Protein AF-A0A916YDT0-F1 (afdb_monomer)

Organism: NCBI:txid1703341

Nearest PDB structures (foldseek):
  3pro-assembly1_C  TM=6.480E-01  e=3.009E-03  Lysobacter enzymogenes
  2pro-assembly4_C-3  TM=6.543E-01  e=9.247E-03  Lysobacter enzymogenes
  3pro-assembly2_D  TM=5.916E-01  e=1.104E-02  Lysobacter enzymogenes
  7a2d-assembly1_A  TM=3.000E-01  e=1.320E-01  Escherichia coli K-12

Solvent-accessible surface area (backbone atoms only — not comparable to full-atom values): 22216 Å² total; per-residue (Å²): 137,87,85,82,84,84,85,82,84,82,85,81,82,84,75,85,72,75,78,77,80,72,78,72,75,78,75,74,50,80,79,40,52,71,49,42,72,33,98,87,62,16,29,27,25,58,80,43,86,63,80,79,79,79,89,67,59,66,81,38,82,65,70,86,59,58,55,71,41,52,44,50,4,64,78,68,76,45,50,52,66,55,26,42,31,50,71,76,34,49,72,68,56,56,56,52,47,71,69,38,49,68,55,46,52,64,77,32,58,94,36,45,41,52,80,37,82,40,54,76,97,51,49,31,37,37,39,28,11,58,59,64,21,60,71,57,45,56,77,76,48,85,55,84,51,56,40,58,32,69,44,65,46,33,64,69,56,40,53,51,52,46,53,54,48,54,50,54,40,50,78,68,70,52,47,54,37,76,50,79,41,72,91,73,33,32,34,36,32,44,33,12,44,32,60,69,59,50,51,52,52,34,61,79,69,66,55,80,76,86,53,72,57,44,78,46,55,30,74,79,71,59,62,62,39,78,44,70,55,56,57,73,38,38,75,58,85,30,43,42,92,44,39,69,45,70,77,45,76,47,80,44,78,49,27,45,24,33,54,62,11,32,44,21,34,64,82,82,60,23,33,49,30,35,33,37,58,39,22,40,42,63,50,98,82,36,34,42,23,41,39,36,95,86,29,93,46,60,18,52,60,16,17,60,26,34,26,30,30,69,44,89,80,60,80,80,39,68,39,51,48,50,41,34,75,74,67,45,89,63,57,74,44,31,42,35,58,48,20,31,21,58,72,72,32,53,77,56,40,60,55,35,44,53,52,6,63,77,66,75,45,52,49,54,57,36,38,49,57,44,51,53,44,29,53,53,32,39,75,72,71,34,58,24,58,62,14,34,58,68,58,59,53,93,83,114

Foldseek 3Di:
DDDDDDDDDDDDDDDDDDPDPDPPDQPQPPAFPQWDADPVRAIWHAADDFDDDDLDQDDAPCVPPDDPLVVQCVVVVHDSVVSCCLVVNDPVQVVLCVQCVVVCCVPQVVWWADWDFDRPPGTAIETETQDPFVVSVVVRDPDPSYHTHHDAAHPVRLVVVCVVVVVVCVVVVWAWDWDDPSVLSAIEIETQAAPVVVVVVCVVVVPDPPHRYHYDYDDPADPQAPDPSCVSNAQAQAEDPTAHNDFAADKDKFAWIADNRFTATPVQRAGEYEYRRWHWYADPSRFIWIDGPPAPAIDGHNAIKMFGDDDDDDCPPPSNVSNCVRPNDGHYRYGYRIHHLAVQQQDRSVVLVVQCVVVVHDSSVSNCQLVVQLVVCVVVVQTHNRSNCVSPPPPD

Radius of gyration: 30.97 Å; Cα contacts (8 Å, |Δi|>4): 662; chains: 1; bounding box: 65×115×75 Å

pLDDT: mean 86.17, std 15.01, range [32.5, 98.19]

Structure (mmCIF, N/CA/C/O backbone):
data_AF-A0A916YDT0-F1
#
_entry.id   AF-A0A916YDT0-F1
#
loop_
_atom_site.group_PDB
_atom_site.id
_atom_site.type_symbol
_atom_site.label_atom_id
_atom_site.label_alt_id
_atom_site.label_comp_id
_atom_site.label_asym_id
_atom_site.label_entity_id
_atom_site.label_seq_id
_atom_site.pdbx_PDB_ins_code
_atom_site.Cartn_x
_atom_site.Cartn_y
_atom_site.Cartn_z
_atom_site.occupancy
_atom_site.B_iso_or_equiv
_atom_site.auth_seq_id
_atom_site.auth_comp_id
_atom_site.auth_asym_id
_atom_site.auth_atom_id
_atom_site.pdbx_PDB_model_num
ATOM 1 N N . MET A 1 1 ? 4.619 -89.208 14.227 1.00 39.56 1 MET A N 1
ATOM 2 C CA . MET A 1 1 ? 4.548 -88.520 15.533 1.00 39.56 1 MET A CA 1
ATOM 3 C C . MET A 1 1 ? 3.972 -87.133 15.304 1.00 39.56 1 MET A C 1
ATOM 5 O O . MET A 1 1 ? 4.601 -86.335 14.626 1.00 39.56 1 MET A O 1
ATOM 9 N N . ARG A 1 2 ? 2.728 -86.901 15.739 1.00 32.50 2 ARG A N 1
ATOM 10 C CA . ARG A 1 2 ? 2.014 -85.624 15.586 1.00 32.50 2 ARG A CA 1
ATOM 11 C C . ARG A 1 2 ? 2.287 -84.772 16.827 1.00 32.50 2 ARG A C 1
ATOM 13 O O . ARG A 1 2 ? 1.982 -85.218 17.927 1.00 32.50 2 ARG A O 1
ATOM 20 N N . PHE A 1 3 ? 2.880 -83.596 16.641 1.00 33.06 3 PHE A N 1
ATOM 21 C CA . PHE A 1 3 ? 3.105 -82.620 17.705 1.00 33.06 3 PHE A CA 1
ATOM 22 C C . PHE A 1 3 ? 1.843 -81.780 17.924 1.00 33.06 3 PHE A C 1
ATOM 24 O O . PHE A 1 3 ? 1.286 -81.220 16.982 1.00 33.06 3 PHE A O 1
ATOM 31 N N . VAL A 1 4 ? 1.400 -81.730 19.178 1.00 35.03 4 VAL A N 1
ATOM 32 C CA . VAL A 1 4 ? 0.309 -80.893 19.685 1.00 35.03 4 VAL A CA 1
ATOM 33 C C . VAL A 1 4 ? 0.902 -79.539 20.087 1.00 35.03 4 VAL A C 1
ATOM 35 O O . VAL A 1 4 ? 1.825 -79.498 20.897 1.00 35.03 4 VAL A O 1
ATOM 38 N N . MET A 1 5 ? 0.386 -78.443 19.521 1.00 34.03 5 MET A N 1
ATOM 39 C CA . MET A 1 5 ? 0.640 -77.080 20.005 1.00 34.03 5 MET A CA 1
ATOM 40 C C . MET A 1 5 ? -0.295 -76.766 21.177 1.00 34.03 5 MET A C 1
ATOM 42 O O . MET A 1 5 ? -1.506 -76.954 21.075 1.00 34.03 5 MET A O 1
ATOM 46 N N . ILE A 1 6 ? 0.272 -76.251 22.267 1.00 38.12 6 ILE A N 1
ATOM 47 C CA . ILE A 1 6 ? -0.457 -75.683 23.404 1.00 38.12 6 ILE A CA 1
ATOM 48 C C . ILE A 1 6 ? -0.627 -74.181 23.147 1.00 38.12 6 ILE A C 1
ATOM 50 O O . ILE A 1 6 ? 0.355 -73.467 22.958 1.00 38.12 6 ILE A O 1
ATOM 54 N N . ALA A 1 7 ? -1.877 -73.716 23.131 1.00 36.94 7 ALA A N 1
ATOM 55 C CA . ALA A 1 7 ? -2.239 -72.307 23.030 1.00 36.94 7 ALA A CA 1
ATOM 56 C C . ALA A 1 7 ? -2.154 -71.633 24.410 1.00 36.94 7 ALA A C 1
ATOM 58 O O . ALA A 1 7 ? -2.807 -72.066 25.359 1.00 36.94 7 ALA A O 1
ATOM 59 N N . GLY A 1 8 ? -1.349 -70.573 24.517 1.00 35.31 8 GLY A N 1
ATOM 60 C CA . GLY A 1 8 ? -1.289 -69.701 25.689 1.00 35.31 8 GLY A CA 1
ATOM 61 C C . GLY A 1 8 ? -2.365 -68.616 25.627 1.00 35.31 8 GLY A C 1
ATOM 62 O O . GLY A 1 8 ? -2.454 -67.879 24.648 1.00 35.31 8 GLY A O 1
ATOM 63 N N . ILE A 1 9 ? -3.177 -68.525 26.679 1.00 37.62 9 ILE A N 1
ATOM 64 C CA . ILE A 1 9 ? -4.189 -67.485 26.895 1.00 37.62 9 ILE A CA 1
ATOM 65 C C . ILE A 1 9 ? -3.492 -66.263 27.510 1.00 37.62 9 ILE A C 1
ATOM 67 O O . ILE A 1 9 ? -2.958 -66.353 28.614 1.00 37.62 9 ILE A O 1
ATOM 71 N N . ALA A 1 10 ? -3.505 -65.124 26.815 1.00 38.94 10 ALA A N 1
ATOM 72 C CA . ALA A 1 10 ? -3.089 -63.836 27.368 1.00 38.94 10 ALA A CA 1
ATOM 73 C C . ALA A 1 10 ? -4.321 -63.088 27.900 1.00 38.94 10 ALA A C 1
ATOM 75 O O . ALA A 1 10 ? -5.216 -62.727 27.137 1.00 38.94 10 ALA A O 1
ATOM 76 N N . ALA A 1 11 ? -4.371 -62.872 29.215 1.00 37.69 11 ALA A N 1
ATOM 77 C CA . ALA A 1 11 ? -5.384 -62.055 29.872 1.00 37.69 11 ALA A CA 1
ATOM 78 C C . ALA A 1 11 ? -5.060 -60.563 29.688 1.00 37.69 11 ALA A C 1
ATOM 80 O O . ALA A 1 11 ? -3.995 -60.096 30.091 1.00 37.69 11 ALA A O 1
ATOM 81 N N . SER A 1 12 ? -5.975 -59.811 29.076 1.00 40.41 12 SER A N 1
ATOM 82 C CA . SER A 1 12 ? -5.877 -58.357 28.926 1.00 40.41 12 SER A CA 1
ATOM 83 C C . SER A 1 12 ? -6.416 -57.672 30.182 1.00 40.41 12 SER A C 1
ATOM 85 O O . SER A 1 12 ? -7.598 -57.785 30.500 1.00 40.41 12 SER A O 1
ATOM 87 N N . VAL A 1 13 ? -5.552 -56.958 30.902 1.00 42.06 13 VAL A N 1
ATOM 88 C CA . VAL A 1 13 ? -5.943 -56.105 32.031 1.00 42.06 13 VAL A CA 1
ATOM 89 C C . VAL A 1 13 ? -6.473 -54.790 31.455 1.00 42.06 13 VAL A C 1
ATOM 91 O O . VAL A 1 13 ? -5.733 -54.058 30.801 1.00 42.06 13 VAL A O 1
ATOM 94 N N . ALA A 1 14 ? -7.760 -54.506 31.650 1.00 39.84 14 ALA A N 1
ATOM 95 C CA . ALA A 1 14 ? -8.369 -53.243 31.249 1.00 39.84 14 ALA A CA 1
ATOM 96 C C . ALA A 1 14 ? -7.893 -52.124 32.190 1.00 39.84 14 ALA A C 1
ATOM 98 O O . ALA A 1 14 ? -8.308 -52.053 33.345 1.00 39.84 14 ALA A O 1
ATOM 99 N N . ALA A 1 15 ? -7.000 -51.264 31.703 1.00 38.69 15 ALA A N 1
ATOM 100 C CA . ALA A 1 15 ? -6.643 -50.025 32.377 1.00 38.69 15 ALA A CA 1
ATOM 101 C C . ALA A 1 15 ? -7.721 -48.971 32.084 1.00 38.69 15 ALA A C 1
ATOM 103 O O . ALA A 1 15 ? -7.939 -48.607 30.927 1.00 38.69 15 ALA A O 1
ATOM 104 N N . CYS A 1 16 ? -8.399 -48.483 33.125 1.00 36.81 16 CYS A N 1
ATOM 105 C CA . CYS A 1 16 ? -9.257 -47.305 33.041 1.00 36.81 16 CYS A CA 1
ATOM 106 C C . CYS A 1 16 ? -8.394 -46.093 32.669 1.00 36.81 16 CYS A C 1
ATOM 108 O O . CYS A 1 16 ? -7.668 -45.563 33.509 1.00 36.81 16 CYS A O 1
ATOM 110 N N . ALA A 1 17 ? -8.455 -45.669 31.408 1.00 39.50 17 ALA A N 1
ATOM 111 C CA . ALA A 1 17 ? -7.916 -44.382 31.003 1.00 39.50 17 ALA A CA 1
ATOM 112 C C . ALA A 1 17 ? -8.778 -43.270 31.632 1.00 39.50 17 ALA A C 1
ATOM 114 O O . ALA A 1 17 ? -10.009 -43.366 31.574 1.00 39.50 17 ALA A O 1
ATOM 115 N N . PRO A 1 18 ? -8.181 -42.230 32.243 1.00 44.53 18 PRO A N 1
ATOM 116 C CA . PRO A 1 18 ? -8.940 -41.055 32.647 1.00 44.53 18 PRO A CA 1
ATOM 117 C C . PRO A 1 18 ? -9.600 -40.430 31.407 1.00 44.53 18 PRO A C 1
ATOM 119 O O . PRO A 1 18 ? -9.027 -40.502 30.313 1.00 44.53 18 PRO A O 1
ATOM 122 N N . PRO A 1 19 ? -10.802 -39.841 31.545 1.00 48.41 19 PRO A N 1
ATOM 123 C CA . PRO A 1 19 ? -11.433 -39.141 30.439 1.00 48.41 19 PRO A CA 1
ATOM 124 C C . PRO A 1 19 ? -10.476 -38.067 29.900 1.00 48.41 19 PRO A C 1
ATOM 126 O O . PRO A 1 19 ? -9.712 -37.483 30.679 1.00 48.41 19 PRO A O 1
ATOM 129 N N . PRO A 1 20 ? -10.476 -37.822 28.577 1.00 40.50 20 PRO A N 1
ATOM 130 C CA . PRO A 1 20 ? -9.673 -36.756 27.999 1.00 40.50 20 PRO A CA 1
ATOM 131 C C . PRO A 1 20 ? -10.006 -35.443 28.718 1.00 40.50 20 PRO A C 1
ATOM 133 O O . PRO A 1 20 ? -11.174 -35.243 29.069 1.00 40.50 20 PRO A O 1
ATOM 136 N N . PRO A 1 21 ? -9.016 -34.567 28.963 1.00 39.62 21 PRO A N 1
ATOM 137 C CA . PRO A 1 21 ? -9.289 -33.281 29.580 1.00 39.62 21 PRO A CA 1
ATOM 138 C C . PRO A 1 21 ? -10.377 -32.586 28.762 1.00 39.62 21 PRO A C 1
ATOM 140 O O . PRO A 1 21 ? -10.253 -32.450 27.540 1.00 39.62 21 PRO A O 1
ATOM 143 N N . GLU A 1 22 ? -11.462 -32.198 29.436 1.00 41.91 22 GLU A N 1
ATOM 144 C CA . GLU A 1 22 ? -12.423 -31.245 28.896 1.00 41.91 22 GLU A CA 1
ATOM 145 C C . GLU A 1 22 ? -11.623 -30.108 28.265 1.00 41.91 22 GLU A C 1
ATOM 147 O O . GLU A 1 22 ? -10.693 -29.584 28.885 1.00 41.91 22 GLU A O 1
ATOM 152 N N . LYS A 1 23 ? -11.950 -29.754 27.014 1.00 37.91 23 LYS A N 1
ATOM 153 C CA . LYS A 1 23 ? -11.493 -28.492 26.431 1.00 37.91 23 LYS A CA 1
ATOM 154 C C . LYS A 1 23 ? -11.765 -27.430 27.485 1.00 37.91 23 LYS A C 1
ATOM 156 O O . LYS A 1 23 ? -12.933 -27.173 27.776 1.00 37.91 23 LYS A O 1
ATOM 161 N N . ALA A 1 24 ? -10.702 -26.881 28.071 1.00 36.53 24 ALA A N 1
ATOM 162 C CA . ALA A 1 24 ? -10.812 -25.769 28.989 1.00 36.53 24 ALA A CA 1
ATOM 163 C C . ALA A 1 24 ? -11.743 -24.756 28.323 1.00 36.53 24 ALA A C 1
ATOM 165 O O . ALA A 1 24 ? -11.512 -24.374 27.172 1.00 36.53 24 ALA A O 1
ATOM 166 N N . ALA A 1 25 ? -12.840 -24.421 29.003 1.00 39.03 25 ALA A N 1
ATOM 167 C CA . ALA A 1 25 ? -13.687 -23.316 28.601 1.00 39.03 25 ALA A CA 1
ATOM 168 C C . ALA A 1 25 ? -12.750 -22.151 28.277 1.00 39.03 25 ALA A C 1
ATOM 170 O O . ALA A 1 25 ? -11.919 -21.814 29.121 1.00 39.03 25 ALA A O 1
ATOM 171 N N . ASN A 1 26 ? -12.815 -21.642 27.040 1.00 40.94 26 ASN A N 1
ATOM 172 C CA . ASN A 1 26 ? -11.992 -20.532 26.571 1.00 40.94 26 ASN A CA 1
ATOM 173 C C . ASN A 1 26 ? -11.971 -19.466 27.668 1.00 40.94 26 ASN A C 1
ATOM 175 O O . ASN A 1 26 ? -12.985 -18.804 27.896 1.00 40.94 26 ASN A O 1
ATOM 179 N N . ALA A 1 27 ? -10.851 -19.342 28.382 1.00 47.34 27 ALA A N 1
ATOM 180 C CA . ALA A 1 27 ? -10.659 -18.224 29.281 1.00 47.34 27 ALA A CA 1
ATOM 181 C C . ALA A 1 27 ? -10.749 -16.988 28.388 1.00 47.34 27 ALA A C 1
ATOM 183 O O . ALA A 1 27 ? -9.961 -16.857 27.450 1.00 47.34 27 ALA A O 1
ATOM 184 N N . ALA A 1 28 ? -11.777 -16.163 28.599 1.00 58.62 28 ALA A N 1
ATOM 185 C CA . ALA A 1 28 ? -11.961 -14.939 27.836 1.00 58.62 28 ALA A CA 1
ATOM 186 C C . ALA A 1 28 ? -10.641 -14.160 27.849 1.00 58.62 28 ALA A C 1
ATOM 188 O O . ALA A 1 28 ? -10.006 -14.057 28.905 1.00 58.62 28 ALA A O 1
ATOM 189 N N . ALA A 1 29 ? -10.205 -13.666 26.686 1.00 63.53 29 ALA A N 1
ATOM 190 C CA . ALA A 1 29 ? -8.991 -12.866 26.621 1.00 63.53 29 ALA A CA 1
ATOM 191 C C . ALA A 1 29 ? -9.066 -11.732 27.653 1.00 63.53 29 ALA A C 1
ATOM 193 O O . ALA A 1 29 ? -10.139 -11.140 27.817 1.00 63.53 29 ALA A O 1
ATOM 194 N N . PRO A 1 30 ? -7.949 -11.401 28.324 1.00 78.69 30 PRO A N 1
ATOM 195 C CA . PRO A 1 30 ? -7.901 -10.210 29.150 1.00 78.69 30 PRO A CA 1
ATOM 196 C C . PRO A 1 30 ? -8.353 -9.009 28.317 1.00 78.69 30 PRO A C 1
ATOM 198 O O . PRO A 1 30 ? -7.900 -8.836 27.180 1.00 78.69 30 PRO A O 1
ATOM 201 N N . LEU A 1 31 ? -9.259 -8.218 28.888 1.00 89.44 31 LEU A N 1
ATOM 202 C CA . LEU A 1 31 ? -9.806 -7.017 28.270 1.00 89.44 31 LEU A CA 1
ATOM 203 C C . LEU A 1 31 ? -8.651 -6.084 27.852 1.00 89.44 31 LEU A C 1
ATOM 205 O O . LEU A 1 31 ? -7.800 -5.795 28.699 1.00 89.44 31 LEU A O 1
ATOM 209 N N . PRO A 1 32 ? -8.587 -5.630 26.585 1.00 94.62 32 PRO A N 1
ATOM 210 C CA . PRO A 1 32 ? -7.556 -4.693 26.153 1.00 94.62 32 PRO A CA 1
ATOM 211 C C . PRO A 1 32 ? -7.574 -3.399 26.967 1.00 94.62 32 PRO A C 1
ATOM 213 O O . PRO A 1 32 ? -8.626 -2.956 27.439 1.00 94.62 32 PRO A O 1
ATOM 216 N N . THR A 1 33 ? -6.416 -2.757 27.089 1.00 96.12 33 THR A N 1
ATOM 217 C CA . THR A 1 33 ? -6.294 -1.450 27.739 1.00 96.12 33 THR A CA 1
ATOM 218 C C . THR A 1 33 ? -7.211 -0.438 27.044 1.00 96.12 33 THR A C 1
ATOM 220 O O . THR A 1 33 ? -7.238 -0.342 25.818 1.00 96.12 33 THR A O 1
ATOM 223 N N . GLY A 1 34 ? -8.004 0.297 27.830 1.00 94.38 34 GLY A N 1
ATOM 224 C CA . GLY A 1 34 ? -8.984 1.266 27.322 1.00 94.38 34 GLY A CA 1
ATOM 225 C C . GLY A 1 34 ? -10.306 0.661 26.829 1.00 94.38 34 GLY A C 1
ATOM 226 O O . GLY A 1 34 ? -11.219 1.414 26.489 1.00 94.38 34 GLY A O 1
ATOM 227 N N . ALA A 1 35 ? -10.451 -0.668 26.818 1.00 96.38 35 ALA A N 1
ATOM 228 C CA . ALA A 1 35 ? -11.709 -1.317 26.470 1.00 96.38 35 ALA A CA 1
ATOM 229 C C . ALA A 1 35 ? -12.658 -1.446 27.669 1.00 96.38 35 ALA A C 1
ATOM 231 O O . ALA A 1 35 ? -12.258 -1.540 28.828 1.00 96.38 35 ALA A O 1
ATOM 232 N N . THR A 1 36 ? -13.949 -1.497 27.361 1.00 95.88 36 THR A N 1
ATOM 233 C CA . THR A 1 36 ? -15.043 -1.809 28.289 1.00 95.88 36 THR A CA 1
ATOM 234 C C . THR A 1 36 ? -15.922 -2.896 27.684 1.00 95.88 36 THR A C 1
ATOM 236 O O . THR A 1 36 ? -15.958 -3.039 26.464 1.00 95.88 36 THR A O 1
ATOM 239 N N . HIS A 1 37 ? -16.638 -3.664 28.504 1.00 91.44 37 HIS A N 1
ATOM 240 C CA . HIS A 1 37 ? -17.661 -4.576 27.991 1.00 91.44 37 HIS A CA 1
ATOM 241 C C . HIS A 1 37 ? -18.970 -3.824 27.738 1.00 91.44 37 HIS A C 1
ATOM 243 O O . HIS A 1 37 ? -19.504 -3.165 28.631 1.00 91.44 37 HIS A O 1
ATOM 249 N N . GLY A 1 38 ? -19.501 -3.966 26.528 1.00 80.44 38 GLY A N 1
ATOM 250 C CA . GLY A 1 38 ? -20.884 -3.650 26.205 1.00 80.44 38 GLY A CA 1
ATOM 251 C C . GLY A 1 38 ? -21.848 -4.661 26.831 1.00 80.44 38 GLY A C 1
ATOM 252 O O . GLY A 1 38 ? -21.448 -5.713 27.336 1.00 80.44 38 GLY A O 1
ATOM 253 N N . GLN A 1 39 ? -23.145 -4.355 26.768 1.00 78.12 39 GLN A N 1
ATOM 254 C CA . GLN A 1 39 ? -24.200 -5.194 27.362 1.00 78.12 39 GLN A CA 1
ATOM 255 C C . GLN A 1 39 ? -24.244 -6.612 26.771 1.00 78.12 39 GLN A C 1
ATOM 257 O O . GLN A 1 39 ? -24.587 -7.563 27.468 1.00 78.12 39 GLN A O 1
ATOM 262 N N . ASP A 1 40 ? -23.816 -6.753 25.518 1.00 84.81 40 ASP A N 1
ATOM 263 C CA . ASP A 1 40 ? -23.803 -8.018 24.782 1.00 84.81 40 ASP A CA 1
ATOM 264 C C . ASP A 1 40 ? -22.471 -8.783 24.929 1.00 84.81 40 ASP A C 1
ATOM 266 O O . ASP A 1 40 ? -22.224 -9.749 24.210 1.00 84.81 40 ASP A O 1
ATOM 270 N N . GLY A 1 41 ? -21.580 -8.339 25.824 1.00 88.81 41 GLY A N 1
ATOM 271 C CA . GLY A 1 41 ? -20.290 -8.978 26.115 1.00 88.81 41 GLY A CA 1
ATOM 272 C C . GLY A 1 41 ? -19.130 -8.574 25.198 1.00 88.81 41 GLY A C 1
ATOM 273 O O . GLY A 1 41 ? -17.975 -8.788 25.566 1.00 88.81 41 GLY A O 1
ATOM 274 N N . PHE A 1 42 ? -19.405 -7.934 24.059 1.00 95.75 42 PHE A N 1
ATOM 275 C CA . PHE A 1 42 ? -18.385 -7.395 23.149 1.00 95.75 42 PHE A CA 1
ATOM 276 C C . PHE A 1 42 ? -17.713 -6.134 23.693 1.00 95.75 42 PHE A C 1
ATOM 278 O O . PHE A 1 42 ? -18.249 -5.462 24.571 1.00 95.75 42 PHE A O 1
ATOM 285 N N . TRP A 1 43 ? -16.545 -5.788 23.162 1.00 96.62 43 TRP A N 1
ATOM 286 C CA . TRP A 1 43 ? -15.782 -4.636 23.624 1.00 96.62 43 TRP A CA 1
ATOM 287 C C . TRP A 1 43 ? -16.252 -3.318 23.007 1.00 96.62 43 TRP A C 1
ATOM 289 O O . TRP A 1 43 ? -16.696 -3.264 21.859 1.00 96.62 43 TRP A O 1
ATOM 299 N N . SER A 1 44 ? -16.075 -2.244 23.770 1.00 97.38 44 SER A N 1
ATOM 300 C CA . SER A 1 44 ? -16.200 -0.857 23.336 1.00 97.38 44 SER A CA 1
ATOM 301 C C . SER A 1 44 ? -14.935 -0.090 23.723 1.00 97.38 44 SER A C 1
ATOM 303 O O . SER A 1 44 ? -14.520 -0.134 24.882 1.00 97.38 44 SER A O 1
ATOM 305 N N . ILE A 1 45 ? -14.332 0.598 22.754 1.00 97.75 45 ILE A N 1
ATOM 306 C CA . ILE A 1 45 ? -13.134 1.435 22.877 1.00 97.75 45 ILE A CA 1
ATOM 307 C C . ILE A 1 45 ? -13.458 2.781 22.228 1.00 97.75 45 ILE A C 1
ATOM 309 O O . ILE A 1 45 ? -13.772 2.836 21.038 1.00 97.75 45 ILE A O 1
ATOM 313 N N . GLY A 1 46 ? -13.414 3.843 23.031 1.00 96.69 46 GLY A N 1
ATOM 314 C CA . GLY A 1 46 ? -13.571 5.223 22.579 1.00 96.69 46 GLY A CA 1
ATOM 315 C C . GLY A 1 46 ? -12.217 5.835 22.251 1.00 96.69 46 GLY A C 1
ATOM 316 O O . GLY A 1 46 ? -11.548 5.390 21.329 1.00 96.69 46 GLY A O 1
ATOM 317 N N . ASP A 1 47 ? -11.820 6.839 23.027 1.00 96.38 47 ASP A N 1
ATOM 318 C CA . ASP A 1 47 ? -10.523 7.497 22.884 1.00 96.38 47 ASP A CA 1
ATOM 319 C C . ASP A 1 47 ? -9.448 6.788 23.709 1.00 96.38 47 ASP A C 1
ATOM 321 O O . ASP A 1 47 ? -9.665 6.475 24.883 1.00 96.38 47 ASP A O 1
ATOM 325 N N . VAL A 1 48 ? -8.277 6.578 23.108 1.00 96.31 48 VAL A N 1
ATOM 326 C CA . VAL A 1 48 ? -7.082 6.082 23.804 1.00 96.31 48 VAL A CA 1
ATOM 327 C C . VAL A 1 48 ? -5.885 6.998 23.541 1.00 96.31 48 VAL A C 1
ATOM 329 O O . VAL A 1 48 ? -5.864 7.717 22.538 1.00 96.31 48 VAL A O 1
ATOM 332 N N . PRO A 1 49 ? -4.864 6.994 24.417 1.00 93.50 49 PRO A N 1
ATOM 333 C CA . PRO A 1 49 ? -3.633 7.725 24.158 1.00 93.50 49 PRO A CA 1
ATOM 334 C C . PRO A 1 49 ? -2.940 7.218 22.889 1.00 93.50 49 PRO A C 1
ATOM 336 O O . PRO A 1 49 ? -2.745 6.011 22.713 1.00 93.50 49 PRO A O 1
ATOM 339 N N . ALA A 1 50 ? -2.515 8.152 22.038 1.00 91.44 50 ALA A N 1
ATOM 340 C CA . ALA A 1 50 ? -1.706 7.830 20.869 1.00 91.44 50 ALA A CA 1
ATOM 341 C C . ALA A 1 50 ? -0.381 7.163 21.268 1.00 91.44 50 ALA A C 1
ATOM 343 O O . ALA A 1 50 ? 0.140 7.418 22.362 1.00 91.44 50 ALA A O 1
ATOM 344 N N . ILE A 1 51 ? 0.167 6.342 20.368 1.00 92.12 51 ILE A N 1
ATOM 345 C CA . ILE A 1 51 ? 1.446 5.639 20.569 1.00 92.12 51 ILE A CA 1
ATOM 346 C C . ILE A 1 51 ? 2.536 6.627 20.990 1.00 92.12 51 ILE A C 1
ATOM 348 O O . ILE A 1 51 ? 2.610 7.733 20.456 1.00 92.12 51 ILE A O 1
ATOM 352 N N . ALA A 1 52 ? 3.366 6.257 21.966 1.00 91.19 52 ALA A N 1
ATOM 353 C CA . ALA A 1 52 ? 4.399 7.134 22.508 1.00 91.19 52 ALA A CA 1
ATOM 354 C C . ALA A 1 52 ? 5.353 7.678 21.427 1.00 91.19 52 ALA A C 1
ATOM 356 O O . ALA A 1 52 ? 5.612 7.045 20.403 1.00 91.19 52 ALA A O 1
ATOM 357 N N . TRP A 1 53 ? 5.892 8.872 21.675 1.00 90.81 53 TRP A N 1
ATOM 358 C CA . TRP A 1 53 ? 6.925 9.462 20.826 1.00 90.81 53 TRP A CA 1
ATOM 359 C C . TRP A 1 53 ? 8.194 8.600 20.849 1.00 90.81 53 TRP A C 1
ATOM 361 O O . TRP A 1 53 ? 8.617 8.206 21.937 1.00 90.81 53 TRP A O 1
ATOM 371 N N . PRO A 1 54 ? 8.850 8.353 19.701 1.00 91.62 54 PRO A N 1
ATOM 372 C CA . PRO A 1 54 ? 10.147 7.694 19.709 1.00 91.62 54 PRO A CA 1
ATOM 373 C C . PRO A 1 54 ? 11.174 8.559 20.444 1.00 91.62 54 PRO A C 1
ATOM 375 O O . PRO A 1 54 ? 11.401 9.715 20.085 1.00 91.62 54 PRO A O 1
ATOM 378 N N . GLU A 1 55 ? 11.806 7.995 21.469 1.00 91.75 55 GLU A N 1
ATOM 379 C CA . GLU A 1 55 ? 12.833 8.696 22.252 1.00 91.75 55 GLU A CA 1
ATOM 380 C C . GLU A 1 55 ? 14.158 8.808 21.490 1.00 91.75 55 GLU A C 1
ATOM 382 O O . GLU A 1 55 ? 14.923 9.753 21.668 1.00 91.75 55 GLU A O 1
ATOM 387 N N . VAL A 1 56 ? 14.432 7.844 20.612 1.00 93.06 56 VAL A N 1
ATOM 388 C CA . VAL A 1 56 ? 15.678 7.772 19.850 1.00 93.06 56 VAL A CA 1
ATOM 389 C C . VAL A 1 56 ? 15.451 8.331 18.455 1.00 93.06 56 VAL A C 1
ATOM 391 O O . VAL A 1 56 ? 14.547 7.887 17.744 1.00 93.06 56 VAL A O 1
ATOM 394 N N . VAL A 1 57 ? 16.311 9.267 18.041 1.00 92.38 57 VAL A N 1
ATOM 395 C CA . VAL A 1 57 ? 16.297 9.779 16.669 1.00 92.38 57 VAL A CA 1
ATOM 396 C C . VAL A 1 57 ? 16.455 8.620 15.673 1.00 92.38 57 VAL A C 1
ATOM 398 O O . VAL A 1 57 ? 17.419 7.852 15.777 1.00 92.38 57 VAL A O 1
ATOM 401 N N . PRO A 1 58 ? 15.563 8.480 14.676 1.00 91.06 58 PRO A N 1
ATOM 402 C CA . PRO A 1 58 ? 15.697 7.430 13.677 1.00 91.06 58 PRO A CA 1
ATOM 403 C C . PRO A 1 58 ? 17.051 7.488 12.960 1.00 91.06 58 PRO A C 1
ATOM 405 O O . PRO A 1 58 ? 17.614 8.566 12.723 1.00 91.06 58 PRO A O 1
ATOM 408 N N . ALA A 1 59 ? 17.581 6.324 12.583 1.00 90.44 59 ALA A N 1
ATOM 409 C CA . ALA A 1 59 ? 18.767 6.264 11.738 1.00 90.44 59 ALA A CA 1
ATOM 410 C C . ALA A 1 59 ? 18.482 6.990 10.419 1.00 90.44 59 ALA A C 1
ATOM 412 O O . ALA A 1 59 ? 17.446 6.773 9.792 1.00 90.44 59 ALA A O 1
ATOM 413 N N . ASP A 1 60 ? 19.397 7.864 10.010 1.00 89.19 60 ASP A N 1
ATOM 414 C CA . ASP A 1 60 ? 19.322 8.485 8.697 1.00 89.19 60 ASP A CA 1
ATOM 415 C C . ASP A 1 60 ? 20.082 7.614 7.700 1.00 89.19 60 ASP A C 1
ATOM 417 O O . ASP A 1 60 ? 21.316 7.582 7.747 1.00 89.19 60 ASP A O 1
ATOM 421 N N . PRO A 1 61 ? 19.372 6.898 6.807 1.00 83.62 61 PRO A N 1
ATOM 422 C CA . PRO A 1 61 ? 20.019 6.029 5.849 1.00 83.62 61 PRO A CA 1
ATOM 423 C C . PRO A 1 61 ? 20.821 6.822 4.825 1.00 83.62 61 PRO A C 1
ATOM 425 O O . PRO A 1 61 ? 21.565 6.174 4.107 1.00 83.62 61 PRO A O 1
ATOM 428 N N . SER A 1 62 ? 20.664 8.153 4.735 1.00 80.00 62 SER A N 1
ATOM 429 C CA . SER A 1 62 ? 21.416 9.031 3.834 1.00 80.00 62 SER A CA 1
ATOM 430 C C . SER A 1 62 ? 22.799 9.417 4.360 1.00 80.00 62 SER A C 1
ATOM 432 O O . SER A 1 62 ? 23.682 9.735 3.563 1.00 80.00 62 SER A O 1
ATOM 434 N N . ILE A 1 63 ? 23.043 9.320 5.674 1.00 77.00 63 ILE A N 1
ATOM 435 C CA . ILE A 1 63 ? 24.363 9.613 6.245 1.00 77.00 63 ILE A CA 1
ATOM 436 C C . ILE A 1 63 ? 25.363 8.574 5.751 1.00 77.00 63 ILE A C 1
ATOM 438 O O . ILE A 1 63 ? 25.215 7.375 5.984 1.00 77.00 63 ILE A O 1
ATOM 442 N N . GLY A 1 64 ? 26.405 9.048 5.069 1.00 70.06 64 GLY A N 1
ATOM 443 C CA . GLY A 1 64 ? 27.410 8.178 4.467 1.00 70.06 64 GLY A CA 1
ATOM 444 C C . GLY A 1 64 ? 26.926 7.437 3.217 1.00 70.06 64 GLY A C 1
ATOM 445 O O . GLY A 1 64 ? 27.665 6.585 2.722 1.00 70.06 64 GLY A O 1
ATOM 446 N N . GLN A 1 65 ? 25.736 7.752 2.677 1.00 69.31 65 GLN A N 1
ATOM 447 C CA . GLN A 1 65 ? 25.395 7.358 1.307 1.00 69.31 65 GLN A CA 1
ATOM 448 C C . GLN A 1 65 ? 26.260 8.174 0.364 1.00 69.31 65 GLN A C 1
ATOM 450 O O . GLN A 1 65 ? 26.015 9.344 0.078 1.00 69.31 65 GLN A O 1
ATOM 455 N N . GLU A 1 66 ? 27.309 7.523 -0.098 1.00 75.19 66 GLU A N 1
ATOM 456 C CA . GLU A 1 66 ? 28.056 7.943 -1.262 1.00 75.19 66 GLU A CA 1
ATOM 457 C C . GLU A 1 66 ? 27.130 7.885 -2.491 1.00 75.19 66 GLU A C 1
ATOM 459 O O . GLU A 1 66 ? 26.326 6.957 -2.631 1.00 75.19 66 GLU A O 1
ATOM 464 N N . ASP A 1 67 ? 27.220 8.886 -3.373 1.00 83.25 67 ASP A N 1
ATOM 465 C CA . ASP A 1 67 ? 26.503 8.878 -4.650 1.00 83.25 67 ASP A CA 1
ATOM 466 C C . ASP A 1 67 ? 26.767 7.552 -5.382 1.00 83.25 67 ASP A C 1
ATOM 468 O O . ASP A 1 67 ? 27.883 7.033 -5.358 1.00 83.25 67 ASP A O 1
ATOM 472 N N . MET A 1 68 ? 25.744 6.983 -6.028 1.00 82.69 68 MET A N 1
ATOM 473 C CA . MET A 1 68 ? 25.836 5.646 -6.631 1.00 82.69 68 MET A CA 1
ATOM 474 C C . MET A 1 68 ? 27.045 5.507 -7.569 1.00 82.69 68 MET A C 1
ATOM 476 O O . MET A 1 68 ? 27.679 4.450 -7.588 1.00 82.69 68 MET A O 1
ATOM 480 N N . PHE A 1 69 ? 27.383 6.558 -8.327 1.00 85.00 69 PHE A N 1
ATOM 481 C CA . PHE A 1 69 ? 28.527 6.539 -9.235 1.00 85.00 69 PHE A CA 1
ATOM 482 C C . PHE A 1 69 ? 29.852 6.603 -8.479 1.00 85.00 69 PHE A C 1
ATOM 484 O O . PHE A 1 69 ? 30.781 5.904 -8.870 1.00 85.00 69 PHE A O 1
ATOM 491 N N . ASP A 1 70 ? 29.939 7.379 -7.397 1.00 85.81 70 ASP A N 1
ATOM 492 C CA . ASP A 1 70 ? 31.141 7.447 -6.555 1.00 85.81 70 ASP A CA 1
ATOM 493 C C . ASP A 1 70 ? 31.363 6.125 -5.811 1.00 85.81 70 ASP A C 1
ATOM 495 O O . ASP A 1 70 ? 32.467 5.579 -5.830 1.00 85.81 70 ASP A O 1
ATOM 499 N N . LYS A 1 71 ? 30.290 5.530 -5.277 1.00 83.75 71 LYS A N 1
ATOM 500 C CA . LYS A 1 71 ? 30.328 4.219 -4.623 1.00 83.75 71 LYS A CA 1
ATOM 501 C C . LYS A 1 71 ? 30.821 3.145 -5.576 1.00 83.75 71 LYS A C 1
ATOM 503 O O . LYS A 1 71 ? 31.766 2.422 -5.263 1.00 83.75 71 LYS A O 1
ATOM 508 N N . TYR A 1 72 ? 30.211 3.071 -6.757 1.00 84.19 72 TYR A N 1
ATOM 509 C CA . TYR A 1 72 ? 30.616 2.128 -7.789 1.00 84.19 72 TYR A CA 1
ATOM 510 C C . TYR A 1 72 ? 32.054 2.389 -8.259 1.00 84.19 72 TYR A C 1
ATOM 512 O O . TYR A 1 72 ? 32.813 1.440 -8.457 1.00 84.19 72 TYR A O 1
ATOM 520 N N . ALA A 1 73 ? 32.453 3.658 -8.399 1.00 88.75 73 ALA A N 1
ATOM 521 C CA . ALA A 1 73 ? 33.810 4.041 -8.770 1.00 88.75 73 ALA A CA 1
ATOM 522 C C . ALA A 1 73 ? 34.835 3.539 -7.747 1.00 88.75 73 ALA A C 1
ATOM 524 O O . ALA A 1 73 ? 35.778 2.839 -8.110 1.00 88.75 73 ALA A O 1
ATOM 525 N N . ARG A 1 74 ? 34.614 3.813 -6.460 1.00 90.50 74 ARG A N 1
ATOM 526 C CA . ARG A 1 74 ? 35.484 3.376 -5.365 1.00 90.50 74 ARG A CA 1
ATOM 527 C C . ARG A 1 74 ? 35.558 1.853 -5.253 1.00 90.50 74 ARG A C 1
ATOM 529 O O . ARG A 1 74 ? 36.654 1.313 -5.136 1.00 90.50 74 ARG A O 1
ATOM 536 N N . GLU A 1 75 ? 34.420 1.159 -5.297 1.00 88.00 75 GLU A N 1
ATOM 537 C CA . GLU A 1 75 ? 34.351 -0.307 -5.161 1.00 88.00 75 GLU A CA 1
ATOM 538 C C . GLU A 1 75 ? 35.038 -1.051 -6.315 1.00 88.00 75 GLU A C 1
ATOM 540 O O . GLU A 1 75 ? 35.541 -2.154 -6.113 1.00 88.00 75 GLU A O 1
ATOM 545 N N . ASN A 1 76 ? 35.114 -0.434 -7.499 1.00 85.75 76 ASN A N 1
ATOM 546 C CA . ASN A 1 76 ? 35.707 -1.032 -8.698 1.00 85.75 76 ASN A CA 1
ATOM 547 C C . ASN A 1 76 ? 37.046 -0.391 -9.114 1.00 85.75 76 ASN A C 1
ATOM 549 O O . ASN A 1 76 ? 37.584 -0.735 -10.166 1.00 85.75 76 ASN A O 1
ATOM 553 N N . GLY A 1 77 ? 37.592 0.538 -8.320 1.00 91.00 77 GLY A N 1
ATOM 554 C CA . GLY A 1 77 ? 38.848 1.233 -8.631 1.00 91.00 77 GLY A CA 1
ATOM 555 C C . GLY A 1 77 ? 38.796 2.084 -9.908 1.00 91.00 77 GLY A C 1
ATOM 556 O O . GLY A 1 77 ? 39.785 2.165 -10.635 1.00 91.00 77 GLY A O 1
ATOM 557 N N . LEU A 1 78 ? 37.642 2.684 -10.204 1.00 89.19 78 LEU A N 1
ATOM 558 C CA . LEU A 1 78 ? 37.377 3.504 -11.388 1.00 89.19 78 LEU A CA 1
ATOM 559 C C . LEU A 1 78 ? 37.330 4.998 -11.040 1.00 89.19 78 LEU A C 1
ATOM 561 O O . LEU A 1 78 ? 37.170 5.386 -9.885 1.00 89.19 78 LEU A O 1
ATOM 565 N N . THR A 1 79 ? 37.404 5.860 -12.053 1.00 91.00 79 THR A N 1
ATOM 566 C CA . THR A 1 79 ? 36.982 7.263 -11.926 1.00 91.00 79 THR A CA 1
ATOM 567 C C . THR A 1 79 ? 35.455 7.371 -11.949 1.00 91.00 79 THR A C 1
ATOM 569 O O . THR A 1 79 ? 34.771 6.495 -12.483 1.00 91.00 79 THR A O 1
ATOM 572 N N . ARG A 1 80 ? 34.897 8.482 -11.443 1.00 87.50 80 ARG A N 1
ATOM 573 C CA . ARG A 1 80 ? 33.451 8.762 -11.539 1.00 87.50 80 ARG A CA 1
ATOM 574 C C . ARG A 1 80 ? 32.948 8.682 -12.984 1.00 87.50 80 ARG A C 1
ATOM 576 O O . ARG A 1 80 ? 31.916 8.079 -13.245 1.00 87.50 80 ARG A O 1
ATOM 583 N N . GLU A 1 81 ? 33.701 9.227 -13.938 1.00 84.81 81 GLU A N 1
ATOM 584 C CA . GLU A 1 81 ? 33.361 9.161 -15.365 1.00 84.81 81 GLU A CA 1
ATOM 585 C C . GLU A 1 81 ? 33.356 7.716 -15.896 1.00 84.81 81 GLU A C 1
ATOM 587 O O . GLU A 1 81 ? 32.449 7.316 -16.625 1.00 84.81 81 GLU A O 1
ATOM 592 N N . GLN A 1 82 ? 34.335 6.897 -15.502 1.00 84.88 82 GLN A N 1
ATOM 593 C CA . GLN A 1 82 ? 34.369 5.477 -15.853 1.00 84.88 82 GLN A CA 1
ATOM 594 C C . GLN A 1 82 ? 33.194 4.710 -15.233 1.00 84.88 82 GLN A C 1
ATOM 596 O O . GLN A 1 82 ? 32.583 3.894 -15.922 1.00 84.88 82 GLN A O 1
ATOM 601 N N . ALA A 1 83 ? 32.831 5.000 -13.982 1.00 86.25 83 ALA A N 1
ATOM 602 C CA . ALA A 1 83 ? 31.649 4.440 -13.331 1.00 86.25 83 ALA A CA 1
ATOM 603 C C . ALA A 1 83 ? 30.354 4.849 -14.047 1.00 86.25 83 ALA A C 1
ATOM 605 O O . ALA A 1 83 ? 29.519 3.998 -14.342 1.00 86.25 83 ALA A O 1
ATOM 606 N N . MET A 1 84 ? 30.213 6.124 -14.419 1.00 84.75 84 MET A N 1
ATOM 607 C CA . MET A 1 84 ? 29.084 6.603 -15.221 1.00 84.75 84 MET A CA 1
ATOM 608 C C . MET A 1 84 ? 28.995 5.867 -16.560 1.00 84.75 84 MET A C 1
ATOM 610 O O . MET A 1 84 ? 27.923 5.384 -16.916 1.00 84.75 84 MET A O 1
ATOM 614 N N . ASN A 1 85 ? 30.112 5.708 -17.272 1.00 82.56 85 ASN A N 1
ATOM 615 C CA . ASN A 1 85 ? 30.156 4.964 -18.532 1.00 82.56 85 ASN A CA 1
ATOM 616 C C . ASN A 1 85 ? 29.838 3.467 -18.348 1.00 82.56 85 ASN A C 1
ATOM 618 O O . ASN A 1 85 ? 29.249 2.855 -19.237 1.00 82.56 85 ASN A O 1
ATOM 622 N N . GLN A 1 86 ? 30.189 2.870 -17.206 1.00 81.06 86 GLN A N 1
ATOM 623 C CA . GLN A 1 86 ? 29.836 1.484 -16.874 1.00 81.06 86 GLN A CA 1
ATOM 624 C C . GLN A 1 86 ? 28.396 1.307 -16.371 1.00 81.06 86 GLN A C 1
ATOM 626 O O . GLN A 1 86 ? 27.876 0.200 -16.436 1.00 81.06 86 GLN A O 1
ATOM 631 N N . ILE A 1 87 ? 27.731 2.357 -15.890 1.00 82.75 87 ILE A N 1
ATOM 632 C CA . ILE A 1 87 ? 26.340 2.279 -15.416 1.00 82.75 87 ILE A CA 1
ATOM 633 C C . ILE A 1 87 ? 25.354 2.678 -16.523 1.00 82.75 87 ILE A C 1
ATOM 635 O O . ILE A 1 87 ? 24.327 2.021 -16.716 1.00 82.75 87 ILE A O 1
ATOM 639 N N . ASN A 1 88 ? 25.666 3.736 -17.271 1.00 84.25 88 ASN A N 1
ATOM 640 C CA . ASN A 1 88 ? 24.783 4.320 -18.285 1.00 84.25 88 ASN A CA 1
ATOM 641 C C . ASN A 1 88 ? 25.171 3.941 -19.719 1.00 84.25 88 ASN A C 1
ATOM 643 O O . ASN A 1 88 ? 24.329 3.987 -20.613 1.00 84.25 88 ASN A O 1
ATOM 647 N N . GLY A 1 89 ? 26.412 3.503 -19.929 1.00 84.94 89 GLY A N 1
ATOM 648 C CA . GLY A 1 89 ? 26.981 3.244 -21.246 1.00 84.94 89 GLY A CA 1
ATOM 649 C C . GLY A 1 89 ? 27.865 4.397 -21.728 1.00 84.94 89 GLY A C 1
ATOM 650 O O . GLY A 1 89 ? 27.744 5.523 -21.250 1.00 84.94 89 GLY A O 1
ATOM 651 N N . PRO A 1 90 ? 28.784 4.135 -22.672 1.00 87.38 90 PRO A N 1
ATOM 652 C CA . PRO A 1 90 ? 29.634 5.175 -23.242 1.00 87.38 90 PRO A CA 1
ATOM 653 C C . PRO A 1 90 ? 28.829 6.110 -24.157 1.00 87.38 90 PRO A C 1
ATOM 655 O O . PRO A 1 90 ? 27.870 5.671 -24.791 1.00 87.38 90 PRO A O 1
ATOM 658 N N . ALA A 1 91 ? 29.274 7.360 -24.334 1.00 86.75 91 ALA A N 1
ATOM 659 C CA . ALA A 1 91 ? 28.620 8.354 -25.205 1.00 86.75 91 ALA A CA 1
ATOM 660 C C . ALA A 1 91 ? 28.255 7.809 -26.603 1.00 86.75 91 ALA A C 1
ATOM 662 O O . ALA A 1 91 ? 27.129 7.987 -27.070 1.00 86.75 91 ALA A O 1
ATOM 663 N N . ARG A 1 92 ? 29.155 7.025 -27.217 1.00 90.19 92 ARG A N 1
ATOM 664 C CA . ARG A 1 92 ? 28.923 6.380 -28.524 1.00 90.19 92 ARG A CA 1
ATOM 665 C C . ARG A 1 92 ? 27.676 5.484 -28.564 1.00 90.19 92 ARG A C 1
ATOM 667 O O . ARG A 1 92 ? 27.030 5.387 -29.602 1.00 90.19 92 ARG A O 1
ATOM 674 N N . LEU A 1 93 ? 27.319 4.827 -27.454 1.00 92.06 93 LEU A N 1
ATOM 675 C CA . LEU A 1 93 ? 26.107 4.006 -27.361 1.00 92.06 93 LEU A CA 1
ATOM 676 C C . LEU A 1 93 ? 24.867 4.875 -27.575 1.00 92.06 93 LEU A C 1
ATOM 678 O O . LEU A 1 93 ? 23.992 4.523 -28.363 1.00 92.06 93 LEU A O 1
ATOM 682 N N . HIS A 1 94 ? 24.820 6.025 -26.902 1.00 90.31 94 HIS A N 1
ATOM 683 C CA . HIS A 1 94 ? 23.710 6.969 -26.986 1.00 90.31 94 HIS A CA 1
ATOM 684 C C . HIS A 1 94 ? 23.616 7.616 -28.372 1.00 90.31 94 HIS A C 1
ATOM 686 O O . HIS A 1 94 ? 22.524 7.685 -28.931 1.00 90.31 94 HIS A O 1
ATOM 692 N N . GLU A 1 95 ? 24.747 8.008 -28.961 1.00 94.06 95 GLU A N 1
ATOM 693 C CA . GLU A 1 95 ? 24.800 8.584 -30.311 1.00 94.06 95 GLU A CA 1
ATOM 694 C C . GLU A 1 95 ? 24.270 7.614 -31.376 1.00 94.06 95 GLU A C 1
ATOM 696 O O . GLU A 1 95 ? 23.431 7.974 -32.205 1.00 94.06 95 GLU A O 1
ATOM 701 N N . ILE A 1 96 ? 24.723 6.353 -31.351 1.00 94.56 96 ILE A N 1
ATOM 702 C CA . ILE A 1 96 ? 24.251 5.341 -32.303 1.00 94.56 96 ILE A CA 1
ATOM 703 C C . ILE A 1 96 ? 22.768 5.054 -32.074 1.00 94.56 96 ILE A C 1
ATOM 705 O O . ILE A 1 96 ? 22.024 4.963 -33.049 1.00 94.56 96 ILE A O 1
ATOM 709 N N . MET A 1 97 ? 22.335 4.954 -30.814 1.00 94.75 97 MET A N 1
ATOM 710 C CA . MET A 1 97 ? 20.939 4.707 -30.460 1.00 94.75 97 MET A CA 1
ATOM 711 C C . MET A 1 97 ? 20.017 5.798 -31.016 1.00 94.75 97 MET A C 1
ATOM 713 O O . MET A 1 97 ? 19.051 5.475 -31.702 1.00 94.75 97 MET A O 1
ATOM 717 N N . GLN A 1 98 ? 20.350 7.075 -30.803 1.00 93.62 98 GLN A N 1
ATOM 718 C CA . GLN A 1 98 ? 19.596 8.211 -31.349 1.00 93.62 98 GLN A CA 1
ATOM 719 C C . GLN A 1 98 ? 19.532 8.185 -32.881 1.00 93.62 98 GLN A C 1
ATOM 721 O O . GLN A 1 98 ? 18.512 8.532 -33.467 1.00 93.62 98 GLN A O 1
ATOM 726 N N . ARG A 1 99 ? 20.609 7.749 -33.542 1.00 94.94 99 ARG A N 1
ATOM 727 C CA . ARG A 1 99 ? 20.680 7.696 -35.005 1.00 94.94 99 ARG A CA 1
ATOM 728 C C . ARG A 1 99 ? 19.842 6.573 -35.617 1.00 94.94 99 ARG A C 1
ATOM 730 O O . ARG A 1 99 ? 19.325 6.746 -36.720 1.00 94.94 99 ARG A O 1
ATOM 737 N N . ILE A 1 100 ? 19.783 5.400 -34.980 1.00 96.50 100 ILE A N 1
ATOM 738 C CA . ILE A 1 100 ? 19.159 4.210 -35.587 1.00 96.50 100 ILE A CA 1
ATOM 739 C C . ILE A 1 100 ? 17.731 3.941 -35.105 1.00 96.50 100 ILE A C 1
ATOM 741 O O . ILE A 1 100 ? 17.000 3.268 -35.825 1.00 96.50 100 ILE A O 1
ATOM 745 N N . SER A 1 101 ? 17.323 4.442 -33.934 1.00 93.69 101 SER A N 1
ATOM 746 C CA . SER A 1 101 ? 16.071 4.054 -33.265 1.00 93.69 101 SER A CA 1
ATOM 747 C C . SER A 1 101 ? 14.829 4.232 -34.142 1.00 93.69 101 SER A C 1
ATOM 749 O O . SER A 1 101 ? 14.148 3.253 -34.442 1.00 93.69 101 SER A O 1
ATOM 751 N N . GLU A 1 102 ? 14.576 5.452 -34.617 1.00 93.75 102 GLU A N 1
ATOM 752 C CA . GLU A 1 102 ? 13.409 5.775 -35.448 1.00 93.75 102 GLU A CA 1
ATOM 753 C C . GLU A 1 102 ? 13.431 5.018 -36.779 1.00 93.75 102 GLU A C 1
ATOM 755 O O . GLU A 1 102 ? 12.397 4.586 -37.291 1.00 93.75 102 GLU A O 1
ATOM 760 N N . LYS A 1 103 ? 14.627 4.838 -37.352 1.00 95.62 103 LYS A N 1
ATOM 761 C CA . LYS A 1 103 ? 14.794 4.165 -38.640 1.00 95.62 103 LYS A CA 1
ATOM 762 C C . LYS A 1 103 ? 14.474 2.677 -38.526 1.00 95.62 103 LYS A C 1
ATOM 764 O O . LYS A 1 103 ? 13.703 2.175 -39.337 1.00 95.62 103 LYS A O 1
ATOM 769 N N . VAL A 1 104 ? 15.016 2.005 -37.508 1.00 95.44 104 VAL A N 1
ATOM 770 C CA . VAL A 1 104 ? 14.735 0.593 -37.215 1.00 95.44 104 VAL A CA 1
ATOM 771 C C . VAL A 1 104 ? 13.249 0.402 -36.912 1.00 95.44 104 VAL A C 1
ATOM 773 O O . VAL A 1 104 ? 12.625 -0.475 -37.499 1.00 95.44 104 VAL A O 1
ATOM 776 N N . GLN A 1 105 ? 12.662 1.251 -36.060 1.00 91.75 105 GLN A N 1
ATOM 777 C CA . GLN A 1 105 ? 11.236 1.178 -35.716 1.00 91.75 105 GLN A CA 1
ATOM 778 C C . GLN A 1 105 ? 10.329 1.295 -36.945 1.00 91.75 105 GLN A C 1
ATOM 780 O O . GLN A 1 105 ? 9.355 0.558 -37.066 1.00 91.75 105 GLN A O 1
ATOM 785 N N . ARG A 1 106 ? 10.650 2.206 -37.868 1.00 93.75 106 ARG A N 1
ATOM 786 C CA . ARG A 1 106 ? 9.844 2.445 -39.068 1.00 93.75 106 ARG A CA 1
ATOM 787 C C . ARG A 1 106 ? 10.042 1.379 -40.144 1.00 93.75 106 ARG A C 1
ATOM 789 O O . ARG A 1 106 ? 9.065 0.897 -40.705 1.00 93.75 106 ARG A O 1
ATOM 796 N N . GLU A 1 107 ? 11.287 1.056 -40.484 1.00 96.75 107 GLU A N 1
ATOM 797 C CA . GLU A 1 107 ? 11.601 0.164 -41.612 1.00 96.75 107 GLU A CA 1
ATOM 798 C C . GLU A 1 107 ? 11.383 -1.311 -41.274 1.00 96.75 107 GLU A C 1
ATOM 800 O O . GLU A 1 107 ? 11.019 -2.093 -42.148 1.00 96.75 107 GLU A O 1
ATOM 805 N N . GLU A 1 108 ? 11.555 -1.684 -40.008 1.00 94.75 108 GLU A N 1
ATOM 806 C CA . GLU A 1 108 ? 11.387 -3.053 -39.534 1.00 94.75 108 GLU A CA 1
ATOM 807 C C . GLU A 1 108 ? 10.113 -3.187 -38.685 1.00 94.75 108 GLU A C 1
ATOM 809 O O . GLU A 1 108 ? 10.050 -4.063 -37.841 1.00 94.75 108 GLU A O 1
ATOM 814 N N . ALA A 1 109 ? 9.069 -2.371 -38.883 1.00 88.50 109 ALA A N 1
ATOM 815 C CA . ALA A 1 109 ? 7.873 -2.341 -38.019 1.00 88.50 109 ALA A CA 1
ATOM 816 C C . ALA A 1 109 ? 7.204 -3.717 -37.772 1.00 88.50 109 ALA A C 1
ATOM 818 O O . ALA A 1 109 ? 6.653 -3.963 -36.704 1.00 88.50 109 ALA A O 1
ATOM 819 N N . GLY A 1 110 ? 7.276 -4.643 -38.738 1.00 87.94 110 GLY A N 1
ATOM 820 C CA . GLY A 1 110 ? 6.756 -6.013 -38.600 1.00 87.94 110 GLY A CA 1
ATOM 821 C C . GLY A 1 110 ? 7.741 -7.038 -38.018 1.00 87.94 110 GLY A C 1
ATOM 822 O O . GLY A 1 110 ? 7.383 -8.207 -37.857 1.00 87.94 110 GLY A O 1
ATOM 823 N N . ASN A 1 111 ? 8.985 -6.638 -37.752 1.00 91.50 111 ASN A N 1
ATOM 824 C CA . ASN A 1 111 ? 10.067 -7.503 -37.279 1.00 91.50 111 ASN A CA 1
ATOM 825 C C . ASN A 1 111 ? 10.762 -6.967 -36.016 1.00 91.50 111 ASN A C 1
ATOM 827 O O . ASN A 1 111 ? 11.221 -7.753 -35.202 1.00 91.50 111 ASN A O 1
ATOM 831 N N . PHE A 1 112 ? 10.843 -5.657 -35.824 1.00 91.38 112 PHE A N 1
ATOM 832 C CA . PHE A 1 112 ? 11.418 -5.011 -34.656 1.00 91.38 112 PHE A CA 1
ATOM 833 C C . PHE A 1 112 ? 10.529 -5.208 -33.426 1.00 91.38 112 PHE A C 1
ATOM 835 O O . PHE A 1 112 ? 9.302 -5.134 -33.501 1.00 91.38 112 PHE A O 1
ATOM 842 N N . VAL A 1 113 ? 11.167 -5.450 -32.283 1.00 88.50 113 VAL A N 1
ATOM 843 C CA . VAL A 1 113 ? 10.490 -5.661 -31.002 1.00 88.50 113 VAL A CA 1
ATOM 844 C C . VAL A 1 113 ? 10.775 -4.509 -30.045 1.00 88.50 113 VAL A C 1
ATOM 846 O O . VAL A 1 113 ? 9.829 -3.895 -29.556 1.00 88.50 113 VAL A O 1
ATOM 849 N N . GLN A 1 114 ? 12.053 -4.227 -29.759 1.00 88.19 114 GLN A N 1
ATOM 850 C CA . GLN A 1 114 ? 12.478 -3.196 -28.799 1.00 88.19 114 GLN A CA 1
ATOM 851 C C . GLN A 1 114 ? 14.006 -3.025 -28.736 1.00 88.19 114 GLN A C 1
ATOM 853 O O . GLN A 1 114 ? 14.774 -3.847 -29.246 1.00 88.19 114 GLN A O 1
ATOM 858 N N . PHE A 1 115 ? 14.428 -2.000 -27.993 1.00 90.31 115 PHE A N 1
ATOM 859 C CA . PHE A 1 115 ? 15.795 -1.793 -27.520 1.00 90.31 115 PHE A CA 1
ATOM 860 C C . PHE A 1 115 ? 15.865 -2.036 -26.005 1.00 90.31 115 PHE A C 1
ATOM 862 O O . PHE A 1 115 ? 15.061 -1.482 -25.264 1.00 90.31 115 PHE A O 1
ATOM 869 N N . VAL A 1 116 ? 16.828 -2.831 -25.535 1.00 88.75 116 VAL A N 1
ATOM 870 C CA . VAL A 1 116 ? 17.024 -3.133 -24.107 1.00 88.75 116 VAL A CA 1
ATOM 871 C C . VAL A 1 116 ? 18.455 -2.825 -23.693 1.00 88.75 116 VAL A C 1
ATOM 873 O O . VAL A 1 116 ? 19.396 -3.473 -24.149 1.00 88.75 116 VAL A O 1
ATOM 876 N N . MET A 1 117 ? 18.633 -1.898 -22.753 1.00 88.81 117 MET A N 1
ATOM 877 C CA . MET A 1 117 ? 19.940 -1.679 -22.139 1.00 88.81 117 MET A CA 1
ATOM 878 C C . MET A 1 117 ? 20.239 -2.789 -21.126 1.00 88.81 117 MET A C 1
ATOM 880 O O . MET A 1 117 ? 19.544 -2.937 -20.118 1.00 88.81 117 MET A O 1
ATOM 884 N N . VAL A 1 118 ? 21.302 -3.551 -21.373 1.00 88.00 118 VAL A N 1
ATOM 885 C CA . VAL A 1 118 ? 21.804 -4.577 -20.454 1.00 88.00 118 VAL A CA 1
ATOM 886 C C . VAL A 1 118 ? 23.129 -4.113 -19.878 1.00 88.00 118 VAL A C 1
ATOM 888 O O . VAL A 1 118 ? 23.993 -3.688 -20.633 1.00 88.00 118 VAL A O 1
ATOM 891 N N . ARG A 1 119 ? 23.277 -4.186 -18.551 1.00 83.38 119 ARG A N 1
ATOM 892 C CA . ARG A 1 119 ? 24.427 -3.633 -17.812 1.00 83.38 119 ARG A CA 1
ATOM 893 C C . ARG A 1 119 ? 25.460 -4.677 -17.361 1.00 83.38 119 ARG A C 1
ATOM 895 O O . ARG A 1 119 ? 26.585 -4.308 -17.067 1.00 83.38 119 ARG A O 1
ATOM 902 N N . ASP A 1 120 ? 25.108 -5.963 -17.367 1.00 76.38 120 ASP A N 1
ATOM 903 C CA . ASP A 1 120 ? 25.947 -7.076 -16.886 1.00 76.38 120 ASP A CA 1
ATOM 904 C C . ASP A 1 120 ? 26.283 -8.046 -18.047 1.00 76.38 120 ASP A C 1
ATOM 906 O O . ASP A 1 120 ? 25.377 -8.380 -18.833 1.00 76.38 120 ASP A O 1
ATOM 910 N N . PRO A 1 121 ? 27.553 -8.461 -18.266 1.00 74.94 121 PRO A N 1
ATOM 911 C CA . PRO A 1 121 ? 28.791 -8.050 -17.572 1.00 74.94 121 PRO A CA 1
ATOM 912 C C . PRO A 1 121 ? 29.364 -6.707 -18.043 1.00 74.94 121 PRO A C 1
ATOM 914 O O . PRO A 1 121 ? 30.396 -6.257 -17.558 1.00 74.94 121 PRO A O 1
ATOM 917 N N . SER A 1 122 ? 28.735 -6.075 -19.031 1.00 81.25 122 SER A N 1
ATOM 918 C CA . SER A 1 122 ? 29.064 -4.724 -19.490 1.00 81.25 122 SER A CA 1
ATOM 919 C C . SER A 1 122 ? 27.859 -4.089 -20.177 1.00 81.25 122 SER A C 1
ATOM 921 O O . SER A 1 122 ? 26.984 -4.805 -20.688 1.00 81.25 122 SER A O 1
ATOM 923 N N . VAL A 1 123 ? 27.827 -2.749 -20.201 1.00 89.12 123 VAL A N 1
ATOM 924 C CA . VAL A 1 123 ? 26.740 -1.993 -20.832 1.00 89.12 123 VAL A CA 1
ATOM 925 C C . VAL A 1 123 ? 26.727 -2.202 -22.333 1.00 89.12 123 VAL A C 1
ATOM 927 O O . VAL A 1 123 ? 27.691 -1.901 -23.036 1.00 89.12 123 VAL A O 1
ATOM 930 N N . ARG A 1 124 ? 25.586 -2.667 -22.823 1.00 91.88 124 ARG A N 1
ATOM 931 C CA . ARG A 1 124 ? 25.286 -2.854 -24.237 1.00 91.88 124 ARG A CA 1
ATOM 932 C C . ARG A 1 124 ? 23.802 -2.636 -24.487 1.00 91.88 124 ARG A C 1
ATOM 934 O O . ARG A 1 124 ? 22.985 -2.698 -23.567 1.00 91.88 124 ARG A O 1
ATOM 941 N N . MET A 1 125 ? 23.462 -2.427 -25.745 1.00 93.50 125 MET A N 1
ATOM 942 C CA . MET A 1 125 ? 22.095 -2.390 -26.225 1.00 93.50 125 MET A CA 1
ATOM 943 C C . MET A 1 125 ? 21.758 -3.720 -26.893 1.00 93.50 125 MET A C 1
ATOM 945 O O . MET A 1 125 ? 22.329 -4.074 -27.920 1.00 93.50 125 MET A O 1
ATOM 949 N N . GLU A 1 126 ? 20.826 -4.471 -26.324 1.00 92.75 126 GLU A N 1
ATOM 950 C CA . GLU A 1 126 ? 20.233 -5.618 -26.999 1.00 92.75 126 GLU A CA 1
ATOM 951 C C . GLU A 1 126 ? 19.089 -5.131 -27.892 1.00 92.75 126 GLU A C 1
ATOM 953 O O . GLU A 1 126 ? 18.150 -4.491 -27.417 1.00 92.75 126 GLU A O 1
ATOM 958 N N . VAL A 1 127 ? 19.179 -5.407 -29.192 1.00 93.38 127 VAL A N 1
ATOM 959 C CA . VAL A 1 127 ? 18.161 -5.024 -30.178 1.00 93.38 127 VAL A CA 1
ATOM 960 C C . VAL A 1 127 ? 17.390 -6.268 -30.573 1.00 93.38 127 VAL A C 1
ATOM 962 O O . VAL A 1 127 ? 17.949 -7.185 -31.178 1.00 93.38 127 VAL A O 1
ATOM 965 N N . TRP A 1 128 ? 16.119 -6.306 -30.194 1.00 91.12 128 TRP A N 1
ATOM 966 C CA . TRP A 1 128 ? 15.278 -7.481 -30.358 1.00 91.12 128 TRP A CA 1
ATOM 967 C C . TRP A 1 128 ? 14.489 -7.413 -31.663 1.00 91.12 128 TRP A C 1
ATOM 969 O O . TRP A 1 128 ? 13.846 -6.402 -31.962 1.00 91.12 128 TRP A O 1
ATOM 979 N N . PHE A 1 129 ? 14.518 -8.515 -32.405 1.00 91.94 129 PHE A N 1
ATOM 980 C CA . PHE A 1 129 ? 13.738 -8.741 -33.616 1.00 91.94 129 PHE A CA 1
ATOM 981 C C . PHE A 1 129 ? 12.996 -10.078 -33.518 1.00 91.94 129 PHE A C 1
ATOM 983 O O . PHE A 1 129 ? 13.445 -10.990 -32.830 1.00 91.94 129 PHE A O 1
ATOM 990 N N . LYS A 1 130 ? 11.885 -10.239 -34.235 1.00 88.44 130 LYS A N 1
ATOM 991 C CA . LYS A 1 130 ? 11.137 -11.503 -34.280 1.00 88.44 130 LYS A CA 1
ATOM 992 C C . LYS A 1 130 ? 11.912 -12.600 -35.012 1.00 88.44 130 LYS A C 1
ATOM 994 O O . LYS A 1 130 ? 11.751 -13.770 -34.687 1.00 88.44 130 LYS A O 1
ATOM 999 N N . ARG A 1 131 ? 12.708 -12.219 -36.015 1.00 92.00 131 ARG A N 1
ATOM 1000 C CA . ARG A 1 131 ? 13.467 -13.111 -36.904 1.00 92.00 131 ARG A CA 1
ATOM 1001 C C . ARG A 1 131 ? 14.662 -12.399 -37.528 1.00 92.00 131 ARG A C 1
ATOM 1003 O O . ARG A 1 131 ? 14.656 -11.174 -37.681 1.00 92.00 131 ARG A O 1
ATOM 1010 N N . ASP A 1 132 ? 15.654 -13.185 -37.934 1.00 95.56 132 ASP A N 1
ATOM 1011 C CA . ASP A 1 132 ? 16.846 -12.757 -38.668 1.00 95.56 132 ASP A CA 1
ATOM 1012 C C . ASP A 1 132 ? 17.570 -11.585 -37.984 1.00 95.56 132 ASP A C 1
ATOM 1014 O O . ASP A 1 132 ? 18.036 -10.641 -38.634 1.00 95.56 132 ASP A O 1
ATOM 1018 N N . ALA A 1 133 ? 17.645 -11.623 -36.649 1.00 95.31 133 ALA A N 1
ATOM 1019 C CA . ALA A 1 133 ? 18.041 -10.474 -35.834 1.00 95.31 133 ALA A CA 1
ATOM 1020 C C . ALA A 1 133 ? 19.427 -9.925 -36.208 1.00 95.31 133 ALA A C 1
ATOM 1022 O O . ALA A 1 133 ? 19.609 -8.717 -36.365 1.00 95.31 133 ALA A O 1
ATOM 1023 N N . ALA A 1 134 ? 20.408 -10.812 -36.400 1.00 97.00 134 ALA A N 1
ATOM 1024 C CA . ALA A 1 134 ? 21.774 -10.419 -36.735 1.00 97.00 134 ALA A CA 1
ATOM 1025 C C . ALA A 1 134 ? 21.879 -9.779 -38.127 1.00 97.00 134 ALA A C 1
ATOM 1027 O O . ALA A 1 134 ? 22.508 -8.731 -38.279 1.00 97.00 134 ALA A O 1
ATOM 1028 N N . ALA A 1 135 ? 21.231 -10.378 -39.130 1.00 97.31 135 ALA A N 1
ATOM 1029 C CA . ALA A 1 135 ? 21.220 -9.852 -40.492 1.00 97.31 135 ALA A CA 1
ATOM 1030 C C . ALA A 1 135 ? 20.488 -8.505 -40.569 1.00 97.31 135 ALA A C 1
ATOM 1032 O O . ALA A 1 135 ? 20.916 -7.600 -41.284 1.00 97.31 135 ALA A O 1
ATOM 1033 N N . THR A 1 136 ? 19.411 -8.359 -39.798 1.00 97.31 136 THR A N 1
ATOM 1034 C CA . THR A 1 136 ? 18.616 -7.133 -39.740 1.00 97.31 136 THR A CA 1
ATOM 1035 C C . THR A 1 136 ? 19.391 -6.000 -39.079 1.00 97.31 136 THR A C 1
ATOM 1037 O O . THR A 1 136 ? 19.545 -4.935 -39.676 1.00 97.31 136 THR A O 1
ATOM 1040 N N . LEU A 1 137 ? 19.963 -6.235 -37.894 1.00 97.69 137 LEU A N 1
ATOM 1041 C CA . LEU A 1 137 ? 20.730 -5.218 -37.174 1.00 97.69 137 LEU A CA 1
ATOM 1042 C C . LEU A 1 137 ? 21.942 -4.722 -37.975 1.00 97.69 137 LEU A C 1
ATOM 1044 O O . LEU A 1 137 ? 22.225 -3.522 -37.981 1.00 97.69 137 LEU A O 1
ATOM 1048 N N . ALA A 1 138 ? 22.605 -5.620 -38.713 1.00 97.25 138 ALA A N 1
ATOM 1049 C CA . ALA A 1 138 ? 23.773 -5.300 -39.534 1.00 97.25 138 ALA A CA 1
ATOM 1050 C C . ALA A 1 138 ? 23.504 -4.254 -40.636 1.00 97.25 138 ALA A C 1
ATOM 1052 O O . ALA A 1 138 ? 24.454 -3.627 -41.115 1.00 97.25 138 ALA A O 1
ATOM 1053 N N . LYS A 1 139 ? 22.235 -4.028 -41.024 1.00 97.38 139 LYS A N 1
ATOM 1054 C CA . LYS A 1 139 ? 21.829 -2.950 -41.948 1.00 97.38 139 LYS A CA 1
ATOM 1055 C C . LYS A 1 139 ? 21.972 -1.553 -41.325 1.00 97.38 139 LYS A C 1
ATOM 1057 O O . LYS A 1 139 ? 22.121 -0.572 -42.051 1.00 97.38 139 LYS A O 1
ATOM 1062 N N . TYR A 1 140 ? 21.909 -1.461 -39.996 1.00 97.25 140 TYR A N 1
ATOM 1063 C CA . TYR A 1 140 ? 21.833 -0.203 -39.246 1.00 97.25 140 TYR A CA 1
ATOM 1064 C C . TYR A 1 140 ? 23.116 0.112 -38.481 1.00 97.25 140 TYR A C 1
ATOM 1066 O O . TYR A 1 140 ? 23.512 1.274 -38.381 1.00 97.25 140 TYR A O 1
ATOM 1074 N N . THR A 1 141 ? 23.775 -0.909 -37.935 1.00 96.56 141 THR A N 1
ATOM 1075 C CA . THR A 1 141 ? 25.032 -0.755 -37.204 1.00 96.56 141 THR A CA 1
ATOM 1076 C C . THR A 1 141 ? 25.832 -2.056 -37.204 1.00 96.56 141 THR A C 1
ATOM 1078 O O . THR A 1 141 ? 25.275 -3.148 -37.263 1.00 96.56 141 THR A O 1
ATOM 1081 N N . LYS A 1 142 ? 27.158 -1.932 -37.130 1.00 95.00 142 LYS A N 1
ATOM 1082 C CA . LYS A 1 142 ? 28.092 -3.043 -36.876 1.00 95.00 142 LYS A CA 1
ATOM 1083 C C . LYS A 1 142 ? 28.818 -2.873 -35.538 1.00 95.00 142 LYS A C 1
ATOM 1085 O O . LYS A 1 142 ? 29.775 -3.592 -35.268 1.00 95.00 142 LYS A O 1
ATOM 1090 N N . ASP A 1 143 ? 28.414 -1.878 -34.747 1.00 95.62 143 ASP A N 1
ATOM 1091 C CA . ASP A 1 143 ? 29.054 -1.580 -33.471 1.00 95.62 143 ASP A CA 1
ATOM 1092 C C . ASP A 1 143 ? 28.785 -2.720 -32.474 1.00 95.62 143 ASP A C 1
ATOM 1094 O O . ASP A 1 143 ? 27.624 -3.091 -32.285 1.00 95.62 143 ASP A O 1
ATOM 1098 N N . PRO A 1 144 ? 29.825 -3.274 -31.825 1.00 93.75 144 PRO A N 1
ATOM 1099 C CA . PRO A 1 144 ? 29.683 -4.411 -30.917 1.00 93.75 144 PRO A CA 1
ATOM 1100 C C . PRO A 1 144 ? 28.867 -4.100 -29.654 1.00 93.75 144 PRO A C 1
ATOM 1102 O O . PRO A 1 144 ? 28.461 -5.027 -28.957 1.00 93.75 144 PRO A O 1
ATOM 1105 N N . LEU A 1 145 ? 28.600 -2.825 -29.347 1.00 94.00 145 LEU A N 1
ATOM 1106 C CA . LEU A 1 145 ? 27.677 -2.446 -28.277 1.00 94.00 145 LEU A CA 1
ATOM 1107 C C . LEU A 1 145 ? 26.218 -2.763 -28.606 1.00 94.00 145 LEU A C 1
ATOM 1109 O O . LEU A 1 145 ? 25.393 -2.730 -27.700 1.00 94.00 145 LEU A O 1
ATOM 1113 N N . PHE A 1 146 ? 25.887 -3.048 -29.865 1.00 96.44 146 PHE A N 1
ATOM 1114 C CA . PHE A 1 146 ? 24.542 -3.406 -30.291 1.00 96.44 146 PHE A CA 1
ATOM 1115 C C . PHE A 1 146 ? 24.500 -4.899 -30.598 1.00 96.44 146 PHE A C 1
ATOM 1117 O O . PHE A 1 146 ? 25.050 -5.367 -31.593 1.00 96.44 146 PHE A O 1
ATOM 1124 N N . VAL A 1 147 ? 23.848 -5.657 -29.720 1.00 95.31 147 VAL A N 1
ATOM 1125 C CA . VAL A 1 147 ? 23.771 -7.115 -29.806 1.00 95.31 147 VAL A CA 1
ATOM 1126 C C . VAL A 1 147 ? 22.395 -7.515 -30.331 1.00 95.31 147 VAL A C 1
ATOM 1128 O O . VAL A 1 147 ? 21.388 -7.157 -29.717 1.00 95.31 147 VAL A O 1
ATOM 1131 N N . PRO A 1 148 ? 22.315 -8.264 -31.441 1.00 95.19 148 PRO A N 1
ATOM 1132 C CA . PRO A 1 148 ? 21.039 -8.728 -31.954 1.00 95.19 148 PRO A CA 1
ATOM 1133 C C . PRO A 1 148 ? 20.467 -9.818 -31.042 1.00 95.19 148 PRO A C 1
ATOM 1135 O O . PRO A 1 148 ? 21.178 -10.731 -30.614 1.00 95.19 148 PRO A O 1
ATOM 1138 N N . ARG A 1 149 ? 19.167 -9.741 -30.776 1.00 92.88 149 ARG A N 1
ATOM 1139 C CA . ARG A 1 149 ? 18.391 -10.777 -30.091 1.00 92.88 149 ARG A CA 1
ATOM 1140 C C . ARG A 1 149 ? 17.193 -11.164 -30.934 1.00 92.88 149 ARG A C 1
ATOM 1142 O O . ARG A 1 149 ? 16.603 -10.317 -31.598 1.00 92.88 149 ARG A O 1
ATOM 1149 N N . GLU A 1 150 ? 16.857 -12.445 -30.900 1.00 90.12 150 GLU A N 1
ATOM 1150 C CA . GLU A 1 150 ? 15.725 -12.992 -31.634 1.00 90.12 150 GLU A CA 1
ATOM 1151 C C . GLU A 1 150 ? 14.648 -13.486 -30.665 1.00 90.12 150 GLU A C 1
ATOM 1153 O O . GLU A 1 150 ? 14.964 -14.129 -29.662 1.00 90.12 150 GLU A O 1
ATOM 1158 N N . GLY A 1 151 ? 13.388 -13.174 -30.966 1.00 84.62 151 GLY A N 1
ATOM 1159 C CA . GLY A 1 151 ? 12.215 -13.567 -30.190 1.00 84.62 151 GLY A CA 1
ATOM 1160 C C . GLY A 1 151 ? 11.522 -12.396 -29.489 1.00 84.62 151 GLY A C 1
ATOM 1161 O O . GLY A 1 151 ? 11.720 -11.230 -29.829 1.00 84.62 151 GLY A O 1
ATOM 1162 N N . GLY A 1 152 ? 10.694 -12.727 -28.496 1.00 79.62 152 GLY A N 1
ATOM 1163 C CA . GLY A 1 152 ? 9.856 -11.766 -27.777 1.00 79.62 152 GLY A CA 1
ATOM 1164 C C . GLY A 1 152 ? 8.595 -11.358 -28.546 1.00 79.62 152 GLY A C 1
ATOM 1165 O O . GLY A 1 152 ? 8.414 -11.676 -29.720 1.00 79.62 152 GLY A O 1
ATOM 1166 N N . LEU A 1 153 ? 7.701 -10.659 -27.851 1.00 79.25 153 LEU A N 1
ATOM 1167 C CA . LEU A 1 153 ? 6.471 -10.113 -28.421 1.00 79.25 153 LEU A CA 1
ATOM 1168 C C . LEU A 1 153 ? 6.690 -8.668 -28.853 1.00 79.25 153 LEU A C 1
ATOM 1170 O O . LEU A 1 153 ? 7.180 -7.875 -28.051 1.00 79.25 153 LEU A O 1
ATOM 1174 N N . SER A 1 154 ? 6.258 -8.302 -30.059 1.00 77.69 154 SER A N 1
ATOM 1175 C CA . SER A 1 154 ? 6.107 -6.895 -30.465 1.00 77.69 154 SER A CA 1
ATOM 1176 C C . SER A 1 154 ? 5.133 -6.144 -29.554 1.00 77.69 154 SER A C 1
ATOM 1178 O O . SER A 1 154 ? 4.333 -6.756 -28.847 1.00 77.69 154 SER A O 1
ATOM 1180 N N . GLN A 1 155 ? 5.179 -4.810 -29.585 1.00 78.38 155 GLN A N 1
ATOM 1181 C CA . GLN A 1 155 ? 4.259 -3.974 -28.808 1.00 78.38 155 GLN A CA 1
ATOM 1182 C C . GLN A 1 155 ? 2.789 -4.323 -29.086 1.00 78.38 155 GLN A C 1
ATOM 1184 O O . GLN A 1 155 ? 2.049 -4.589 -28.149 1.00 78.38 155 GLN A O 1
ATOM 1189 N N . GLU A 1 156 ? 2.402 -4.453 -30.357 1.00 81.44 156 GLU A N 1
ATOM 1190 C CA . GLU A 1 156 ? 1.032 -4.811 -30.752 1.00 81.44 156 GLU A CA 1
ATOM 1191 C C . GLU A 1 156 ? 0.591 -6.182 -30.202 1.00 81.44 156 GLU A C 1
ATOM 1193 O O . GLU A 1 156 ? -0.533 -6.345 -29.724 1.00 81.44 156 GLU A O 1
ATOM 1198 N N . GLU A 1 157 ? 1.480 -7.181 -30.220 1.00 84.69 157 GLU A N 1
ATOM 1199 C CA . GLU A 1 157 ? 1.191 -8.500 -29.643 1.00 84.69 157 GLU A CA 1
ATOM 1200 C C . GLU A 1 157 ? 1.020 -8.425 -28.124 1.00 84.69 157 GLU A C 1
ATOM 1202 O O . GLU A 1 157 ? 0.102 -9.048 -27.585 1.00 84.69 157 GLU A O 1
ATOM 1207 N N . ARG A 1 158 ? 1.864 -7.647 -27.432 1.00 84.38 158 ARG A N 1
ATOM 1208 C CA . ARG A 1 158 ? 1.733 -7.427 -25.986 1.00 84.38 158 ARG A CA 1
ATOM 1209 C C . ARG A 1 158 ? 0.415 -6.742 -25.656 1.00 84.38 158 ARG A C 1
ATOM 1211 O O . ARG A 1 158 ? -0.298 -7.240 -24.793 1.00 84.38 158 ARG A O 1
ATOM 1218 N N . ASP A 1 159 ? 0.053 -5.687 -26.378 1.00 86.12 159 ASP A N 1
ATOM 1219 C CA . ASP A 1 159 ? -1.183 -4.933 -26.152 1.00 86.12 159 ASP A CA 1
ATOM 1220 C C . ASP A 1 159 ? -2.422 -5.812 -26.370 1.00 86.12 159 ASP A C 1
ATOM 1222 O O . ASP A 1 159 ? -3.382 -5.765 -25.592 1.00 86.12 159 ASP A O 1
ATOM 1226 N N . ARG A 1 160 ? -2.390 -6.684 -27.387 1.00 88.94 160 ARG A N 1
ATOM 1227 C CA . ARG A 1 160 ? -3.461 -7.655 -27.643 1.00 88.94 160 ARG A CA 1
ATOM 1228 C C . ARG A 1 160 ? -3.594 -8.667 -26.507 1.00 88.94 160 ARG A C 1
ATOM 1230 O O . ARG A 1 160 ? -4.705 -8.900 -26.032 1.00 88.94 160 ARG A O 1
ATOM 1237 N N . ILE A 1 161 ? -2.482 -9.258 -26.069 1.00 89.44 161 ILE A N 1
ATOM 1238 C CA . ILE A 1 161 ? -2.467 -10.238 -24.974 1.00 89.44 161 ILE A CA 1
ATOM 1239 C C . ILE A 1 161 ? -2.907 -9.582 -23.667 1.00 89.44 161 ILE A C 1
ATOM 1241 O O . ILE A 1 161 ? -3.740 -10.137 -22.951 1.00 89.44 161 ILE A O 1
ATOM 1245 N N . GLN A 1 162 ? -2.408 -8.381 -23.383 1.00 90.12 162 GLN A N 1
ATOM 1246 C CA . GLN A 1 162 ? -2.788 -7.605 -22.212 1.00 90.12 162 GLN A CA 1
ATOM 1247 C C . GLN A 1 162 ? -4.288 -7.307 -22.216 1.00 90.12 162 GLN A C 1
ATOM 1249 O O . GLN A 1 162 ? -4.960 -7.566 -21.223 1.00 90.12 162 GLN A O 1
ATOM 1254 N N . SER A 1 163 ? -4.842 -6.851 -23.341 1.00 92.19 163 SER A N 1
ATOM 1255 C CA . SER A 1 163 ? -6.275 -6.562 -23.476 1.00 92.19 163 SER A CA 1
ATOM 1256 C C . SER A 1 163 ? -7.145 -7.808 -23.290 1.00 92.19 163 SER A C 1
ATOM 1258 O O . SER A 1 163 ? -8.169 -7.765 -22.605 1.00 92.19 163 SER A O 1
ATOM 1260 N N . GLU A 1 164 ? -6.736 -8.939 -23.871 1.00 92.88 164 GLU A N 1
ATOM 1261 C CA . GLU A 1 164 ? -7.442 -10.213 -23.730 1.00 92.88 164 GLU A CA 1
ATOM 1262 C C . GLU A 1 164 ? -7.484 -10.680 -22.271 1.00 92.88 164 GLU A C 1
ATOM 1264 O O . GLU A 1 164 ? -8.549 -11.057 -21.770 1.00 92.88 164 GLU A O 1
ATOM 1269 N N . TRP A 1 165 ? -6.346 -10.630 -21.579 1.00 92.88 165 TRP A N 1
ATOM 1270 C CA . TRP A 1 165 ? -6.252 -11.047 -20.185 1.00 92.88 165 TRP A CA 1
ATOM 1271 C C . TRP A 1 165 ? -6.906 -10.060 -19.221 1.00 92.88 165 TRP A C 1
ATOM 1273 O O . TRP A 1 165 ? -7.619 -10.511 -18.330 1.00 92.88 165 TRP A O 1
ATOM 1283 N N . ASN A 1 166 ? -6.788 -8.748 -19.445 1.00 92.88 166 ASN A N 1
ATOM 1284 C CA . ASN A 1 166 ? -7.526 -7.733 -18.686 1.00 92.88 166 ASN A CA 1
ATOM 1285 C C . ASN A 1 166 ? -9.028 -8.040 -18.691 1.00 92.88 166 ASN A C 1
ATOM 1287 O O . ASN A 1 166 ? -9.663 -8.080 -17.638 1.00 92.88 166 ASN A O 1
ATOM 1291 N N . ARG A 1 167 ? -9.592 -8.330 -19.871 1.00 94.56 167 ARG A N 1
ATOM 1292 C CA . ARG A 1 167 ? -11.006 -8.693 -19.992 1.00 94.56 167 ARG A CA 1
ATOM 1293 C C . ARG A 1 167 ? -11.326 -9.993 -19.255 1.00 94.56 167 ARG A C 1
ATOM 1295 O O . ARG A 1 167 ? -12.277 -10.024 -18.491 1.00 94.56 167 ARG A O 1
ATOM 1302 N N . ARG A 1 168 ? -10.531 -11.055 -19.436 1.00 94.88 168 ARG A N 1
ATOM 1303 C CA . ARG A 1 168 ? -10.749 -12.348 -18.750 1.00 94.88 168 ARG A CA 1
ATOM 1304 C C . ARG A 1 168 ? -10.756 -12.217 -17.229 1.00 94.88 168 ARG A C 1
ATOM 1306 O O . ARG A 1 168 ? -11.633 -12.779 -16.577 1.00 94.88 168 ARG A O 1
ATOM 1313 N N . LEU A 1 169 ? -9.773 -11.509 -16.680 1.00 93.75 169 LEU A N 1
ATOM 1314 C CA . LEU A 1 169 ? -9.627 -11.314 -15.241 1.00 93.75 169 LEU A CA 1
ATOM 1315 C C . LEU A 1 169 ? -10.762 -10.439 -14.692 1.00 93.75 169 LEU A C 1
ATOM 1317 O O . LEU A 1 169 ? -11.337 -10.773 -13.658 1.00 93.75 169 LEU A O 1
ATOM 1321 N N . SER A 1 170 ? -11.149 -9.388 -15.423 1.00 92.06 170 SER A N 1
ATOM 1322 C CA . SER A 1 170 ? -12.283 -8.528 -15.067 1.00 92.06 170 SER A CA 1
ATOM 1323 C C . SER A 1 170 ? -13.626 -9.268 -15.129 1.00 92.06 170 SER A C 1
ATOM 1325 O O . SER A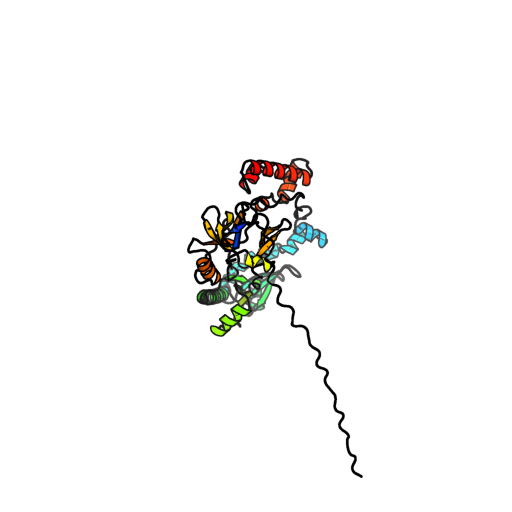 1 170 ? -14.392 -9.203 -14.171 1.00 92.06 170 SER A O 1
ATOM 1327 N N . ASP A 1 171 ? -13.879 -10.060 -16.179 1.00 94.00 171 ASP A N 1
ATOM 1328 C CA . ASP A 1 171 ? -15.077 -10.908 -16.323 1.00 94.00 171 ASP A CA 1
ATOM 1329 C C . ASP A 1 171 ? -15.170 -11.967 -15.202 1.00 94.00 171 ASP A C 1
ATOM 1331 O O . ASP A 1 171 ? -16.257 -12.439 -14.859 1.00 94.00 171 ASP A O 1
ATOM 1335 N N . ALA A 1 172 ? -14.027 -12.364 -14.634 1.00 92.38 172 ALA A N 1
ATOM 1336 C CA . ALA A 1 172 ? -13.945 -13.257 -13.481 1.00 92.38 172 ALA A CA 1
ATOM 1337 C C . ALA A 1 172 ? -14.048 -12.531 -12.126 1.00 92.38 172 ALA A C 1
ATOM 1339 O O . ALA A 1 172 ? -14.030 -13.197 -11.094 1.00 92.38 172 ALA A O 1
ATOM 1340 N N . GLY A 1 173 ? -14.168 -11.199 -12.119 1.00 89.44 173 GLY A N 1
ATOM 1341 C CA . GLY A 1 173 ? -14.273 -10.389 -10.906 1.00 89.44 173 GLY A CA 1
ATOM 1342 C C . GLY A 1 173 ? -12.979 -10.308 -10.096 1.00 89.44 173 GLY A C 1
ATOM 1343 O O . GLY A 1 173 ? -13.037 -10.087 -8.892 1.00 89.44 173 GLY A O 1
ATOM 1344 N N . LEU A 1 174 ? -11.818 -10.522 -10.720 1.00 90.50 174 LEU A N 1
ATOM 1345 C CA . LEU A 1 174 ? -10.532 -10.490 -10.028 1.00 90.50 174 LEU A CA 1
ATOM 1346 C C . LEU A 1 174 ? -9.991 -9.062 -9.903 1.00 90.50 174 LEU A C 1
ATOM 1348 O O . LEU A 1 174 ? -10.101 -8.260 -10.828 1.00 90.50 174 LEU A O 1
ATOM 1352 N N . SER A 1 175 ? -9.345 -8.778 -8.771 1.00 88.38 175 SER A N 1
ATOM 1353 C CA . SER A 1 175 ? -8.475 -7.610 -8.588 1.00 88.38 175 SER A CA 1
ATOM 1354 C C . SER A 1 175 ? -7.122 -7.880 -9.250 1.00 88.38 175 SER A C 1
ATOM 1356 O O . SER A 1 175 ? -6.511 -8.921 -8.994 1.00 88.38 175 SER A O 1
ATOM 1358 N N . PHE A 1 176 ? -6.653 -6.976 -10.111 1.00 89.88 176 PHE A N 1
ATOM 1359 C CA . PHE A 1 176 ? -5.357 -7.110 -10.776 1.00 89.88 176 PHE A CA 1
ATOM 1360 C C . PHE A 1 176 ? -4.787 -5.764 -11.224 1.00 89.88 176 PHE A C 1
ATOM 1362 O O . PHE A 1 176 ? -5.517 -4.795 -11.434 1.00 89.88 176 PHE A O 1
ATOM 1369 N N . SER A 1 177 ? -3.475 -5.735 -11.435 1.00 87.38 177 SER A N 1
ATOM 1370 C CA . SER A 1 177 ? -2.788 -4.731 -12.246 1.00 87.38 177 SER A CA 1
ATOM 1371 C C . SER A 1 177 ? -2.035 -5.430 -13.381 1.00 87.38 177 SER A C 1
ATOM 1373 O O . SER A 1 177 ? -1.789 -6.637 -13.332 1.00 87.38 177 SER A O 1
ATOM 1375 N N . SER A 1 178 ? -1.716 -4.698 -14.449 1.00 85.75 178 SER A N 1
ATOM 1376 C CA . SER A 1 178 ? -0.948 -5.241 -15.571 1.00 85.75 178 SER A CA 1
ATOM 1377 C C . SER A 1 178 ? 0.079 -4.239 -16.071 1.00 85.75 178 SER A C 1
ATOM 1379 O O . SER A 1 178 ? -0.181 -3.036 -16.116 1.00 85.75 178 SER A O 1
ATOM 1381 N N . TYR A 1 179 ? 1.248 -4.738 -16.457 1.00 77.25 179 TYR A N 1
ATOM 1382 C CA . TYR A 1 179 ? 2.304 -3.945 -17.078 1.00 77.25 179 TYR A CA 1
ATOM 1383 C C . TYR A 1 179 ? 3.122 -4.804 -18.042 1.00 77.25 179 TYR A C 1
ATOM 1385 O O . TYR A 1 179 ? 3.348 -6.000 -17.835 1.00 77.25 179 TYR A O 1
ATOM 1393 N N . GLY A 1 180 ? 3.552 -4.185 -19.140 1.00 67.56 180 GLY A N 1
ATOM 1394 C CA . GLY A 1 180 ? 4.441 -4.821 -20.102 1.00 67.56 180 GLY A CA 1
ATOM 1395 C C . GLY A 1 180 ? 5.866 -4.858 -19.563 1.00 67.56 180 GLY A C 1
ATOM 1396 O O . GLY A 1 180 ? 6.430 -3.818 -19.232 1.00 67.56 180 GLY A O 1
ATOM 1397 N N . MET A 1 181 ? 6.470 -6.045 -19.512 1.00 65.38 181 MET A N 1
ATOM 1398 C CA . MET A 1 181 ? 7.895 -6.184 -19.222 1.00 65.38 181 MET A CA 1
ATOM 1399 C C . MET A 1 181 ? 8.639 -6.265 -20.544 1.00 65.38 181 MET A C 1
ATOM 1401 O O . MET A 1 181 ? 8.836 -7.354 -21.084 1.00 65.38 181 MET A O 1
ATOM 1405 N N . GLU A 1 182 ? 9.035 -5.096 -21.056 1.00 59.97 182 GLU A N 1
ATOM 1406 C CA . GLU A 1 182 ? 9.771 -4.939 -22.313 1.00 59.97 182 GLU A CA 1
ATOM 1407 C C . GLU A 1 182 ? 10.866 -6.005 -22.425 1.00 59.97 182 GLU A C 1
ATOM 1409 O O . GLU A 1 182 ? 10.756 -6.934 -23.224 1.00 59.97 182 GLU A O 1
ATOM 1414 N N . ARG A 1 183 ? 11.839 -5.994 -21.511 1.00 61.25 183 ARG A N 1
ATOM 1415 C CA . ARG A 1 183 ? 13.018 -6.877 -21.521 1.00 61.25 183 ARG A CA 1
ATOM 1416 C C . ARG A 1 183 ? 12.742 -8.383 -21.624 1.00 61.25 183 ARG A C 1
ATOM 1418 O O . ARG A 1 183 ? 13.597 -9.103 -22.130 1.00 61.25 183 ARG A O 1
ATOM 1425 N N . GLU A 1 184 ? 11.600 -8.857 -21.146 1.00 64.12 184 GLU A N 1
ATOM 1426 C CA . GLU A 1 184 ? 11.269 -10.287 -21.099 1.00 64.12 184 GLU A CA 1
ATOM 1427 C C . GLU A 1 184 ? 10.324 -10.710 -22.231 1.00 64.12 184 GLU A C 1
ATOM 1429 O O . GLU A 1 184 ? 10.131 -11.902 -22.455 1.00 64.12 184 GLU A O 1
ATOM 1434 N N . GLY A 1 185 ? 9.741 -9.752 -22.962 1.00 69.69 185 GLY A N 1
ATOM 1435 C CA . GLY A 1 185 ? 8.775 -10.046 -24.017 1.00 69.69 185 GLY A CA 1
ATOM 1436 C C . GLY A 1 185 ? 7.517 -10.743 -23.493 1.00 69.69 185 GLY A C 1
ATOM 1437 O O . GLY A 1 185 ? 6.883 -11.472 -24.248 1.00 69.69 185 GLY A O 1
ATOM 1438 N N . VAL A 1 186 ? 7.166 -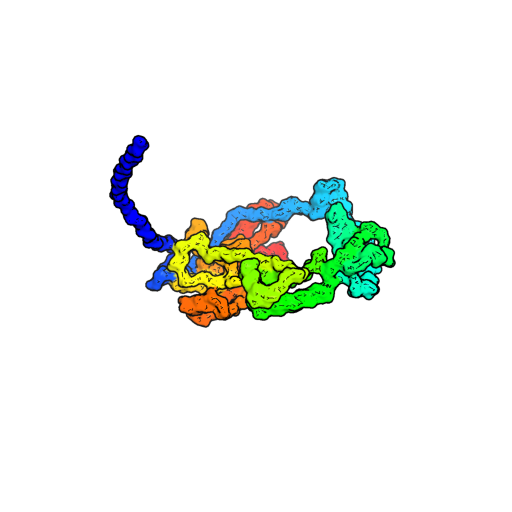10.531 -22.221 1.00 76.50 186 VAL A N 1
ATOM 1439 C CA . VAL A 1 186 ? 5.972 -11.085 -21.567 1.00 76.50 186 VAL A CA 1
ATOM 1440 C C . VAL A 1 186 ? 5.080 -9.965 -21.045 1.00 76.50 186 VAL A C 1
ATOM 1442 O O . VAL A 1 186 ? 5.546 -8.863 -20.735 1.00 76.50 186 VAL A O 1
ATOM 1445 N N . VAL A 1 187 ? 3.787 -10.255 -20.918 1.00 85.50 187 VAL A N 1
ATOM 1446 C CA . VAL A 1 187 ? 2.858 -9.383 -20.188 1.00 85.50 187 VAL A CA 1
ATOM 1447 C C . VAL A 1 187 ? 2.765 -9.883 -18.755 1.00 85.50 187 VAL A C 1
ATOM 1449 O O . VAL A 1 187 ? 2.459 -11.056 -18.528 1.00 85.50 187 VAL A O 1
ATOM 1452 N N . LYS A 1 188 ? 3.043 -9.008 -17.788 1.00 88.25 188 LYS A N 1
ATOM 1453 C CA . LYS A 1 188 ? 2.979 -9.354 -16.374 1.00 88.25 188 LYS A CA 1
ATOM 1454 C C . LYS A 1 188 ? 1.682 -8.845 -15.751 1.00 88.25 188 LYS A C 1
ATOM 1456 O O . LYS A 1 188 ? 1.226 -7.743 -16.056 1.00 88.25 188 LYS A O 1
ATOM 1461 N N . PHE A 1 189 ? 1.115 -9.669 -14.884 1.00 91.00 189 PHE A N 1
ATOM 1462 C CA . PHE A 1 189 ? -0.081 -9.391 -14.109 1.00 91.00 189 PHE A CA 1
ATOM 1463 C C . PHE A 1 189 ? 0.201 -9.637 -12.634 1.00 91.00 189 PHE A C 1
ATOM 1465 O O . PHE A 1 189 ? 0.590 -10.747 -12.271 1.00 91.00 189 PHE A O 1
ATOM 1472 N N . ASP A 1 190 ? -0.054 -8.636 -11.799 1.00 91.25 190 ASP A N 1
ATOM 1473 C CA . ASP A 1 190 ? -0.066 -8.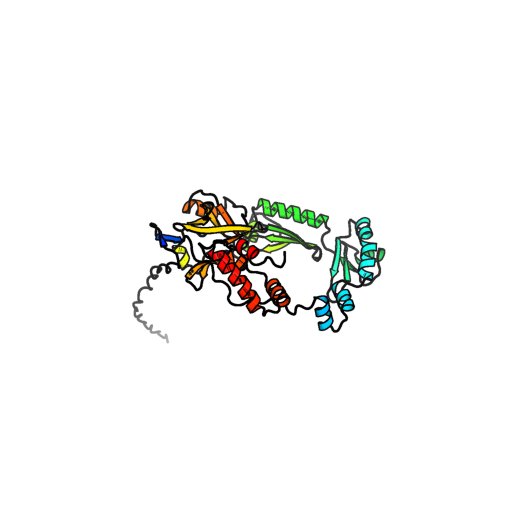815 -10.350 1.00 91.25 190 ASP A CA 1
ATOM 1474 C C . ASP A 1 190 ? -1.524 -9.034 -9.936 1.00 91.25 190 ASP A C 1
ATOM 1476 O O . ASP A 1 190 ? -2.389 -8.188 -10.180 1.00 91.25 190 ASP A O 1
ATOM 1480 N N . LEU A 1 191 ? -1.819 -10.209 -9.384 1.00 92.88 191 LEU A N 1
ATOM 1481 C CA . LEU A 1 191 ? -3.170 -10.639 -9.051 1.00 92.88 191 LEU A CA 1
ATOM 1482 C C . LEU A 1 191 ? -3.428 -10.532 -7.553 1.00 92.88 191 LEU A C 1
ATOM 1484 O O . LEU A 1 191 ? -2.665 -11.043 -6.739 1.00 92.88 191 LEU A O 1
ATOM 1488 N N . GLY A 1 192 ? -4.596 -9.996 -7.209 1.00 92.12 192 GLY A N 1
ATOM 1489 C CA . GLY A 1 192 ? -5.097 -9.882 -5.842 1.00 92.12 192 GLY A CA 1
ATOM 1490 C C . GLY A 1 192 ? -5.506 -11.194 -5.175 1.00 92.12 192 GLY A C 1
ATOM 1491 O O . GLY A 1 192 ? -6.058 -11.197 -4.079 1.00 92.12 192 GLY A O 1
ATOM 1492 N N . VAL A 1 193 ? -5.292 -12.322 -5.847 1.00 93.62 193 VAL A N 1
ATOM 1493 C CA . VAL A 1 193 ? -5.664 -13.654 -5.376 1.00 93.62 193 VAL A CA 1
ATOM 1494 C C . VAL A 1 193 ? -4.448 -14.557 -5.311 1.00 93.62 193 VAL A C 1
ATOM 1496 O O . VAL A 1 193 ? -3.478 -14.385 -6.047 1.00 93.62 193 VAL A O 1
ATOM 1499 N N . THR A 1 194 ? -4.534 -15.570 -4.454 1.00 94.94 194 THR A N 1
ATOM 1500 C CA . THR A 1 194 ? -3.510 -16.609 -4.375 1.00 94.94 194 THR A CA 1
ATOM 1501 C C . THR A 1 194 ? -3.466 -17.441 -5.655 1.00 94.94 194 THR A C 1
ATOM 1503 O O . THR A 1 194 ? -4.467 -17.605 -6.363 1.00 94.94 194 THR A O 1
ATOM 1506 N N . GLU A 1 195 ? -2.314 -18.055 -5.918 1.00 94.69 195 GLU A N 1
ATOM 1507 C CA . GLU A 1 195 ? -2.144 -18.947 -7.065 1.00 94.69 195 GLU A CA 1
ATOM 1508 C C . GLU A 1 195 ? -3.150 -20.110 -7.054 1.00 94.69 195 GLU A C 1
ATOM 1510 O O . GLU A 1 195 ? -3.690 -20.481 -8.096 1.00 94.69 195 GLU A O 1
ATOM 1515 N N . ALA A 1 196 ? -3.439 -20.676 -5.879 1.00 94.06 196 ALA A N 1
ATOM 1516 C CA . ALA A 1 196 ? -4.399 -21.768 -5.737 1.00 94.06 196 ALA A CA 1
ATOM 1517 C C . ALA A 1 196 ? -5.816 -21.345 -6.156 1.00 94.06 196 ALA A C 1
ATOM 1519 O O . ALA A 1 196 ? -6.493 -22.080 -6.880 1.00 94.06 196 ALA A O 1
ATOM 1520 N N . HIS A 1 197 ? -6.246 -20.143 -5.756 1.00 93.62 197 HIS A N 1
ATOM 1521 C CA . HIS A 1 197 ? -7.543 -19.599 -6.149 1.00 93.62 197 HIS A CA 1
ATOM 1522 C C . HIS A 1 197 ? -7.592 -19.332 -7.660 1.00 93.62 197 HIS A C 1
ATOM 1524 O O . HIS A 1 197 ? -8.519 -19.781 -8.336 1.00 93.62 197 HIS A O 1
ATOM 1530 N N . PHE A 1 198 ? -6.555 -18.702 -8.218 1.00 94.44 198 PHE A N 1
ATOM 1531 C CA . PHE A 1 198 ? -6.465 -18.477 -9.659 1.00 94.44 198 PHE A CA 1
ATOM 1532 C C . PHE A 1 198 ? -6.497 -19.786 -10.458 1.00 94.44 198 PHE A C 1
ATOM 1534 O O . PHE A 1 198 ? -7.206 -19.879 -11.456 1.00 94.44 198 PHE A O 1
ATOM 1541 N N . ARG A 1 199 ? -5.777 -20.826 -10.015 1.00 93.94 199 ARG A N 1
ATOM 1542 C CA . ARG A 1 199 ? -5.760 -22.142 -10.679 1.00 93.94 199 ARG A CA 1
ATOM 1543 C C . ARG A 1 199 ? -7.151 -22.765 -10.757 1.00 93.94 199 ARG A C 1
ATOM 1545 O O . ARG A 1 199 ? -7.491 -23.318 -11.801 1.00 93.94 199 ARG A O 1
ATOM 1552 N N . LYS A 1 200 ? -7.954 -22.640 -9.697 1.00 94.69 200 LYS A N 1
ATOM 1553 C CA . LYS A 1 200 ? -9.346 -23.106 -9.682 1.00 94.69 200 LYS A CA 1
ATOM 1554 C C . LYS A 1 200 ? -10.190 -22.370 -10.727 1.00 94.69 200 LYS A C 1
ATOM 1556 O O . LYS A 1 200 ? -10.824 -23.017 -11.555 1.00 94.69 200 LYS A O 1
ATOM 1561 N N . ILE A 1 201 ? -10.122 -21.038 -10.755 1.00 94.38 201 ILE A N 1
ATOM 1562 C CA . ILE A 1 201 ? -10.852 -20.219 -11.738 1.00 94.38 201 ILE A CA 1
ATOM 1563 C C . ILE A 1 201 ? -10.404 -20.550 -13.165 1.00 94.38 201 ILE A C 1
ATOM 1565 O O . ILE A 1 201 ? -11.234 -20.764 -14.044 1.00 94.38 201 ILE A O 1
ATOM 1569 N N . ALA A 1 202 ? -9.094 -20.637 -13.404 1.00 94.25 202 ALA A N 1
ATOM 1570 C CA . ALA A 1 202 ? -8.543 -20.953 -14.716 1.00 94.25 202 ALA A CA 1
ATOM 1571 C C . ALA A 1 202 ? -9.012 -22.329 -15.217 1.00 94.25 202 ALA A C 1
ATOM 1573 O O . ALA A 1 202 ? -9.328 -22.468 -16.398 1.00 94.25 202 ALA A O 1
ATOM 1574 N N . GLN A 1 203 ? -9.106 -23.324 -14.327 1.00 94.19 203 GLN A N 1
ATOM 1575 C CA . GLN A 1 203 ? -9.648 -24.645 -14.646 1.00 94.19 203 GLN A CA 1
ATOM 1576 C C . GLN A 1 203 ? -11.146 -24.582 -14.975 1.00 94.19 203 GLN A C 1
ATOM 1578 O O . GLN A 1 203 ? -11.565 -25.122 -15.996 1.00 94.19 203 GLN A O 1
ATOM 1583 N N . GLU A 1 204 ? -11.943 -23.896 -14.154 1.00 95.00 204 GLU A N 1
ATOM 1584 C CA . GLU A 1 204 ? -13.391 -23.733 -14.361 1.00 95.00 204 GLU A CA 1
ATOM 1585 C C . GLU A 1 204 ? -13.718 -22.983 -15.661 1.00 95.00 204 GLU A C 1
ATOM 1587 O O . GLU A 1 204 ? -14.702 -23.289 -16.333 1.00 95.00 204 GLU A O 1
ATOM 1592 N N . LYS A 1 205 ? -12.886 -22.007 -16.035 1.00 94.62 205 LYS A N 1
ATOM 1593 C CA . LYS A 1 205 ? -13.053 -21.185 -17.241 1.00 94.62 205 LYS A CA 1
ATOM 1594 C C . LYS A 1 205 ? -12.337 -21.746 -18.476 1.00 94.62 205 LYS A C 1
ATOM 1596 O O . LYS A 1 205 ? -12.440 -21.146 -19.545 1.00 94.62 205 LYS A O 1
ATOM 1601 N N . GLY A 1 206 ? -11.605 -22.856 -18.347 1.00 93.81 206 GLY A N 1
ATOM 1602 C CA . GLY A 1 206 ? -10.847 -23.468 -19.442 1.00 93.81 206 GLY A CA 1
ATOM 1603 C C . GLY A 1 206 ? -9.761 -22.558 -20.030 1.00 93.81 206 GLY A C 1
ATOM 1604 O O . GLY A 1 206 ? -9.519 -22.584 -21.236 1.00 93.81 206 GLY A O 1
ATOM 1605 N N . TRP A 1 207 ? -9.137 -21.702 -19.216 1.00 92.94 207 TRP A N 1
ATOM 1606 C CA . TRP A 1 207 ? -8.122 -20.763 -19.693 1.00 92.94 207 TRP A CA 1
ATOM 1607 C C . TRP A 1 207 ? -6.812 -21.472 -20.046 1.00 92.94 207 TRP A C 1
ATOM 1609 O O . TRP A 1 207 ? -6.247 -22.202 -19.230 1.00 92.94 207 TRP A O 1
ATOM 1619 N N . ASN A 1 208 ? -6.294 -21.195 -21.247 1.00 82.50 208 ASN A N 1
ATOM 1620 C CA . ASN A 1 208 ? -4.958 -21.629 -21.642 1.00 82.50 208 ASN A CA 1
ATOM 1621 C C . ASN A 1 208 ? -3.897 -20.799 -20.902 1.00 82.50 208 ASN A C 1
ATOM 1623 O O . ASN A 1 208 ? -3.833 -19.579 -21.063 1.00 82.50 208 ASN A O 1
ATOM 1627 N N . ARG A 1 209 ? -3.069 -21.474 -20.102 1.00 73.12 209 ARG A N 1
ATOM 1628 C CA . ARG A 1 209 ? -2.012 -20.868 -19.281 1.00 73.12 209 ARG A CA 1
ATOM 1629 C C . ARG A 1 209 ? -0.643 -20.838 -19.961 1.00 73.12 209 ARG A C 1
ATOM 1631 O O . ARG A 1 209 ? 0.258 -20.220 -19.410 1.00 73.12 209 ARG A O 1
ATOM 1638 N N . ASP A 1 210 ? -0.514 -21.432 -21.146 1.00 75.69 210 ASP A N 1
ATOM 1639 C CA . ASP A 1 210 ? 0.721 -21.429 -21.944 1.00 75.69 210 ASP A CA 1
ATOM 1640 C C . ASP A 1 210 ? 0.884 -20.136 -22.767 1.00 75.69 210 ASP A C 1
ATOM 1642 O O . ASP A 1 210 ? 1.804 -20.004 -23.573 1.00 75.69 210 ASP A O 1
ATOM 1646 N N . ALA A 1 211 ? -0.021 -19.167 -22.590 1.00 74.38 211 ALA A N 1
ATOM 1647 C CA . ALA A 1 211 ? 0.152 -17.828 -23.133 1.00 74.38 211 ALA A CA 1
ATOM 1648 C C . ALA A 1 211 ? 1.420 -17.177 -22.540 1.00 74.38 211 ALA A C 1
ATOM 1650 O O . ALA A 1 211 ? 1.776 -17.478 -21.400 1.00 74.38 211 ALA A O 1
ATOM 1651 N N . PRO A 1 212 ? 2.090 -16.260 -23.263 1.00 81.50 212 PRO A N 1
ATOM 1652 C CA . PRO A 1 212 ? 3.287 -15.551 -22.794 1.00 81.50 212 PRO A CA 1
ATOM 1653 C C . PRO A 1 212 ? 2.924 -14.470 -21.757 1.00 81.50 212 PRO A C 1
ATOM 1655 O O . PRO A 1 212 ? 3.172 -13.274 -21.930 1.00 81.50 212 PRO A O 1
ATOM 1658 N N . VAL A 1 213 ? 2.283 -14.911 -20.679 1.00 87.38 213 VAL A N 1
ATOM 1659 C CA . VAL A 1 213 ? 1.872 -14.117 -19.532 1.00 87.38 213 VAL A CA 1
ATOM 1660 C C . VAL A 1 213 ? 2.546 -14.639 -18.283 1.00 87.38 213 VAL A C 1
ATOM 1662 O O . VAL A 1 213 ? 2.692 -15.845 -18.078 1.00 87.38 213 VAL A O 1
ATOM 1665 N N . ARG A 1 214 ? 2.937 -13.708 -17.424 1.00 88.94 214 ARG A N 1
ATOM 1666 C CA . ARG A 1 214 ? 3.465 -14.010 -16.103 1.00 88.94 214 ARG A CA 1
ATOM 1667 C C . ARG A 1 214 ? 2.500 -13.481 -15.060 1.00 88.94 214 ARG A C 1
ATOM 1669 O O . ARG A 1 214 ? 2.093 -12.327 -15.133 1.00 88.94 214 ARG A O 1
ATOM 1676 N N . PHE A 1 215 ? 2.166 -14.325 -14.096 1.00 90.69 215 PHE A N 1
ATOM 1677 C CA . PHE A 1 215 ? 1.330 -13.950 -12.967 1.00 90.69 215 PHE A CA 1
ATOM 1678 C C . PHE A 1 215 ? 2.179 -13.925 -11.704 1.00 90.69 215 PHE A C 1
ATOM 1680 O O . PHE A 1 215 ? 2.811 -14.931 -11.376 1.00 90.69 215 PHE A O 1
ATOM 1687 N N . ASP A 1 216 ? 2.148 -12.802 -11.003 1.00 91.50 216 ASP A N 1
ATOM 1688 C CA . ASP A 1 216 ? 2.540 -12.728 -9.605 1.00 91.50 216 ASP A CA 1
ATOM 1689 C C . ASP A 1 216 ? 1.256 -12.717 -8.770 1.00 91.50 216 ASP A C 1
ATOM 1691 O O . ASP A 1 216 ? 0.267 -12.075 -9.124 1.00 91.50 216 ASP A O 1
ATOM 1695 N N . PHE A 1 217 ? 1.243 -13.489 -7.690 1.00 92.75 217 PHE A N 1
ATOM 1696 C CA . PHE A 1 217 ? 0.034 -13.755 -6.917 1.00 92.75 217 PHE A CA 1
ATOM 1697 C C . PHE A 1 217 ? 0.128 -13.146 -5.526 1.00 92.75 217 PHE A C 1
ATOM 1699 O O . PHE A 1 217 ? 1.200 -13.147 -4.914 1.00 92.75 217 PHE A O 1
ATOM 1706 N N . ALA A 1 218 ? -1.023 -12.730 -5.002 1.00 92.25 218 ALA A N 1
ATOM 1707 C CA . ALA A 1 218 ? -1.166 -12.347 -3.611 1.00 92.25 218 ALA A CA 1
ATOM 1708 C C . ALA A 1 218 ? -0.693 -13.471 -2.686 1.00 92.25 218 ALA A C 1
ATOM 1710 O O . ALA A 1 218 ? -0.905 -14.671 -2.932 1.00 92.25 218 ALA A O 1
ATOM 1711 N N . ARG A 1 219 ? -0.077 -13.074 -1.573 1.00 91.12 219 ARG A N 1
ATOM 1712 C CA . ARG A 1 219 ? 0.272 -14.019 -0.511 1.00 91.12 219 ARG A CA 1
ATOM 1713 C C . ARG A 1 219 ? -1.006 -14.547 0.154 1.00 91.12 219 ARG A C 1
ATOM 1715 O O . ARG A 1 219 ? -2.033 -13.863 0.138 1.00 91.12 219 ARG A O 1
ATOM 1722 N N . PRO A 1 220 ? -0.983 -15.757 0.743 1.00 91.50 220 PRO A N 1
ATOM 1723 C CA . PRO A 1 220 ? -2.092 -16.220 1.567 1.00 91.50 220 PRO A CA 1
ATOM 1724 C C . PRO A 1 220 ? -2.444 -15.179 2.629 1.00 91.50 220 PRO A C 1
ATOM 1726 O O . PRO A 1 220 ? -1.548 -14.632 3.274 1.00 91.50 220 PRO A O 1
ATOM 1729 N N . GLN A 1 221 ? -3.738 -14.903 2.783 1.00 91.12 221 GLN A N 1
ATOM 1730 C CA . GLN A 1 221 ? -4.209 -13.941 3.769 1.00 91.12 221 GLN A CA 1
ATOM 1731 C C . GLN A 1 221 ? -3.774 -14.401 5.167 1.00 91.12 221 GLN A C 1
ATOM 1733 O O . GLN A 1 221 ? -4.003 -15.567 5.510 1.00 91.12 221 GLN A O 1
ATOM 1738 N N . PRO A 1 222 ? -3.154 -13.533 5.984 1.00 92.44 222 PRO A N 1
ATOM 1739 C CA . PRO A 1 222 ? -2.816 -13.904 7.347 1.00 92.44 222 PRO A CA 1
ATOM 1740 C C . PRO A 1 222 ? -4.092 -14.086 8.194 1.00 92.44 222 PRO A C 1
ATOM 1742 O O . PRO A 1 222 ? -5.165 -13.584 7.819 1.00 92.44 222 PRO A O 1
ATOM 1745 N N . PRO A 1 223 ? -4.009 -14.774 9.349 1.00 94.62 223 PRO A N 1
ATOM 1746 C CA . PRO A 1 223 ? -5.116 -14.850 10.300 1.00 94.62 223 PRO A CA 1
ATOM 1747 C C . PRO A 1 223 ? -5.633 -13.456 10.665 1.00 94.62 223 PRO A C 1
ATOM 1749 O O . PRO A 1 223 ? -4.843 -12.530 10.828 1.00 94.62 223 PRO A O 1
ATOM 1752 N N . ALA A 1 224 ? -6.950 -13.300 10.804 1.00 95.19 224 ALA A N 1
ATOM 1753 C CA . ALA A 1 224 ? -7.566 -12.020 11.173 1.00 95.19 224 ALA A CA 1
ATOM 1754 C C . ALA A 1 224 ? -7.064 -11.491 12.525 1.00 95.19 224 ALA A C 1
ATOM 1756 O O . ALA A 1 224 ? -6.988 -10.281 12.725 1.00 95.19 224 ALA A O 1
ATOM 1757 N N . PHE A 1 225 ? -6.677 -12.396 13.422 1.00 96.00 225 PHE A N 1
ATOM 1758 C CA . PHE A 1 225 ? -6.188 -12.087 14.755 1.00 96.00 225 PHE A CA 1
ATOM 1759 C C . PHE A 1 225 ? -4.777 -12.653 14.915 1.00 96.00 225 PHE A C 1
ATOM 1761 O O . PHE A 1 225 ? -4.547 -13.832 14.651 1.00 96.00 225 PHE A O 1
ATOM 1768 N N . ALA A 1 226 ? -3.826 -11.823 15.342 1.00 93.12 226 ALA A N 1
ATOM 1769 C CA . ALA A 1 226 ? -2.495 -12.295 15.729 1.00 93.12 226 ALA A CA 1
ATOM 1770 C C . ALA A 1 226 ? -2.560 -13.175 16.995 1.00 93.12 226 ALA A C 1
ATOM 1772 O O . ALA A 1 226 ? -1.761 -14.094 17.160 1.00 93.12 226 ALA A O 1
ATOM 1773 N N . ASP A 1 227 ? -3.555 -12.914 17.848 1.00 91.62 227 ASP A N 1
ATOM 1774 C CA . ASP A 1 227 ? -3.958 -13.730 18.991 1.00 91.62 227 ASP A CA 1
ATOM 1775 C C . ASP A 1 227 ? -5.451 -14.069 18.853 1.00 91.62 227 ASP A C 1
ATOM 1777 O O . ASP A 1 227 ? -6.309 -13.193 18.974 1.00 91.62 227 ASP A O 1
ATOM 1781 N N . GLU A 1 228 ? -5.769 -15.342 18.606 1.00 92.62 228 GLU A N 1
ATOM 1782 C CA . GLU A 1 228 ? -7.145 -15.840 18.434 1.00 92.62 228 GLU A CA 1
ATOM 1783 C C . GLU A 1 228 ? -8.059 -15.521 19.630 1.00 92.62 228 GLU A C 1
ATOM 1785 O O . GLU A 1 228 ? -9.276 -15.425 19.472 1.00 92.62 228 GLU A O 1
ATOM 1790 N N . ALA A 1 229 ? -7.504 -15.292 20.826 1.00 91.62 229 ALA A N 1
ATOM 1791 C CA . ALA A 1 229 ? -8.293 -14.917 21.995 1.00 91.62 229 ALA A CA 1
ATOM 1792 C C . ALA A 1 229 ? -8.986 -13.545 21.816 1.00 91.62 229 ALA A C 1
ATOM 1794 O O . ALA A 1 229 ? -10.025 -13.288 22.427 1.00 91.62 229 ALA A O 1
ATOM 1795 N N . LEU A 1 230 ? -8.471 -12.676 20.937 1.00 94.19 230 LEU A N 1
ATOM 1796 C CA . LEU A 1 230 ? -9.081 -11.378 20.624 1.00 94.19 230 LEU A CA 1
ATOM 1797 C C . LEU A 1 230 ? -10.417 -11.505 19.883 1.00 94.19 230 LEU A C 1
ATOM 1799 O O . LEU A 1 230 ? -11.249 -10.599 19.965 1.00 94.19 230 LEU A O 1
ATOM 1803 N N . ALA A 1 231 ? -10.655 -12.630 19.202 1.00 94.44 231 ALA A N 1
ATOM 1804 C CA . ALA A 1 231 ? -11.851 -12.835 18.394 1.00 94.44 231 ALA A CA 1
ATOM 1805 C C . ALA A 1 231 ? -13.148 -12.737 19.212 1.00 94.44 231 ALA A C 1
ATOM 1807 O O . ALA A 1 231 ? -14.154 -12.254 18.702 1.00 94.44 231 ALA A O 1
ATOM 1808 N N . SER A 1 232 ? -13.138 -13.126 20.495 1.00 92.44 232 SER A N 1
ATOM 1809 C CA . SER A 1 232 ? -14.331 -13.036 21.354 1.00 92.44 232 SER A CA 1
ATOM 1810 C C . SER A 1 232 ? -14.735 -11.603 21.706 1.00 92.44 232 SER A C 1
ATOM 1812 O O . SER A 1 232 ? -15.850 -11.375 22.168 1.00 92.44 232 SER A O 1
ATOM 1814 N N . GLY A 1 233 ? -13.826 -10.643 21.531 1.00 94.25 233 GLY A N 1
ATOM 1815 C CA . GLY A 1 233 ? -14.042 -9.245 21.883 1.00 94.25 233 GLY A CA 1
ATOM 1816 C C . GLY A 1 233 ? -14.755 -8.419 20.816 1.00 94.25 233 GLY A C 1
ATOM 1817 O O . GLY A 1 233 ? -15.289 -7.351 21.116 1.00 94.25 233 GLY A O 1
ATOM 1818 N N . VAL A 1 234 ? -14.794 -8.905 19.575 1.00 96.44 234 VAL A N 1
ATOM 1819 C CA . VAL A 1 234 ? -15.362 -8.193 18.425 1.00 96.44 234 VAL A CA 1
ATOM 1820 C C . VAL A 1 234 ? -16.450 -9.030 17.766 1.00 96.44 234 VAL A C 1
ATOM 1822 O O . VAL A 1 234 ? -16.399 -10.255 17.773 1.00 96.44 234 VAL A O 1
ATOM 1825 N N . ARG A 1 235 ? -17.450 -8.379 17.169 1.00 96.56 235 ARG A N 1
ATOM 1826 C CA . ARG A 1 235 ? -18.477 -9.087 16.391 1.00 96.56 235 ARG A CA 1
ATOM 1827 C C . ARG A 1 235 ? -17.921 -9.567 15.064 1.00 96.56 235 ARG A C 1
ATOM 1829 O O . ARG A 1 235 ? -18.271 -10.647 14.598 1.00 96.56 235 ARG A O 1
ATOM 1836 N N . ILE A 1 236 ? -17.094 -8.729 14.447 1.00 96.50 236 ILE A N 1
ATOM 1837 C CA . ILE A 1 236 ? -16.471 -8.996 13.161 1.00 96.50 236 ILE A CA 1
ATOM 1838 C C . ILE A 1 236 ? -15.250 -8.097 12.966 1.00 96.50 236 ILE A C 1
ATOM 1840 O O . ILE A 1 236 ? -15.264 -6.917 13.313 1.00 96.50 236 ILE A O 1
ATOM 1844 N N . PHE A 1 237 ? -14.207 -8.664 12.369 1.00 97.00 237 PHE A N 1
ATOM 1845 C CA . PHE A 1 237 ? -13.064 -7.932 11.838 1.00 97.00 237 PHE A CA 1
ATOM 1846 C C . PHE A 1 237 ? -13.069 -8.103 10.317 1.00 97.00 237 PHE A C 1
ATOM 1848 O O . PHE A 1 237 ? -12.479 -9.040 9.787 1.00 97.00 237 PHE A O 1
ATOM 1855 N N . ALA A 1 238 ? -13.849 -7.259 9.636 1.00 96.75 238 ALA A N 1
ATOM 1856 C CA . ALA A 1 238 ? -14.102 -7.383 8.204 1.00 96.75 238 ALA A CA 1
ATOM 1857 C C . ALA A 1 238 ? -12.883 -6.933 7.397 1.00 96.75 238 ALA A C 1
ATOM 1859 O O . ALA A 1 238 ? -12.349 -5.847 7.643 1.00 96.75 238 ALA A O 1
ATOM 1860 N N . ARG A 1 239 ? -12.466 -7.741 6.419 1.00 94.75 239 ARG A N 1
ATOM 1861 C CA . ARG A 1 239 ? -11.301 -7.459 5.577 1.00 94.75 239 ARG A CA 1
ATOM 1862 C C . ARG A 1 239 ? -11.618 -7.568 4.094 1.00 94.75 239 ARG A C 1
ATOM 1864 O O . ARG A 1 239 ? -12.582 -8.206 3.665 1.00 94.75 239 ARG A O 1
ATOM 1871 N N . GLU A 1 240 ? -10.774 -6.950 3.277 1.00 92.50 240 GLU A N 1
ATOM 1872 C CA . GLU A 1 240 ? -10.746 -7.231 1.842 1.00 92.50 240 GLU A CA 1
ATOM 1873 C C . GLU A 1 240 ? -10.515 -8.733 1.617 1.00 92.50 240 GLU A C 1
ATOM 1875 O O . GLU A 1 240 ? -9.673 -9.356 2.262 1.00 92.50 240 GLU A O 1
ATOM 1880 N N . HIS A 1 241 ? -11.277 -9.329 0.699 1.00 89.50 241 HIS A N 1
ATOM 1881 C CA . HIS A 1 241 ? -11.146 -10.747 0.346 1.00 89.50 241 HIS A CA 1
ATOM 1882 C C . HIS A 1 241 ? -10.108 -10.989 -0.767 1.00 89.50 241 HIS A C 1
ATOM 1884 O O . HIS A 1 241 ? -9.769 -12.134 -1.066 1.00 89.50 241 HIS A O 1
ATOM 1890 N N . MET A 1 242 ? -9.610 -9.911 -1.381 1.00 89.44 242 MET A N 1
ATOM 1891 C CA . MET A 1 242 ? -8.541 -9.902 -2.377 1.00 89.44 242 MET A CA 1
ATOM 1892 C C . MET A 1 242 ? -7.564 -8.775 -2.061 1.00 89.44 242 MET A C 1
ATOM 1894 O O . MET A 1 242 ? -7.980 -7.695 -1.649 1.00 89.44 242 MET A O 1
ATOM 1898 N N . GLU A 1 243 ? -6.281 -9.005 -2.313 1.00 87.50 243 GLU A N 1
ATOM 1899 C CA . GLU A 1 243 ? -5.276 -7.952 -2.265 1.00 87.50 243 GLU A CA 1
ATOM 1900 C C . GLU A 1 243 ? -5.536 -6.947 -3.412 1.00 87.50 243 GLU A C 1
ATOM 1902 O O . GLU A 1 243 ? -5.744 -7.338 -4.568 1.00 87.50 243 GLU A O 1
ATOM 1907 N N . PRO A 1 244 ? -5.610 -5.638 -3.138 1.00 77.56 244 PRO A N 1
ATOM 1908 C CA . PRO A 1 244 ? -5.892 -4.662 -4.183 1.00 77.56 244 PRO A CA 1
ATOM 1909 C C . PRO A 1 244 ? -4.691 -4.525 -5.130 1.00 77.56 244 PRO A C 1
ATOM 1911 O O . PRO A 1 244 ? -3.579 -4.244 -4.687 1.00 77.56 244 PRO A O 1
ATOM 1914 N N . GLY A 1 245 ? -4.914 -4.669 -6.442 1.00 70.00 245 GLY A N 1
ATOM 1915 C CA . GLY A 1 245 ? -3.872 -4.450 -7.456 1.00 70.00 245 GLY A CA 1
ATOM 1916 C C . GLY A 1 245 ? -3.439 -2.981 -7.566 1.00 70.00 245 GLY A C 1
ATOM 1917 O O . GLY A 1 245 ? -2.313 -2.687 -7.958 1.00 70.00 245 GLY A O 1
ATOM 1918 N N . ALA A 1 246 ? -4.322 -2.056 -7.180 1.00 71.69 246 ALA A N 1
ATOM 1919 C CA . ALA A 1 246 ? -4.039 -0.639 -6.994 1.00 71.69 246 ALA A CA 1
ATOM 1920 C C . ALA A 1 246 ? -4.742 -0.150 -5.723 1.00 71.69 246 ALA A C 1
ATOM 1922 O O . ALA A 1 246 ? -5.901 -0.492 -5.489 1.00 71.69 246 ALA A O 1
ATOM 1923 N N . ARG A 1 247 ? -4.055 0.661 -4.912 1.00 75.62 247 ARG A N 1
ATOM 1924 C CA . ARG A 1 247 ? -4.632 1.309 -3.725 1.00 75.62 247 ARG A CA 1
ATOM 1925 C C . ARG A 1 247 ? -4.814 2.799 -3.982 1.00 75.62 247 ARG A C 1
ATOM 1927 O O . ARG A 1 247 ? -3.939 3.438 -4.569 1.00 75.62 247 ARG A O 1
ATOM 1934 N N . HIS A 1 248 ? -5.930 3.361 -3.526 1.00 78.56 248 HIS A N 1
ATOM 1935 C CA . HIS A 1 248 ? -6.090 4.810 -3.502 1.00 78.56 248 HIS A CA 1
ATOM 1936 C C . HIS A 1 248 ? -5.134 5.419 -2.469 1.00 78.56 248 HIS A C 1
ATOM 1938 O O . HIS A 1 248 ? -5.057 4.970 -1.329 1.00 78.56 248 HIS A O 1
ATOM 1944 N N . MET A 1 249 ? -4.395 6.445 -2.893 1.00 78.56 249 MET A N 1
ATOM 1945 C CA . MET A 1 249 ? -3.332 7.082 -2.102 1.00 78.56 249 MET A CA 1
ATOM 1946 C C . MET A 1 249 ? -3.774 8.394 -1.441 1.00 78.56 249 MET A C 1
ATOM 1948 O O . MET A 1 249 ? -2.942 9.099 -0.873 1.00 78.56 249 MET A O 1
ATOM 1952 N N . ALA A 1 250 ? -5.055 8.761 -1.544 1.00 85.06 250 ALA A N 1
ATOM 1953 C CA . ALA A 1 250 ? -5.567 9.932 -0.847 1.00 85.06 250 ALA A CA 1
ATOM 1954 C C . ALA A 1 250 ? -5.465 9.699 0.666 1.00 85.06 250 ALA A C 1
ATOM 1956 O O . ALA A 1 250 ? -5.832 8.631 1.156 1.00 85.06 250 ALA A O 1
ATOM 1957 N N . LEU A 1 251 ? -4.920 10.689 1.375 1.00 89.06 251 LEU A N 1
ATOM 1958 C CA . LEU A 1 251 ? -4.667 10.609 2.807 1.00 89.06 251 LEU A CA 1
ATOM 1959 C C . LEU A 1 251 ? -5.920 11.022 3.582 1.00 89.06 251 LEU A C 1
ATOM 1961 O O . LEU A 1 251 ? -6.358 12.170 3.500 1.00 89.06 251 LEU A O 1
ATOM 1965 N N . TYR A 1 252 ? -6.471 10.084 4.341 1.00 91.19 252 TYR A N 1
ATOM 1966 C CA . TYR A 1 252 ? -7.604 10.298 5.233 1.00 91.19 252 TYR A CA 1
ATOM 1967 C C . TYR A 1 252 ? -7.123 10.419 6.674 1.00 91.19 252 TYR A C 1
ATOM 1969 O O . TYR A 1 252 ? -6.156 9.762 7.057 1.00 91.19 252 TYR A O 1
ATOM 1977 N N . HIS A 1 253 ? -7.829 11.248 7.445 1.00 91.19 253 HIS A N 1
ATOM 1978 C CA . HIS A 1 253 ? -7.552 11.537 8.849 1.00 91.19 253 HIS A CA 1
ATOM 1979 C C . HIS A 1 253 ? -8.857 11.363 9.639 1.00 91.19 253 HIS A C 1
ATOM 1981 O O . HIS A 1 253 ? -9.816 12.094 9.391 1.00 91.19 253 HIS A O 1
ATOM 1987 N N . ASP A 1 254 ? -8.915 10.393 10.550 1.00 93.75 254 ASP A N 1
ATOM 1988 C CA . ASP A 1 254 ? -10.024 10.189 11.500 1.00 93.75 254 ASP A CA 1
ATOM 1989 C C . ASP A 1 254 ? -9.543 9.252 12.634 1.00 93.75 254 ASP A C 1
ATOM 1991 O O . ASP A 1 254 ? -8.394 8.810 12.665 1.00 93.75 254 ASP A O 1
ATOM 1995 N N . THR A 1 255 ? -10.413 8.925 13.579 1.00 96.56 255 THR A N 1
ATOM 1996 C CA . THR A 1 255 ? -10.199 7.917 14.621 1.00 96.56 255 THR A CA 1
ATOM 1997 C C . THR A 1 255 ? -11.092 6.717 14.334 1.00 96.56 255 THR A C 1
ATOM 1999 O O . THR A 1 255 ? -12.295 6.868 14.139 1.00 96.56 255 THR A O 1
ATOM 2002 N N . ILE A 1 256 ? -10.539 5.509 14.351 1.00 97.81 256 ILE A N 1
ATOM 2003 C CA . ILE A 1 256 ? -11.323 4.274 14.341 1.00 97.81 256 ILE A CA 1
ATOM 2004 C C . ILE A 1 256 ? -11.599 3.886 15.789 1.00 97.81 256 ILE A C 1
ATOM 2006 O O . ILE A 1 256 ? -10.676 3.638 16.558 1.00 97.81 256 ILE A O 1
ATOM 2010 N N . VAL A 1 257 ? -12.872 3.803 16.146 1.00 98.19 257 VAL A N 1
ATOM 2011 C CA . VAL A 1 257 ? -13.361 3.381 17.460 1.00 98.19 257 VAL A CA 1
ATOM 2012 C C . VAL A 1 257 ? -13.989 1.995 17.369 1.00 98.19 257 VAL A C 1
ATOM 2014 O O . VAL A 1 257 ? -14.413 1.552 16.299 1.00 98.19 257 VAL A O 1
ATOM 2017 N N . LEU A 1 258 ? -14.091 1.313 18.505 1.00 98.00 258 LEU A N 1
ATOM 2018 C CA . LEU A 1 258 ? -14.834 0.063 18.622 1.00 98.00 258 LEU A CA 1
ATOM 2019 C C . LEU A 1 258 ? -16.102 0.326 19.430 1.00 98.00 258 LEU A C 1
ATOM 2021 O O . LEU A 1 258 ? -16.031 0.800 20.559 1.00 98.00 258 LEU A O 1
ATOM 2025 N N . LYS A 1 259 ? -17.270 0.010 18.876 1.00 96.19 259 LYS A N 1
ATOM 2026 C CA . LYS A 1 259 ? -18.549 0.163 19.573 1.00 96.19 259 LYS A CA 1
ATOM 2027 C C . LYS A 1 259 ? -19.308 -1.152 19.565 1.00 96.19 259 LYS A C 1
ATOM 2029 O O . LYS A 1 259 ? -19.747 -1.598 18.509 1.00 96.19 259 LYS A O 1
ATOM 2034 N N . ASP A 1 260 ? -19.443 -1.757 20.739 1.00 95.50 260 ASP A N 1
ATOM 2035 C CA . ASP A 1 260 ? -20.147 -3.020 20.974 1.00 95.50 260 ASP A CA 1
ATOM 2036 C C . ASP A 1 260 ? -19.699 -4.129 20.004 1.00 95.50 260 ASP A C 1
ATOM 2038 O O . ASP A 1 260 ? -20.510 -4.875 19.450 1.00 95.50 260 ASP A O 1
ATOM 2042 N N . GLY A 1 261 ? -18.385 -4.205 19.773 1.00 96.50 261 GLY A N 1
ATOM 2043 C CA . GLY A 1 261 ? -17.737 -5.159 18.876 1.00 96.50 261 GLY A CA 1
ATOM 2044 C C . GLY A 1 261 ? -17.732 -4.782 17.391 1.00 96.50 261 GLY A C 1
ATOM 2045 O O . GLY A 1 261 ? -17.284 -5.595 16.585 1.00 96.50 261 GLY A O 1
ATOM 2046 N N . CYS A 1 262 ? -18.203 -3.589 17.017 1.00 97.81 262 CYS A N 1
ATOM 2047 C CA . CYS A 1 262 ? -18.206 -3.084 15.641 1.00 97.81 262 CYS A CA 1
ATOM 2048 C C . CYS A 1 262 ? -17.240 -1.909 15.467 1.00 97.81 262 CYS A C 1
ATOM 2050 O O . CYS A 1 262 ? -17.368 -0.895 16.156 1.00 97.81 262 CYS A O 1
ATOM 2052 N N . PHE A 1 263 ? -16.300 -2.022 14.527 1.00 98.19 263 PHE A N 1
ATOM 2053 C CA . PHE A 1 263 ? -15.370 -0.940 14.203 1.00 98.19 263 PHE A CA 1
ATOM 2054 C C . PHE A 1 263 ? -16.065 0.161 13.406 1.00 98.19 263 PHE A C 1
ATOM 2056 O O . PHE A 1 263 ? -16.778 -0.128 12.440 1.00 98.19 263 PHE A O 1
ATOM 2063 N N . LYS A 1 264 ? -15.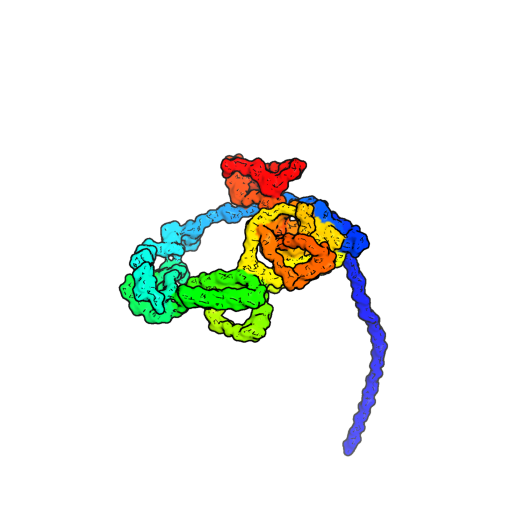856 1.415 13.815 1.00 97.94 264 LYS A N 1
ATOM 2064 C CA . LYS A 1 264 ? -16.442 2.594 13.173 1.00 97.94 264 LYS A CA 1
ATOM 2065 C C . LYS A 1 264 ? -15.461 3.749 13.099 1.00 97.94 264 LYS A C 1
ATOM 2067 O O . LYS A 1 264 ? -14.627 3.894 13.985 1.00 97.94 264 LYS A O 1
ATOM 2072 N N . THR A 1 265 ? -15.598 4.606 12.100 1.00 97.19 265 THR A N 1
ATOM 2073 C CA . THR A 1 265 ? -14.973 5.930 12.130 1.00 97.19 265 THR A CA 1
ATOM 2074 C C . THR A 1 265 ? -15.682 6.805 13.167 1.00 97.19 265 THR A C 1
ATOM 2076 O O . THR A 1 265 ? -16.906 6.751 13.317 1.00 97.19 265 THR A O 1
ATOM 2079 N N . LYS A 1 266 ? -14.931 7.600 13.927 1.00 96.62 266 LYS A N 1
ATOM 2080 C CA . LYS A 1 266 ? -15.481 8.474 14.968 1.00 96.62 266 LYS A CA 1
ATOM 2081 C C . LYS A 1 266 ? -16.184 9.680 14.352 1.00 96.62 266 LYS A C 1
ATOM 2083 O O . LYS A 1 266 ? -17.251 10.051 14.835 1.00 96.62 266 LYS A O 1
ATOM 2088 N N . GLY A 1 267 ? -15.602 10.272 13.307 1.00 93.50 267 GLY A N 1
ATOM 2089 C CA . GLY A 1 267 ? -16.134 11.456 12.639 1.00 93.50 267 GLY A CA 1
ATOM 2090 C C . GLY A 1 267 ? -17.429 11.186 11.874 1.00 93.50 267 GLY A C 1
ATOM 2091 O O . GLY A 1 267 ? -18.440 11.840 12.132 1.00 93.50 267 GLY A O 1
ATOM 2092 N N . SER A 1 268 ? -17.416 10.224 10.944 1.00 93.31 268 SER A N 1
ATOM 2093 C CA . SER A 1 268 ? -18.587 9.926 10.100 1.00 93.31 268 SER A CA 1
ATOM 2094 C C . SER A 1 268 ? -19.522 8.850 10.662 1.00 93.31 268 SER A C 1
ATOM 2096 O O . SER A 1 268 ? -20.692 8.803 10.284 1.00 93.31 268 SER A O 1
ATOM 2098 N N . GLY A 1 269 ? -19.053 7.998 11.580 1.00 95.94 269 GLY A N 1
ATOM 2099 C CA . GLY A 1 269 ? -19.835 6.871 12.099 1.00 95.94 269 GLY A CA 1
ATOM 2100 C C . GLY A 1 269 ? -19.957 5.693 11.125 1.00 95.94 269 GLY A C 1
ATOM 2101 O O . GLY A 1 269 ? -20.740 4.772 11.391 1.00 95.94 269 GLY A O 1
ATOM 2102 N N . ASP A 1 270 ? -19.200 5.716 10.026 1.00 97.00 270 ASP A N 1
ATOM 2103 C CA . ASP A 1 270 ? -19.154 4.653 9.026 1.00 97.00 270 ASP A CA 1
ATOM 2104 C C . ASP A 1 270 ? -18.549 3.385 9.623 1.00 97.00 270 ASP A C 1
ATOM 2106 O O . ASP A 1 270 ? -17.639 3.437 10.448 1.00 97.00 270 ASP A O 1
ATOM 2110 N N . LEU A 1 271 ? -19.045 2.230 9.193 1.00 98.06 271 LEU A N 1
ATOM 2111 C CA . LEU A 1 271 ? -18.456 0.934 9.501 1.00 98.06 271 LEU A CA 1
ATOM 2112 C C . LEU A 1 271 ? -17.076 0.824 8.857 1.00 98.06 271 LEU A C 1
ATOM 2114 O O . LEU A 1 271 ? -16.864 1.289 7.740 1.00 98.06 271 LEU A O 1
ATOM 2118 N N . VAL A 1 272 ? -16.143 0.175 9.541 1.00 97.00 272 VAL A N 1
ATOM 2119 C CA . VAL A 1 272 ? -14.779 0.015 9.034 1.00 97.00 272 VAL A CA 1
ATOM 2120 C C . VAL A 1 272 ? -14.572 -1.381 8.468 1.00 97.00 272 VAL A C 1
ATOM 2122 O O . VAL A 1 272 ? -14.906 -2.387 9.093 1.00 97.00 272 VAL A O 1
ATOM 2125 N N . MET A 1 273 ? -13.974 -1.417 7.283 1.00 96.06 273 MET A N 1
ATOM 2126 C CA . MET A 1 273 ? -13.422 -2.605 6.650 1.00 96.06 273 MET A CA 1
ATOM 2127 C C . MET A 1 273 ? -11.917 -2.396 6.483 1.00 96.06 273 MET A C 1
ATOM 2129 O O . MET A 1 273 ? -11.490 -1.320 6.073 1.00 96.06 273 MET A O 1
ATOM 2133 N N . PHE A 1 274 ? -11.115 -3.402 6.814 1.00 94.44 274 PHE A N 1
ATOM 2134 C CA . PHE A 1 274 ? -9.657 -3.303 6.794 1.00 94.44 274 PHE A CA 1
ATOM 2135 C C . PHE A 1 274 ? -9.048 -3.929 5.536 1.00 94.44 274 PHE A C 1
ATOM 2137 O O . PHE A 1 274 ? -9.669 -4.746 4.852 1.00 94.44 274 PHE A O 1
ATOM 2144 N N . ALA A 1 275 ? -7.794 -3.575 5.262 1.00 91.81 275 ALA A N 1
ATOM 2145 C CA . ALA A 1 275 ? -7.004 -4.160 4.186 1.00 91.81 275 ALA A CA 1
ATOM 2146 C C . ALA A 1 275 ? -6.924 -5.698 4.254 1.00 91.81 275 ALA A C 1
ATOM 2148 O O . ALA A 1 275 ? -6.983 -6.292 5.333 1.00 91.81 275 ALA A O 1
ATOM 2149 N N . TYR A 1 276 ? -6.711 -6.329 3.095 1.00 92.19 276 TYR A N 1
ATOM 2150 C CA . TYR A 1 276 ? -6.576 -7.787 2.946 1.00 92.19 276 TYR A CA 1
ATOM 2151 C C . TYR A 1 276 ? -5.653 -8.424 3.996 1.00 92.19 276 TYR A C 1
ATOM 2153 O O . TYR A 1 276 ? -5.988 -9.425 4.619 1.00 92.19 276 TYR A O 1
ATOM 2161 N N . ASP A 1 277 ? -4.497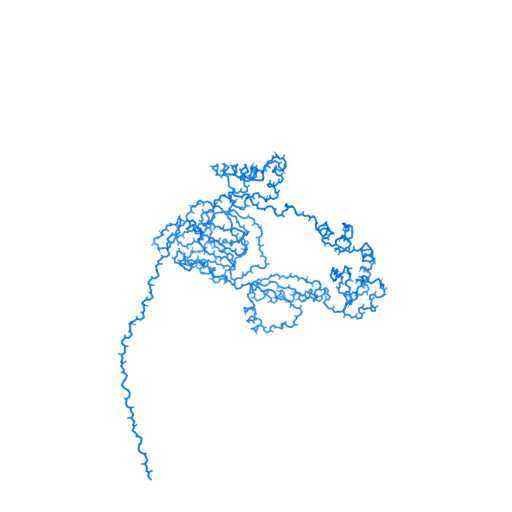 -7.829 4.232 1.00 92.06 277 ASP A N 1
ATOM 2162 C CA . ASP A 1 277 ? -3.436 -8.347 5.087 1.00 92.06 277 ASP A CA 1
ATOM 2163 C C . ASP A 1 277 ? -3.443 -7.774 6.512 1.00 92.06 277 ASP A C 1
ATOM 2165 O O . ASP A 1 277 ? -2.524 -8.047 7.285 1.00 92.06 277 ASP A O 1
ATOM 2169 N N . ALA A 1 278 ? -4.467 -6.997 6.871 1.00 94.19 278 ALA A N 1
ATOM 2170 C CA . ALA A 1 278 ? -4.605 -6.466 8.216 1.00 94.19 278 ALA A CA 1
ATOM 2171 C C . ALA A 1 278 ? -4.866 -7.588 9.230 1.00 94.19 278 ALA A C 1
ATOM 2173 O O . ALA A 1 278 ? -5.606 -8.546 8.963 1.00 94.19 278 ALA A O 1
ATOM 2174 N N . GLN A 1 279 ? -4.288 -7.434 10.415 1.00 96.06 279 GLN A N 1
ATOM 2175 C CA . GLN A 1 279 ? -4.520 -8.292 11.568 1.00 96.06 279 GLN A CA 1
ATOM 2176 C C . GLN A 1 279 ? -4.795 -7.437 12.801 1.00 96.06 279 GLN A C 1
ATOM 2178 O O . GLN A 1 279 ? -4.198 -6.374 12.977 1.00 96.06 279 GLN A O 1
ATOM 2183 N N . LEU A 1 280 ? -5.673 -7.928 13.667 1.00 96.56 280 LEU A N 1
ATOM 2184 C CA . LEU A 1 280 ? -5.896 -7.364 14.987 1.00 96.56 280 LEU A CA 1
ATOM 2185 C C . LEU A 1 280 ? -4.897 -7.975 15.979 1.00 96.56 280 LEU A C 1
ATOM 2187 O O . LEU A 1 280 ? -4.728 -9.195 16.032 1.00 96.56 280 LEU A O 1
ATOM 2191 N N . SER A 1 281 ? -4.240 -7.130 16.763 1.00 95.62 281 SER A N 1
ATOM 2192 C CA . SER A 1 281 ? -3.231 -7.504 17.753 1.00 95.62 281 SER A CA 1
ATOM 2193 C C . SER A 1 281 ? -3.398 -6.677 19.031 1.00 95.62 281 SER A C 1
ATOM 2195 O O . SER A 1 281 ? -4.316 -5.865 19.154 1.00 95.62 281 SER A O 1
ATOM 2197 N N . LYS A 1 282 ? -2.505 -6.894 19.995 1.00 95.38 282 LYS A N 1
ATOM 2198 C CA . LYS A 1 282 ? -2.234 -5.953 21.082 1.00 95.38 282 LYS A CA 1
ATOM 2199 C C . LYS A 1 282 ? -0.799 -5.459 20.977 1.00 95.38 282 LYS A C 1
ATOM 2201 O O . LYS A 1 282 ? 0.053 -6.181 20.459 1.00 95.38 282 LYS A O 1
ATOM 2206 N N . ASP A 1 283 ? -0.550 -4.248 21.450 1.00 93.88 283 ASP A N 1
ATOM 2207 C CA . ASP A 1 283 ? 0.813 -3.779 21.690 1.00 93.88 283 ASP A CA 1
ATOM 2208 C C . ASP A 1 283 ? 1.314 -4.143 23.095 1.00 93.88 283 ASP A C 1
ATOM 2210 O O . ASP A 1 283 ? 0.601 -4.762 23.893 1.00 93.88 283 ASP A O 1
ATOM 2214 N N . ASP A 1 284 ? 2.551 -3.745 23.392 1.00 92.75 284 ASP A N 1
ATOM 2215 C CA . ASP A 1 284 ? 3.229 -4.031 24.659 1.00 92.75 284 ASP A CA 1
ATOM 2216 C C . ASP A 1 284 ? 2.565 -3.348 25.872 1.00 92.75 284 ASP A C 1
ATOM 2218 O O . ASP A 1 284 ? 2.741 -3.787 27.008 1.00 92.75 284 ASP A O 1
ATOM 2222 N N . GLU A 1 285 ? 1.759 -2.306 25.645 1.00 94.81 285 GLU A N 1
ATOM 2223 C CA . GLU A 1 285 ? 0.964 -1.614 26.670 1.00 94.81 285 GLU A CA 1
ATOM 2224 C C . GLU A 1 285 ? -0.460 -2.203 26.806 1.00 94.81 285 GLU A C 1
ATOM 2226 O O . GLU A 1 285 ? -1.269 -1.755 27.626 1.00 94.81 285 GLU A O 1
ATOM 2231 N N . GLY A 1 286 ? -0.780 -3.233 26.018 1.00 95.44 286 GLY A N 1
ATOM 2232 C CA . GLY A 1 286 ? -2.052 -3.947 26.045 1.00 95.44 286 GLY A CA 1
ATOM 2233 C C . GLY A 1 286 ? -3.194 -3.264 25.290 1.00 95.44 286 GLY A C 1
ATOM 2234 O O . GLY A 1 286 ? -4.328 -3.742 25.381 1.00 95.44 286 GLY A O 1
ATOM 2235 N N . TYR A 1 287 ? -2.939 -2.184 24.546 1.00 97.25 287 TYR A N 1
ATOM 2236 C CA . TYR A 1 287 ? -3.951 -1.555 23.694 1.00 97.25 287 TYR A CA 1
ATOM 2237 C C . TYR A 1 287 ? -4.224 -2.409 22.460 1.00 97.25 287 TYR A C 1
ATOM 2239 O O . TYR A 1 287 ? -3.332 -3.068 21.928 1.00 97.25 287 TYR A O 1
ATOM 2247 N N . LEU A 1 288 ? -5.469 -2.379 21.983 1.00 97.44 288 LEU A N 1
ATOM 2248 C CA . LEU A 1 288 ? -5.866 -3.070 20.761 1.00 97.44 288 LEU A CA 1
ATOM 2249 C C . LEU A 1 288 ? -5.293 -2.341 19.539 1.00 97.44 288 LEU A C 1
ATOM 2251 O O . LEU A 1 288 ? -5.540 -1.147 19.365 1.00 97.44 288 LEU A O 1
ATOM 2255 N N . THR A 1 289 ? -4.568 -3.055 18.681 1.00 96.62 289 THR A N 1
ATOM 2256 C CA . THR A 1 289 ? -3.898 -2.484 17.507 1.00 96.62 289 THR A CA 1
ATOM 2257 C C . THR A 1 289 ? -4.249 -3.202 16.214 1.00 96.62 289 THR A C 1
ATOM 2259 O O . THR A 1 289 ? -4.573 -4.388 16.198 1.00 96.62 289 THR A O 1
ATOM 2262 N N . VAL A 1 290 ? -4.158 -2.474 15.105 1.00 96.12 290 VAL A N 1
ATOM 2263 C CA . VAL A 1 290 ? -4.167 -3.020 13.750 1.00 96.12 290 VAL A CA 1
ATOM 2264 C C . VAL A 1 290 ? -2.738 -3.015 13.228 1.00 96.12 290 VAL A C 1
ATOM 2266 O O . VAL A 1 290 ? -2.056 -1.991 13.278 1.00 96.12 290 VAL A O 1
ATOM 2269 N N . ILE A 1 291 ? -2.298 -4.166 12.726 1.00 93.50 291 ILE A N 1
ATOM 2270 C CA . ILE A 1 291 ? -0.980 -4.364 12.117 1.00 93.50 291 ILE A CA 1
ATOM 2271 C C . ILE A 1 291 ? -1.133 -4.911 10.696 1.00 93.50 291 ILE A C 1
ATOM 2273 O O . ILE A 1 291 ? -2.125 -5.564 10.373 1.00 93.50 291 ILE A O 1
ATOM 2277 N N . SER A 1 292 ? -0.147 -4.655 9.841 1.00 88.12 292 SER A N 1
ATOM 2278 C CA . SER A 1 292 ? -0.061 -5.221 8.491 1.00 88.12 292 SER A CA 1
ATOM 2279 C C . SER A 1 292 ? 1.412 -5.304 8.070 1.00 88.12 292 SER A C 1
ATOM 2281 O O . SER A 1 292 ? 2.177 -4.399 8.401 1.00 88.12 292 SER A O 1
ATOM 2283 N N . PRO A 1 293 ? 1.816 -6.327 7.293 1.00 80.06 293 PRO A N 1
ATOM 2284 C CA . PRO A 1 293 ? 3.138 -6.390 6.665 1.00 80.06 293 PRO A CA 1
ATOM 2285 C C . PRO A 1 293 ? 3.505 -5.179 5.792 1.00 80.06 293 PRO A C 1
ATOM 2287 O O . PRO A 1 293 ? 4.686 -4.938 5.553 1.00 80.06 293 PRO A O 1
ATOM 2290 N N . HIS A 1 294 ? 2.510 -4.453 5.274 1.00 74.44 294 HIS A N 1
ATOM 2291 C CA . HIS A 1 294 ? 2.693 -3.265 4.436 1.00 74.44 294 HIS A CA 1
ATOM 2292 C C . HIS A 1 294 ? 2.496 -1.951 5.210 1.00 74.44 294 HIS A C 1
ATOM 2294 O O . HIS A 1 294 ? 2.787 -0.877 4.675 1.00 74.44 294 HIS A O 1
ATOM 2300 N N . GLY A 1 295 ? 2.000 -2.015 6.448 1.00 69.94 295 GLY A N 1
ATOM 2301 C CA . GLY A 1 295 ? 1.963 -0.879 7.363 1.00 69.94 295 GLY A CA 1
ATOM 2302 C C . GLY A 1 295 ? 3.362 -0.587 7.900 1.00 69.94 295 GLY A C 1
ATOM 2303 O O . GLY A 1 295 ? 4.094 -1.506 8.258 1.00 69.94 295 GLY A O 1
ATOM 2304 N N . ARG A 1 296 ? 3.755 0.692 7.945 1.00 71.25 296 ARG A N 1
ATOM 2305 C CA . ARG A 1 296 ? 5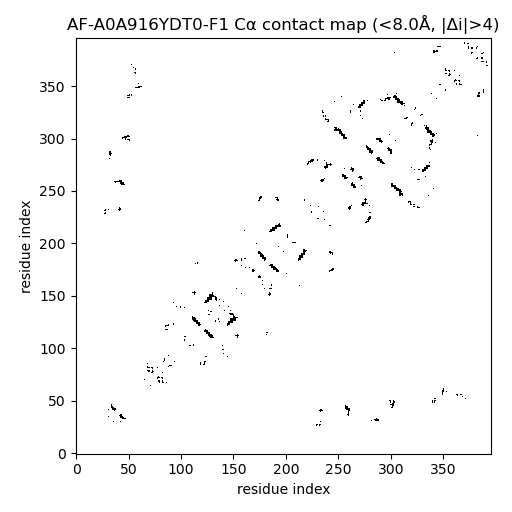.039 1.077 8.558 1.00 71.25 296 ARG A CA 1
ATOM 2306 C C . ARG A 1 296 ? 4.990 0.980 10.076 1.00 71.25 296 ARG A C 1
ATOM 2308 O O . ARG A 1 296 ? 5.964 0.560 10.678 1.00 71.25 296 ARG A O 1
ATOM 2315 N N . GLU A 1 297 ? 3.856 1.362 10.652 1.00 82.12 297 GLU A N 1
ATOM 2316 C CA . GLU A 1 297 ? 3.654 1.474 12.090 1.00 82.12 297 GLU A CA 1
ATOM 2317 C C . GLU A 1 297 ? 2.300 0.864 12.466 1.00 82.12 297 GLU A C 1
ATOM 2319 O O . GLU A 1 297 ? 1.364 0.935 11.658 1.00 82.12 297 GLU A O 1
ATOM 2324 N N . PRO A 1 298 ? 2.168 0.278 13.667 1.00 88.75 298 PRO A N 1
ATOM 2325 C CA . PRO A 1 298 ? 0.877 -0.145 14.184 1.00 88.75 298 PRO A CA 1
ATOM 2326 C C . PRO A 1 298 ? -0.056 1.057 14.389 1.00 88.75 298 PRO A C 1
ATOM 2328 O O . PRO A 1 298 ? 0.372 2.206 14.520 1.00 88.75 298 PRO A O 1
ATOM 2331 N N . TYR A 1 299 ? -1.352 0.773 14.450 1.00 94.81 299 TYR A N 1
ATOM 2332 C CA . TYR A 1 299 ? -2.383 1.757 14.769 1.00 94.81 299 TYR A CA 1
ATOM 2333 C C . TYR A 1 299 ? -3.238 1.273 15.939 1.00 94.81 299 TYR A C 1
ATOM 2335 O O . TYR A 1 299 ? -3.828 0.196 15.849 1.00 94.81 299 TYR A O 1
ATOM 2343 N N . ARG A 1 300 ? -3.329 2.047 17.024 1.00 97.06 300 ARG A N 1
ATOM 2344 C CA . ARG A 1 300 ? -4.222 1.779 18.158 1.00 97.06 300 ARG A CA 1
ATOM 2345 C C . ARG A 1 300 ? -5.654 2.157 17.818 1.00 97.06 300 ARG A C 1
ATOM 2347 O O . ARG A 1 300 ? -5.954 3.276 17.416 1.00 97.06 300 ARG A O 1
ATOM 2354 N N . ILE A 1 301 ? -6.575 1.241 18.076 1.00 98.00 301 ILE A N 1
ATOM 2355 C CA . ILE A 1 301 ? -8.001 1.552 18.028 1.00 98.00 301 ILE A CA 1
ATOM 2356 C C . ILE A 1 301 ? -8.299 2.614 19.090 1.00 98.00 301 ILE A C 1
ATOM 2358 O O . ILE A 1 301 ? -8.019 2.404 20.268 1.00 98.00 301 ILE A O 1
ATOM 2362 N N . GLY A 1 302 ? -8.866 3.740 18.664 1.00 97.56 302 GLY A N 1
ATOM 2363 C CA . GLY A 1 302 ? -9.193 4.884 19.509 1.00 97.56 302 GLY A CA 1
ATOM 2364 C C . GLY A 1 302 ? -8.173 6.025 19.496 1.00 97.56 302 GLY A C 1
ATOM 2365 O O . GLY A 1 302 ? -8.429 7.045 20.133 1.00 97.56 302 GLY A O 1
ATOM 2366 N N . GLU A 1 303 ? -7.040 5.903 18.791 1.00 95.94 303 GLU A N 1
ATOM 2367 C CA . GLU A 1 303 ? -6.120 7.033 18.588 1.00 95.94 303 GLU A CA 1
ATOM 2368 C C . GLU A 1 303 ? -6.415 7.774 17.264 1.00 95.94 303 GLU A C 1
ATOM 2370 O O . GLU A 1 303 ? -6.965 7.177 16.328 1.00 95.94 303 GLU A O 1
ATOM 2375 N N . PRO A 1 304 ? -6.058 9.066 17.128 1.00 94.69 304 PRO A N 1
ATOM 2376 C CA . PRO A 1 304 ? -6.067 9.747 15.834 1.00 94.69 304 PRO A CA 1
ATOM 2377 C C . PRO A 1 304 ? -5.167 9.021 14.828 1.00 94.69 304 PRO A C 1
ATOM 2379 O O . PRO A 1 304 ? -3.995 8.760 15.106 1.00 94.69 304 PRO A O 1
ATOM 2382 N N . GLY A 1 305 ? -5.713 8.687 13.661 1.00 93.81 305 GLY A N 1
ATOM 2383 C CA . GLY A 1 305 ? -5.041 7.869 12.661 1.00 93.81 305 GLY A CA 1
ATOM 2384 C C . GLY A 1 305 ? -5.035 8.477 11.270 1.00 93.81 305 GLY A C 1
ATOM 2385 O O . GLY A 1 305 ? -5.851 9.334 10.936 1.00 93.81 305 GLY A O 1
ATOM 2386 N N . ASN A 1 306 ? -4.110 7.963 10.464 1.00 91.69 306 ASN A N 1
ATOM 2387 C CA . ASN A 1 306 ? -3.960 8.270 9.051 1.00 91.69 306 ASN A CA 1
ATOM 2388 C C . ASN A 1 306 ? -3.972 6.985 8.225 1.00 91.69 306 ASN A C 1
ATOM 2390 O O . ASN A 1 306 ? -3.311 6.008 8.589 1.00 91.69 306 ASN A O 1
ATOM 2394 N N . TRP A 1 307 ? -4.667 6.995 7.091 1.00 90.12 307 TRP A N 1
ATOM 2395 C CA . TRP A 1 307 ? -4.688 5.872 6.149 1.00 90.12 307 TRP A CA 1
ATOM 2396 C C . TRP A 1 307 ? -4.876 6.329 4.707 1.00 90.12 307 TRP A C 1
ATOM 2398 O O . TRP A 1 307 ? -5.358 7.429 4.435 1.00 90.12 307 TRP A O 1
ATOM 2408 N N . GLY A 1 308 ? -4.508 5.450 3.774 1.00 84.31 308 GLY A N 1
ATOM 2409 C CA . GLY A 1 308 ? -4.890 5.596 2.372 1.00 84.31 308 GLY A CA 1
ATOM 2410 C C . GLY A 1 308 ? -6.343 5.164 2.161 1.00 84.31 308 GLY A C 1
ATOM 2411 O O . GLY A 1 308 ? -6.806 4.220 2.807 1.00 84.31 308 GLY A O 1
ATOM 2412 N N . GLY A 1 309 ? -7.071 5.822 1.260 1.00 77.75 309 GLY A N 1
ATOM 2413 C CA . GLY A 1 309 ? -8.406 5.365 0.876 1.00 77.75 309 GLY A CA 1
ATOM 2414 C C . GLY A 1 309 ? -9.331 6.449 0.317 1.00 77.75 309 GLY A C 1
ATOM 2415 O O . GLY A 1 309 ? -8.829 7.436 -0.215 1.00 77.75 309 GLY A O 1
ATOM 2416 N N . PRO A 1 310 ? -10.662 6.233 0.400 1.00 72.06 310 PRO A N 1
ATOM 2417 C CA . PRO A 1 310 ? -11.257 4.914 0.564 1.00 72.06 310 PRO A CA 1
ATOM 2418 C C . PRO A 1 310 ? -10.982 4.077 -0.686 1.00 72.06 310 PRO A C 1
ATOM 2420 O O . PRO A 1 310 ? -11.086 4.554 -1.818 1.00 72.06 310 PRO A O 1
ATOM 2423 N N . ASN A 1 311 ? -10.656 2.807 -0.484 1.00 78.19 311 ASN A N 1
ATOM 2424 C CA . ASN A 1 311 ? -10.787 1.840 -1.566 1.00 78.19 311 ASN A CA 1
ATOM 2425 C C . ASN A 1 311 ? -12.275 1.538 -1.809 1.00 78.19 311 ASN A C 1
ATOM 2427 O O . ASN A 1 311 ? -13.108 1.682 -0.913 1.00 78.19 311 ASN A O 1
ATOM 2431 N N . GLY A 1 312 ? -12.617 1.106 -3.025 1.00 82.25 312 GLY A N 1
ATOM 2432 C CA . GLY A 1 312 ? -13.968 0.630 -3.317 1.00 82.25 312 GLY A CA 1
ATOM 2433 C C . GLY A 1 312 ? -14.361 -0.550 -2.420 1.00 82.25 312 GLY A C 1
ATOM 2434 O O . GLY A 1 312 ? -13.513 -1.337 -1.994 1.00 82.25 312 GLY A O 1
ATOM 2435 N N . VAL A 1 313 ? -15.658 -0.675 -2.145 1.00 88.81 313 VAL A N 1
ATOM 2436 C CA . VAL A 1 313 ? -16.240 -1.792 -1.393 1.00 88.81 313 VAL A CA 1
ATOM 2437 C C . VAL A 1 313 ? -17.041 -2.655 -2.362 1.00 88.81 313 VAL A C 1
ATOM 2439 O O . VAL A 1 313 ? -17.910 -2.152 -3.072 1.00 88.81 313 VAL A O 1
ATOM 2442 N N . ASP A 1 314 ? -16.750 -3.955 -2.400 1.00 88.19 314 ASP A N 1
ATOM 2443 C CA . ASP A 1 314 ? -17.576 -4.926 -3.117 1.00 88.19 314 ASP A CA 1
ATOM 2444 C C . ASP A 1 314 ? -18.672 -5.452 -2.185 1.00 88.19 314 ASP A C 1
ATOM 2446 O O . ASP A 1 314 ? -18.397 -6.213 -1.260 1.00 88.19 314 ASP A O 1
ATOM 2450 N N . GLU A 1 315 ? -19.924 -5.075 -2.445 1.00 90.81 315 GLU A N 1
ATOM 2451 C CA . GLU A 1 315 ? -21.095 -5.522 -1.673 1.00 90.81 315 GLU A CA 1
ATOM 2452 C C . GLU A 1 315 ? -21.336 -7.040 -1.750 1.00 90.81 315 GLU A C 1
ATOM 2454 O O . GLU A 1 315 ? -22.097 -7.592 -0.956 1.00 90.81 315 GLU A O 1
ATOM 2459 N N . LYS A 1 316 ? -20.694 -7.745 -2.691 1.00 89.81 316 LYS A N 1
ATOM 2460 C CA . LYS A 1 316 ? -20.735 -9.213 -2.774 1.00 89.81 316 LYS A CA 1
ATOM 2461 C C . LYS A 1 316 ? -19.663 -9.888 -1.921 1.00 89.81 316 LYS A C 1
ATOM 2463 O O . LYS A 1 316 ? -19.694 -11.112 -1.792 1.00 89.81 316 LYS A O 1
ATOM 2468 N N . ASN A 1 317 ? -18.732 -9.128 -1.341 1.00 90.44 317 ASN A N 1
ATOM 2469 C CA . ASN A 1 317 ? -17.724 -9.668 -0.439 1.00 90.44 317 ASN A CA 1
ATOM 2470 C C . ASN A 1 317 ? -18.414 -10.313 0.785 1.00 90.44 317 ASN A C 1
ATOM 2472 O O . ASN A 1 317 ? -19.180 -9.630 1.474 1.00 90.44 317 ASN A O 1
ATOM 2476 N N . PRO A 1 318 ? -18.133 -11.593 1.103 1.00 92.56 318 PRO A N 1
ATOM 2477 C CA . PRO A 1 318 ? -18.669 -12.255 2.291 1.00 92.56 318 PRO A CA 1
ATOM 2478 C C . PRO A 1 318 ? -18.456 -11.472 3.593 1.00 92.56 318 PRO A C 1
ATOM 2480 O O . PRO A 1 318 ? -19.362 -11.436 4.425 1.00 92.56 318 PRO A O 1
ATOM 2483 N N . ASP A 1 319 ? -17.314 -10.797 3.742 1.00 94.56 319 ASP A N 1
ATOM 2484 C CA . ASP A 1 319 ? -17.002 -9.995 4.928 1.00 94.56 319 ASP A CA 1
ATOM 2485 C C . ASP A 1 319 ? -17.845 -8.718 4.997 1.00 94.56 319 ASP A C 1
ATOM 2487 O O . ASP A 1 319 ? -18.237 -8.311 6.085 1.00 94.56 319 ASP A O 1
ATOM 2491 N N . VAL A 1 320 ? -18.199 -8.118 3.855 1.00 95.94 320 VAL A N 1
ATOM 2492 C CA . VAL A 1 320 ? -19.107 -6.958 3.801 1.00 95.94 320 VAL A CA 1
ATOM 2493 C C . VAL A 1 320 ? -20.525 -7.379 4.178 1.00 95.94 320 VAL A C 1
ATOM 2495 O O . VAL A 1 320 ? -21.167 -6.737 5.008 1.00 95.94 320 VAL A O 1
ATOM 2498 N N . ILE A 1 321 ? -20.996 -8.507 3.641 1.00 96.75 321 ILE A N 1
ATOM 2499 C CA . ILE A 1 321 ? -22.304 -9.077 3.989 1.00 96.75 321 ILE A CA 1
ATOM 2500 C C . ILE A 1 321 ? -22.362 -9.406 5.489 1.00 96.75 321 ILE A C 1
ATOM 2502 O O . ILE A 1 321 ? -23.340 -9.080 6.168 1.00 96.75 321 ILE A O 1
ATOM 2506 N N . ALA A 1 322 ? -21.312 -10.034 6.023 1.00 96.69 322 ALA A N 1
ATOM 2507 C CA . ALA A 1 322 ? -21.212 -10.363 7.439 1.00 96.69 322 ALA A CA 1
ATOM 2508 C C . ALA A 1 322 ? -21.122 -9.103 8.318 1.00 96.69 322 ALA A C 1
ATOM 2510 O O . ALA A 1 322 ? -21.766 -9.054 9.368 1.00 96.69 322 ALA A O 1
ATOM 2511 N N . LEU A 1 323 ? -20.406 -8.069 7.864 1.00 97.69 323 LEU A N 1
ATOM 2512 C CA . LEU A 1 323 ? -20.294 -6.781 8.546 1.00 97.69 323 LEU A CA 1
ATOM 2513 C C . LEU A 1 323 ? -21.654 -6.108 8.668 1.00 97.69 323 LEU A C 1
ATOM 2515 O O . LEU A 1 323 ? -22.051 -5.738 9.773 1.00 97.69 323 LEU A O 1
ATOM 2519 N N . ARG A 1 324 ? -22.409 -6.030 7.568 1.00 97.38 324 ARG A N 1
ATOM 2520 C CA . ARG A 1 324 ? -23.757 -5.451 7.578 1.00 97.38 324 ARG A CA 1
ATOM 2521 C C . ARG A 1 324 ? -24.697 -6.216 8.501 1.00 97.38 324 ARG A C 1
ATOM 2523 O O . ARG A 1 324 ? -25.372 -5.629 9.342 1.00 97.38 324 ARG A O 1
ATOM 2530 N N . LYS A 1 325 ? -24.667 -7.549 8.429 1.00 97.38 325 LYS A N 1
ATOM 2531 C CA . LYS A 1 325 ? -25.472 -8.414 9.302 1.00 97.38 325 LYS A CA 1
ATOM 2532 C C . LYS A 1 325 ? -25.153 -8.221 10.789 1.00 97.38 325 LYS A C 1
ATOM 2534 O O . LYS A 1 325 ? -26.062 -8.292 11.612 1.00 97.38 325 LYS A O 1
ATOM 2539 N N . ALA A 1 326 ? -23.883 -8.028 11.139 1.00 96.88 326 ALA A N 1
ATOM 2540 C CA . ALA A 1 326 ? -23.442 -7.913 12.527 1.00 96.88 326 ALA A CA 1
ATOM 2541 C C . ALA A 1 326 ? -23.575 -6.492 13.099 1.00 96.88 326 ALA A C 1
ATOM 2543 O O . ALA A 1 326 ? -23.808 -6.347 14.299 1.00 96.88 326 ALA A O 1
ATOM 2544 N N . CYS A 1 327 ? -23.408 -5.465 12.259 1.00 97.31 327 CYS A N 1
ATOM 2545 C CA . CYS A 1 327 ? -23.172 -4.084 12.687 1.00 97.31 327 CYS A CA 1
ATOM 2546 C C . CYS A 1 327 ? -24.119 -3.038 12.064 1.00 97.31 327 CYS A C 1
ATOM 2548 O O . CYS A 1 327 ? -24.043 -1.860 12.430 1.00 97.31 327 CYS A O 1
ATOM 2550 N N . GLY A 1 328 ? -25.027 -3.457 11.176 1.00 96.31 328 GLY A N 1
ATOM 2551 C CA . GLY A 1 328 ? -26.045 -2.625 10.528 1.00 96.31 328 GLY A CA 1
ATOM 2552 C C . GLY A 1 328 ? -25.671 -2.150 9.119 1.00 96.31 328 GLY A C 1
ATOM 2553 O O . GLY A 1 328 ? -24.593 -2.430 8.611 1.00 96.31 328 GLY A O 1
ATOM 2554 N N . ASP A 1 329 ? -26.560 -1.385 8.486 1.00 93.69 329 ASP A N 1
ATOM 2555 C CA . ASP A 1 329 ? -26.442 -1.000 7.068 1.00 93.69 329 ASP A CA 1
ATOM 2556 C C . ASP A 1 329 ? -25.759 0.362 6.828 1.00 93.69 329 ASP A C 1
ATOM 2558 O O . ASP A 1 329 ? -26.014 1.023 5.823 1.00 93.69 329 ASP A O 1
ATOM 2562 N N . GLY A 1 330 ? -24.890 0.804 7.744 1.00 92.75 330 GLY A N 1
ATOM 2563 C CA . GLY A 1 330 ? -24.167 2.077 7.616 1.00 92.75 330 GLY A CA 1
ATOM 2564 C C . GLY A 1 330 ? -23.269 2.161 6.371 1.00 92.75 330 GLY A C 1
ATOM 2565 O O . GLY A 1 330 ? -23.018 1.155 5.695 1.00 92.75 330 GLY A O 1
ATOM 2566 N N . GLY A 1 331 ? -22.765 3.367 6.080 1.00 95.88 331 GLY A N 1
ATOM 2567 C CA . GLY A 1 331 ? -21.674 3.546 5.119 1.00 95.88 331 GLY A CA 1
ATOM 2568 C C . GLY A 1 331 ? -20.446 2.736 5.542 1.00 95.88 331 GLY A C 1
ATOM 2569 O O . GLY A 1 331 ? -20.282 2.448 6.728 1.00 95.88 331 GLY A O 1
ATOM 2570 N N . ILE A 1 332 ? -19.621 2.313 4.580 1.00 96.12 332 ILE A N 1
ATOM 2571 C CA . ILE A 1 332 ? -18.405 1.533 4.847 1.00 96.12 332 ILE A CA 1
ATOM 2572 C C . ILE A 1 332 ? -17.187 2.334 4.393 1.00 96.12 332 ILE A C 1
ATOM 2574 O O . ILE A 1 332 ? -17.061 2.674 3.217 1.00 96.12 332 ILE A O 1
ATOM 2578 N N . MET A 1 333 ? -16.271 2.581 5.325 1.00 94.62 333 MET A N 1
ATOM 2579 C CA . MET A 1 333 ? -14.937 3.105 5.069 1.00 94.62 333 MET A CA 1
ATOM 2580 C C . MET A 1 333 ? -13.966 1.928 4.924 1.00 94.62 333 MET A C 1
ATOM 2582 O O . MET A 1 333 ? -13.688 1.223 5.897 1.00 94.62 333 MET A O 1
ATOM 2586 N N . ASN A 1 334 ? -13.444 1.713 3.713 1.00 93.12 334 ASN A N 1
ATOM 2587 C CA . ASN A 1 334 ? -12.364 0.752 3.484 1.00 93.12 334 ASN A CA 1
ATOM 2588 C C . ASN A 1 334 ? -11.014 1.417 3.796 1.00 93.12 334 ASN A C 1
ATOM 2590 O O . ASN A 1 334 ? -10.542 2.282 3.050 1.00 93.12 334 ASN A O 1
ATOM 2594 N N . VAL A 1 335 ? -10.434 1.022 4.926 1.00 90.81 335 VAL A N 1
ATOM 2595 C CA . VAL A 1 335 ? -9.229 1.583 5.534 1.00 90.81 335 VAL A CA 1
ATOM 2596 C C . VAL A 1 335 ? -8.010 0.773 5.095 1.00 90.81 335 VAL A C 1
ATOM 2598 O O . VAL A 1 335 ? -7.807 -0.368 5.527 1.00 90.81 335 VAL A O 1
ATOM 2601 N N . ALA A 1 336 ? -7.146 1.385 4.281 1.00 86.69 336 ALA A N 1
ATOM 2602 C CA . ALA A 1 336 ? -5.887 0.778 3.873 1.00 86.69 336 ALA A CA 1
ATOM 2603 C C . ALA A 1 336 ? -4.733 1.206 4.791 1.00 86.69 336 ALA A C 1
ATOM 2605 O O . ALA A 1 336 ? -4.349 2.374 4.802 1.00 86.69 336 ALA A O 1
ATOM 2606 N N . ASN A 1 337 ? -4.138 0.232 5.487 1.00 86.50 337 ASN A N 1
ATOM 2607 C CA . ASN A 1 337 ? -2.926 0.383 6.303 1.00 86.50 337 ASN A CA 1
ATOM 2608 C C . ASN A 1 337 ? -2.994 1.584 7.267 1.00 86.50 337 ASN A C 1
ATOM 2610 O O . ASN A 1 337 ? -2.223 2.535 7.104 1.00 86.50 337 ASN A O 1
ATOM 2614 N N . PRO A 1 338 ? -3.925 1.572 8.242 1.00 91.81 338 PRO A N 1
ATOM 2615 C CA . PRO A 1 338 ? -4.002 2.646 9.218 1.00 91.81 338 PRO A CA 1
ATOM 2616 C C . PRO A 1 338 ? -2.709 2.730 10.023 1.00 91.81 338 PRO A C 1
ATOM 2618 O O . PRO A 1 338 ? -2.088 1.717 10.337 1.00 91.81 338 PRO A O 1
ATOM 2621 N N . SER A 1 339 ? -2.320 3.957 10.345 1.00 92.44 339 SER A N 1
ATOM 2622 C CA . SER A 1 339 ? -1.124 4.290 11.113 1.00 92.44 339 SER A CA 1
ATOM 2623 C C . SER A 1 339 ? -1.443 5.388 12.121 1.00 92.44 339 SER A C 1
ATOM 2625 O O . SER A 1 339 ? -2.334 6.207 11.882 1.00 92.44 339 SER A O 1
ATOM 2627 N N . SER A 1 340 ? -0.726 5.416 13.246 1.00 93.75 340 SER A N 1
ATOM 2628 C CA . SER A 1 340 ? -0.821 6.515 14.214 1.00 93.75 340 SER A CA 1
ATOM 2629 C C . SER A 1 340 ? -0.552 7.860 13.535 1.00 93.75 340 SER A C 1
ATOM 2631 O O . SER A 1 340 ? 0.471 8.027 12.862 1.00 93.75 340 SER A O 1
ATOM 2633 N N . ALA A 1 341 ? -1.437 8.844 13.729 1.00 92.62 341 ALA A N 1
ATOM 2634 C CA . ALA A 1 341 ? -1.260 10.170 13.141 1.00 92.62 341 ALA A CA 1
ATOM 2635 C C . ALA A 1 341 ? 0.015 10.861 13.643 1.00 92.62 341 ALA A C 1
ATOM 2637 O O . ALA A 1 341 ? 0.669 11.576 12.881 1.00 92.62 341 ALA A O 1
ATOM 2638 N N . ARG A 1 342 ? 0.397 10.596 14.899 1.00 92.44 342 ARG A N 1
ATOM 2639 C CA . ARG A 1 342 ? 1.639 11.075 15.512 1.00 92.44 342 ARG A CA 1
ATOM 2640 C C . ARG A 1 342 ? 2.863 10.507 14.801 1.00 92.44 342 ARG A C 1
ATOM 2642 O O . ARG A 1 342 ? 3.697 11.271 14.323 1.00 92.44 342 ARG A O 1
ATOM 2649 N N . LEU A 1 343 ? 2.950 9.179 14.693 1.00 91.62 343 LEU A N 1
ATOM 2650 C CA . LEU A 1 343 ? 4.101 8.518 14.067 1.00 91.62 343 LEU A CA 1
ATOM 2651 C C . LEU A 1 343 ? 4.197 8.833 12.570 1.00 91.62 343 LEU A C 1
ATOM 2653 O O . LEU A 1 343 ? 5.286 9.065 12.048 1.00 91.62 343 LEU A O 1
ATOM 2657 N N . PHE A 1 344 ? 3.055 8.921 11.884 1.00 90.31 344 PHE A N 1
ATOM 2658 C CA . PHE A 1 344 ? 2.994 9.315 10.478 1.00 90.31 344 PHE A CA 1
ATOM 2659 C C . PHE A 1 344 ? 3.558 10.722 10.232 1.00 90.31 344 PHE A C 1
ATOM 2661 O O . PHE A 1 344 ? 4.146 10.988 9.183 1.00 90.31 344 PHE A O 1
ATOM 2668 N N . ALA A 1 345 ? 3.382 11.630 11.191 1.00 91.12 345 ALA A N 1
ATOM 2669 C CA . ALA A 1 345 ? 3.827 13.011 11.092 1.00 91.12 345 ALA A CA 1
ATOM 2670 C C . ALA A 1 345 ? 5.266 13.241 11.569 1.00 91.12 345 ALA A C 1
ATOM 2672 O O . ALA A 1 345 ? 5.724 14.383 11.577 1.00 91.12 345 ALA A O 1
ATOM 2673 N N . LEU A 1 346 ? 6.005 12.199 11.949 1.00 91.12 346 LEU A N 1
ATOM 2674 C CA . LEU A 1 346 ? 7.403 12.369 12.327 1.00 91.12 346 LEU A CA 1
ATOM 2675 C C . LEU A 1 346 ? 8.223 12.935 11.156 1.00 91.12 346 LEU A C 1
ATOM 2677 O O . LEU A 1 346 ? 7.994 12.576 9.994 1.00 91.12 346 LEU A O 1
ATOM 2681 N N . PRO A 1 347 ? 9.191 13.827 11.431 1.00 89.38 347 PRO A N 1
ATOM 2682 C CA . PRO A 1 347 ? 10.077 14.319 10.393 1.00 89.38 347 PRO A CA 1
ATOM 2683 C C . PRO A 1 347 ? 10.899 13.179 9.799 1.00 89.38 347 PRO A C 1
ATOM 2685 O O . PRO A 1 347 ? 11.347 12.267 10.497 1.00 89.38 347 PRO A O 1
ATOM 2688 N N . ALA A 1 348 ? 11.152 13.265 8.494 1.00 88.75 348 ALA A N 1
ATOM 2689 C CA . ALA A 1 348 ? 12.003 12.296 7.829 1.00 88.75 348 ALA A CA 1
ATOM 2690 C C . ALA A 1 348 ? 13.439 12.353 8.403 1.00 88.75 348 ALA A C 1
ATOM 2692 O O . ALA A 1 348 ? 13.937 13.452 8.673 1.00 88.75 348 ALA A O 1
ATOM 2693 N N . PRO A 1 349 ? 14.140 11.215 8.567 1.00 90.81 349 PRO A N 1
ATOM 2694 C CA . PRO A 1 349 ? 15.437 11.174 9.252 1.00 90.81 349 PRO A CA 1
ATOM 2695 C C . PRO A 1 349 ? 16.497 12.123 8.672 1.00 90.81 349 PRO A C 1
ATOM 2697 O O . PRO A 1 349 ? 17.250 12.733 9.432 1.00 90.81 349 PRO A O 1
ATOM 2700 N N . GLN A 1 350 ? 16.515 12.287 7.345 1.00 89.00 350 GLN A N 1
ATOM 2701 C CA . GLN A 1 350 ? 17.416 13.190 6.624 1.00 89.00 350 GLN A CA 1
ATOM 2702 C C . GLN A 1 350 ? 17.135 14.666 6.891 1.00 89.00 350 GLN A C 1
ATOM 2704 O O . GLN A 1 350 ? 18.040 15.496 6.892 1.00 89.00 350 GLN A O 1
ATOM 2709 N N . TRP A 1 351 ? 15.878 15.010 7.165 1.00 88.69 351 TRP A N 1
ATOM 2710 C CA . TRP A 1 351 ? 15.527 16.373 7.529 1.00 88.69 351 TRP A CA 1
ATOM 2711 C C . TRP A 1 351 ? 16.075 16.717 8.918 1.00 88.69 351 TRP A C 1
ATOM 2713 O O . TRP A 1 351 ? 16.625 17.799 9.110 1.00 88.69 351 TRP A O 1
ATOM 2723 N N . VAL A 1 352 ? 16.009 15.769 9.860 1.00 91.56 352 VAL A N 1
ATOM 2724 C CA . VAL A 1 352 ? 16.576 15.937 11.208 1.00 91.56 352 VAL A CA 1
ATOM 2725 C C . VAL A 1 352 ? 18.088 16.151 11.131 1.00 91.56 352 VAL A C 1
ATOM 2727 O O . VAL A 1 352 ? 18.620 17.007 11.832 1.00 91.56 352 VAL A O 1
ATOM 2730 N N . THR A 1 353 ? 18.774 15.422 10.246 1.00 90.69 353 THR A N 1
ATOM 2731 C CA . THR A 1 353 ? 20.207 15.610 9.969 1.00 90.69 353 THR A CA 1
ATOM 2732 C C . THR A 1 353 ? 20.496 17.011 9.434 1.00 90.69 353 THR A C 1
ATOM 2734 O O . THR A 1 353 ? 21.299 17.728 10.022 1.00 90.69 353 THR A O 1
ATOM 2737 N N . ASN A 1 354 ? 19.777 17.454 8.399 1.00 88.19 354 ASN A N 1
ATOM 2738 C CA . ASN A 1 354 ? 19.960 18.793 7.831 1.00 88.19 354 ASN A CA 1
ATOM 2739 C C . ASN A 1 354 ? 19.706 19.907 8.861 1.00 88.19 354 ASN A C 1
ATOM 2741 O O 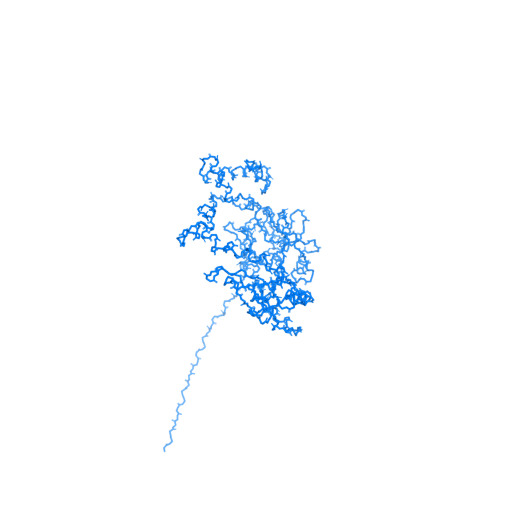. ASN A 1 354 ? 20.420 20.909 8.885 1.00 88.19 354 ASN A O 1
ATOM 2745 N N . TYR A 1 355 ? 18.695 19.744 9.720 1.00 88.44 355 TYR A N 1
ATOM 2746 C CA . TYR A 1 355 ? 18.411 20.686 10.802 1.00 88.44 355 TYR A CA 1
ATOM 2747 C C . TYR A 1 355 ? 19.525 20.708 11.851 1.00 88.44 355 TYR A C 1
ATOM 2749 O O . TYR A 1 355 ? 19.958 21.789 12.257 1.00 88.44 355 TYR A O 1
ATOM 2757 N N . ALA A 1 356 ? 20.023 19.534 12.246 1.00 91.75 356 ALA A N 1
ATOM 2758 C CA . ALA A 1 356 ? 21.147 19.415 13.165 1.00 91.75 356 ALA A CA 1
ATOM 2759 C C . ALA A 1 356 ? 22.386 20.146 12.626 1.00 91.75 356 ALA A C 1
ATOM 2761 O O . ALA A 1 356 ? 22.943 20.993 13.326 1.00 91.75 356 ALA A O 1
ATOM 2762 N N . ASP A 1 357 ? 22.743 19.910 11.362 1.00 90.69 357 ASP A N 1
ATOM 2763 C CA . ASP A 1 357 ? 23.894 20.537 10.708 1.00 90.69 357 ASP A CA 1
ATOM 2764 C C . ASP A 1 357 ? 23.736 22.059 10.609 1.00 90.69 357 ASP A C 1
ATOM 2766 O O . ASP A 1 357 ? 24.630 22.814 10.998 1.00 90.69 357 ASP A O 1
ATOM 2770 N N . ALA A 1 358 ? 22.568 22.533 10.163 1.00 89.00 358 ALA A N 1
ATOM 2771 C CA . ALA A 1 358 ? 22.285 23.961 10.018 1.00 89.00 358 ALA A CA 1
ATOM 2772 C C . ALA A 1 358 ? 22.324 24.728 11.352 1.00 89.00 358 ALA A C 1
ATOM 2774 O O . ALA A 1 358 ? 22.566 25.938 11.369 1.00 89.00 358 ALA A O 1
ATOM 2775 N N . LYS A 1 359 ? 22.063 24.047 12.473 1.00 89.06 359 LYS A N 1
ATOM 2776 C CA . LYS A 1 359 ? 22.046 24.633 13.821 1.00 89.06 359 LYS A CA 1
ATOM 2777 C C . LYS A 1 359 ? 23.284 24.319 14.656 1.00 89.06 359 LYS A C 1
ATOM 2779 O O . LYS A 1 359 ? 23.389 24.838 15.765 1.00 89.06 359 LYS A O 1
ATOM 2784 N N . GLY A 1 360 ? 24.209 23.502 14.152 1.00 93.19 360 GLY A N 1
ATOM 2785 C CA . GLY A 1 360 ? 25.352 23.019 14.930 1.00 93.19 360 GLY A CA 1
ATOM 2786 C C . GLY A 1 360 ? 24.935 22.176 16.142 1.00 93.19 360 GLY A C 1
ATOM 2787 O O . GLY A 1 360 ? 25.563 22.258 17.196 1.00 93.19 360 GLY A O 1
ATOM 2788 N N . LEU A 1 361 ? 23.849 21.408 16.015 1.00 94.19 361 LEU A N 1
ATOM 2789 C CA . LEU A 1 361 ? 23.318 20.520 17.050 1.00 94.19 361 LEU A CA 1
ATOM 2790 C C . LEU A 1 361 ? 23.718 19.066 16.779 1.00 94.19 361 LEU A C 1
ATOM 2792 O O . LEU A 1 361 ? 24.061 18.688 15.662 1.00 94.19 361 LEU A O 1
ATOM 2796 N N . THR A 1 362 ? 23.616 18.210 17.798 1.00 95.38 362 THR A N 1
ATOM 2797 C CA . THR A 1 362 ? 23.595 16.761 17.559 1.00 95.38 362 THR A CA 1
ATOM 2798 C C . THR A 1 362 ? 22.252 16.363 16.943 1.00 95.38 362 THR A C 1
ATOM 2800 O O . THR A 1 362 ? 21.232 17.004 17.204 1.00 95.38 362 THR A O 1
ATOM 2803 N N . ARG A 1 363 ? 22.214 15.262 16.178 1.00 94.19 363 ARG A N 1
ATOM 2804 C CA . ARG A 1 363 ? 20.950 14.727 15.628 1.00 94.19 363 ARG A CA 1
ATOM 2805 C C . ARG A 1 363 ? 19.909 14.451 16.711 1.00 94.19 363 ARG A C 1
ATOM 2807 O O . ARG A 1 363 ? 18.736 14.726 16.499 1.00 94.19 363 ARG A O 1
ATOM 2814 N N . GLN A 1 364 ? 20.341 13.946 17.867 1.00 96.44 364 GLN A N 1
ATOM 2815 C CA . GLN A 1 364 ? 19.439 13.709 18.992 1.00 96.44 364 GLN A CA 1
ATOM 2816 C C . GLN A 1 364 ? 18.859 15.025 19.519 1.00 96.44 364 GLN A C 1
ATOM 2818 O O . GLN A 1 364 ? 17.654 15.135 19.656 1.00 96.44 364 GLN A O 1
ATOM 2823 N N . LYS A 1 365 ? 19.680 16.065 19.711 1.00 96.06 365 LYS A N 1
ATOM 2824 C CA . LYS A 1 365 ? 19.175 17.360 20.184 1.00 96.06 365 LYS A CA 1
ATOM 2825 C C . LYS A 1 365 ? 18.209 18.010 19.187 1.00 96.06 365 LYS A C 1
ATOM 2827 O O . LYS A 1 365 ? 17.218 18.601 19.596 1.00 96.06 365 LYS A O 1
ATOM 2832 N N . ALA A 1 366 ? 18.491 17.882 17.891 1.00 93.94 366 ALA A N 1
ATOM 2833 C CA . ALA A 1 366 ? 17.596 18.305 16.818 1.00 93.94 366 ALA A CA 1
ATOM 2834 C C . ALA A 1 366 ? 16.251 17.555 16.844 1.00 93.94 366 ALA A C 1
ATOM 2836 O O . ALA A 1 366 ? 15.203 18.168 16.655 1.00 93.94 366 ALA A O 1
ATOM 2837 N N . TRP A 1 367 ? 16.282 16.243 17.086 1.00 95.06 367 TRP A N 1
ATOM 2838 C CA . TRP A 1 367 ? 15.088 15.416 17.256 1.00 95.06 367 TRP A CA 1
ATOM 2839 C C . TRP A 1 367 ? 14.273 15.818 18.486 1.00 95.06 367 TRP A C 1
ATOM 2841 O O . TRP A 1 367 ? 13.063 16.021 18.374 1.00 95.06 367 TRP A O 1
ATOM 2851 N N . ASP A 1 368 ? 14.935 15.986 19.629 1.00 95.38 368 ASP A N 1
ATOM 2852 C CA . ASP A 1 368 ? 14.306 16.403 20.882 1.00 95.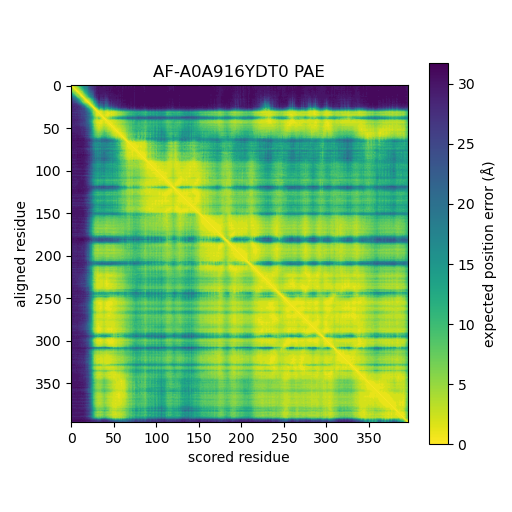38 368 ASP A CA 1
ATOM 2853 C C . ASP A 1 368 ? 13.618 17.762 20.702 1.00 95.38 368 ASP A C 1
ATOM 2855 O O . ASP A 1 368 ? 12.437 17.890 20.997 1.00 95.38 368 ASP A O 1
ATOM 2859 N N . ASP A 1 369 ? 14.296 18.746 20.095 1.00 93.00 369 ASP A N 1
ATOM 2860 C CA . ASP A 1 369 ? 13.728 20.081 19.853 1.00 93.00 369 ASP A CA 1
ATOM 2861 C C . ASP A 1 369 ? 12.437 20.044 19.029 1.00 93.00 369 ASP A C 1
ATOM 2863 O O . ASP A 1 369 ? 11.476 20.763 19.313 1.00 93.00 369 ASP A O 1
ATOM 2867 N N . VAL A 1 370 ? 12.408 19.207 17.994 1.00 91.62 370 VAL A N 1
ATOM 2868 C CA . VAL A 1 370 ? 11.266 19.124 17.080 1.00 91.62 370 VAL A CA 1
ATOM 2869 C C . VAL A 1 370 ? 10.130 18.333 17.710 1.00 91.62 370 VAL A C 1
ATOM 2871 O O . VAL A 1 370 ? 8.980 18.768 17.656 1.00 91.62 370 VAL A O 1
ATOM 2874 N N . THR A 1 371 ? 10.436 17.204 18.347 1.00 93.81 371 THR A N 1
ATOM 2875 C CA . THR A 1 371 ? 9.417 16.387 19.014 1.00 93.81 371 THR A CA 1
ATOM 2876 C C . THR A 1 371 ? 8.852 17.068 20.258 1.00 93.81 371 THR A C 1
ATOM 2878 O O . THR A 1 371 ? 7.659 16.938 20.505 1.00 93.81 371 THR A O 1
ATOM 2881 N N . ASP A 1 372 ? 9.634 17.849 21.005 1.00 94.69 372 ASP A N 1
ATOM 2882 C CA . ASP A 1 372 ? 9.141 18.620 22.152 1.00 94.69 372 ASP A CA 1
ATOM 2883 C C . ASP A 1 372 ? 8.211 19.756 21.725 1.00 94.69 372 ASP A C 1
ATOM 2885 O O . ASP A 1 372 ? 7.174 19.966 22.356 1.00 94.69 372 ASP A O 1
ATOM 2889 N N . CYS A 1 373 ? 8.515 20.431 20.610 1.00 93.38 373 CYS A N 1
ATOM 2890 C CA . CYS A 1 373 ? 7.563 21.348 19.992 1.00 93.38 373 CYS A CA 1
ATOM 2891 C C . CYS A 1 373 ? 6.268 20.612 19.617 1.00 93.38 373 CYS A C 1
ATOM 2893 O O . CYS A 1 373 ? 5.189 21.024 20.031 1.00 93.38 373 CYS A O 1
ATOM 2895 N N . MET A 1 374 ? 6.355 19.485 18.902 1.00 93.81 374 MET A N 1
ATOM 2896 C CA . MET A 1 374 ? 5.158 18.758 18.466 1.00 93.81 374 MET A CA 1
ATOM 2897 C C . MET A 1 374 ? 4.331 18.222 19.647 1.00 93.81 374 MET A C 1
ATOM 2899 O O . MET A 1 374 ? 3.106 18.254 19.586 1.00 93.81 374 MET A O 1
ATOM 2903 N N . LYS A 1 375 ? 4.965 17.791 20.747 1.00 93.88 375 LYS A N 1
ATOM 2904 C CA . LYS A 1 375 ? 4.282 17.427 22.004 1.00 93.88 375 LYS A CA 1
ATOM 2905 C C . LYS A 1 375 ? 3.500 18.605 22.590 1.00 93.88 375 LYS A C 1
ATOM 2907 O O . LYS A 1 375 ? 2.388 18.407 23.077 1.00 93.88 375 LYS A O 1
ATOM 2912 N N . ALA A 1 376 ? 4.069 19.812 22.564 1.00 94.50 376 ALA A N 1
ATOM 2913 C CA . ALA A 1 376 ? 3.385 21.016 23.031 1.00 94.50 376 ALA A CA 1
ATOM 2914 C C . ALA A 1 376 ? 2.175 21.352 22.144 1.00 94.50 376 ALA A C 1
ATOM 2916 O O . ALA A 1 376 ? 1.094 21.623 22.659 1.00 94.50 376 ALA A O 1
ATOM 2917 N N . GLU A 1 377 ? 2.323 21.239 20.823 1.00 94.25 377 GLU A N 1
ATOM 2918 C CA . GLU A 1 377 ? 1.232 21.438 19.862 1.00 94.25 377 GLU A CA 1
ATOM 2919 C C . GLU A 1 377 ? 0.098 20.412 20.051 1.00 94.25 377 GLU A C 1
ATOM 2921 O O . GLU A 1 377 ? -1.080 20.777 20.033 1.00 94.25 377 GLU A O 1
ATOM 2926 N N . GLU A 1 378 ? 0.438 19.145 20.317 1.00 91.44 378 GLU A N 1
ATOM 2927 C CA . GLU A 1 378 ? -0.535 18.099 20.663 1.00 91.44 378 GLU A CA 1
ATOM 2928 C C . GLU A 1 378 ? -1.279 18.391 21.966 1.00 91.44 378 GLU A C 1
ATOM 2930 O O . GLU A 1 378 ? -2.488 18.165 22.039 1.00 91.44 378 GLU A O 1
ATOM 2935 N N . ALA A 1 379 ? -0.601 18.941 22.978 1.00 91.00 379 ALA A N 1
ATOM 2936 C CA . ALA A 1 379 ? -1.247 19.371 24.218 1.00 91.00 379 ALA A CA 1
ATOM 2937 C C . ALA A 1 379 ? -2.240 20.531 23.996 1.00 91.00 379 ALA A C 1
ATOM 2939 O O . ALA A 1 379 ? -3.189 20.686 24.765 1.00 91.00 379 ALA A O 1
ATOM 2940 N N . GLU A 1 380 ? -2.062 21.309 22.925 1.00 92.19 380 GLU A N 1
ATOM 2941 C CA . GLU A 1 380 ? -2.998 22.346 22.470 1.00 92.19 380 GLU A CA 1
ATOM 2942 C C . GLU A 1 380 ? -4.075 21.823 21.498 1.00 92.19 380 GLU A C 1
ATOM 2944 O O . GLU A 1 380 ? -4.898 22.596 21.003 1.00 92.19 380 GLU A O 1
ATOM 2949 N N . GLY A 1 381 ? -4.097 20.515 21.225 1.00 88.75 381 GLY A N 1
ATOM 2950 C CA . GLY A 1 381 ? -5.088 19.858 20.373 1.00 88.75 381 GLY A CA 1
ATOM 2951 C C . GLY A 1 381 ? -4.747 19.828 18.881 1.00 88.75 381 GLY A C 1
ATOM 2952 O O . GLY A 1 381 ? -5.577 19.379 18.092 1.00 88.75 381 GLY A O 1
ATOM 2953 N N . ARG A 1 382 ? -3.552 20.273 18.469 1.00 89.88 382 ARG A N 1
ATOM 2954 C CA . ARG A 1 382 ? -3.060 20.113 17.090 1.00 89.88 382 ARG A CA 1
ATOM 2955 C C . ARG A 1 382 ? -2.321 18.784 16.990 1.00 89.88 382 ARG A C 1
ATOM 2957 O O . ARG A 1 382 ? -1.356 18.572 17.705 1.00 89.88 382 ARG A O 1
ATOM 2964 N N . THR A 1 383 ? -2.751 17.875 16.121 1.00 87.38 383 THR A N 1
ATOM 2965 C CA . THR A 1 383 ? -2.168 16.522 16.031 1.00 87.38 383 THR A CA 1
ATOM 2966 C C . THR A 1 383 ? -1.603 16.228 14.652 1.00 87.38 383 THR A C 1
ATOM 2968 O O . THR A 1 383 ? -2.041 16.801 13.657 1.00 87.38 383 THR A O 1
ATOM 2971 N N . GLY A 1 384 ? -0.673 15.278 14.573 1.00 88.75 384 GLY A N 1
ATOM 2972 C CA . GLY A 1 384 ? -0.177 14.771 13.298 1.00 88.75 384 GLY A CA 1
ATOM 2973 C C . GLY A 1 384 ? 0.487 15.853 12.440 1.00 88.75 384 GLY A C 1
ATOM 2974 O O . GLY A 1 384 ? 1.359 16.583 12.917 1.00 88.75 384 GLY A O 1
ATOM 2975 N N . LEU A 1 385 ? 0.116 15.921 11.156 1.00 89.44 385 LEU A N 1
ATOM 2976 C CA . LEU A 1 385 ? 0.753 16.820 10.185 1.00 89.44 385 LEU A CA 1
ATOM 2977 C C . LEU A 1 385 ? 0.597 18.298 10.561 1.00 89.44 385 LEU A C 1
ATOM 2979 O O . LEU A 1 385 ? 1.544 19.058 10.386 1.00 89.44 385 LEU A O 1
ATOM 2983 N N . ASP A 1 386 ? -0.534 18.685 11.153 1.00 88.81 386 ASP A N 1
ATOM 2984 C CA . ASP A 1 386 ? -0.771 20.070 11.569 1.00 88.81 386 ASP A CA 1
ATOM 2985 C C . ASP A 1 386 ? 0.223 20.512 12.655 1.00 88.81 386 ASP A C 1
ATOM 2987 O O . ASP A 1 386 ? 0.782 21.606 12.581 1.00 88.81 386 ASP A O 1
ATOM 2991 N N . ALA A 1 387 ? 0.503 19.644 13.636 1.00 90.81 387 ALA A N 1
ATOM 2992 C CA . ALA A 1 387 ? 1.518 19.900 14.663 1.00 90.81 387 ALA A CA 1
ATOM 2993 C C . ALA A 1 387 ? 2.922 19.989 14.051 1.00 90.81 387 ALA A C 1
ATOM 2995 O O . ALA A 1 387 ? 3.698 20.900 14.354 1.00 90.81 387 ALA A O 1
ATOM 2996 N N . ARG A 1 388 ? 3.242 19.055 13.147 1.00 90.19 388 ARG A N 1
ATOM 2997 C CA . ARG A 1 388 ? 4.527 19.026 12.442 1.00 90.19 388 ARG A CA 1
ATOM 2998 C C . ARG A 1 388 ? 4.779 20.329 11.690 1.00 90.19 388 ARG A C 1
ATOM 3000 O O . ARG A 1 388 ? 5.851 20.913 11.821 1.00 90.19 388 ARG A O 1
ATOM 3007 N N . ASP A 1 389 ? 3.808 20.780 10.907 1.00 88.88 389 ASP A N 1
ATOM 3008 C CA . ASP A 1 389 ? 3.968 21.918 10.004 1.00 88.88 389 ASP A CA 1
ATOM 3009 C C . ASP A 1 389 ? 4.115 23.249 10.776 1.00 88.88 389 ASP A C 1
ATOM 3011 O O . ASP A 1 389 ? 4.742 24.195 10.289 1.00 88.88 389 ASP A O 1
ATOM 3015 N N . VAL A 1 390 ? 3.626 23.325 12.023 1.00 89.12 390 VAL A N 1
ATOM 3016 C CA . VAL A 1 390 ? 3.918 24.447 12.933 1.00 89.12 390 VAL A CA 1
ATOM 3017 C C . VAL A 1 390 ? 5.357 24.400 13.452 1.00 89.12 390 VAL A C 1
ATOM 3019 O O . VAL A 1 390 ? 6.029 25.434 13.473 1.00 89.12 390 VAL A O 1
ATOM 3022 N N . CYS A 1 391 ? 5.842 23.221 13.836 1.00 88.62 391 CYS A N 1
ATOM 3023 C CA . CYS A 1 391 ? 7.175 23.047 14.414 1.00 88.62 391 CYS A CA 1
ATOM 3024 C C . CYS A 1 391 ? 8.304 23.089 13.376 1.00 88.62 391 CYS A C 1
ATOM 3026 O O . CYS A 1 391 ? 9.431 23.477 13.684 1.00 88.62 391 CYS A O 1
ATOM 3028 N N . ILE A 1 392 ? 8.004 22.744 12.125 1.00 80.44 392 ILE A N 1
ATOM 3029 C CA . ILE A 1 392 ? 8.967 22.623 11.026 1.00 80.44 392 ILE A CA 1
ATOM 3030 C C . ILE A 1 392 ? 8.790 23.781 10.030 1.00 80.44 392 ILE A C 1
ATOM 3032 O O . ILE A 1 392 ? 8.555 23.598 8.842 1.00 80.44 392 ILE A O 1
ATOM 3036 N N . ARG A 1 393 ? 8.913 25.026 10.504 1.00 67.06 393 ARG A N 1
ATOM 3037 C CA . ARG A 1 393 ? 8.777 26.220 9.638 1.00 67.06 393 ARG A CA 1
ATOM 3038 C C . ARG A 1 393 ? 10.062 26.666 8.948 1.00 67.06 393 ARG A C 1
ATOM 3040 O O . ARG A 1 393 ? 10.005 27.438 8.002 1.00 67.06 393 ARG A O 1
ATOM 3047 N N . GLN A 1 394 ? 11.228 26.225 9.419 1.00 55.09 394 GLN A N 1
ATOM 3048 C CA . GLN A 1 394 ? 12.511 26.835 9.042 1.00 55.09 394 GLN A CA 1
ATOM 3049 C C . GLN A 1 394 ? 13.082 26.385 7.684 1.00 55.09 394 GLN A C 1
ATOM 3051 O O . GLN A 1 394 ? 14.185 26.798 7.334 1.00 55.09 394 GLN A O 1
ATOM 3056 N N . PHE A 1 395 ? 12.344 25.564 6.931 1.00 51.00 395 PHE A N 1
ATOM 3057 C CA . PHE A 1 395 ? 12.741 25.052 5.613 1.00 51.00 395 PHE A CA 1
ATOM 3058 C C . PHE A 1 395 ? 11.657 25.207 4.531 1.00 51.00 395 PHE A C 1
ATOM 3060 O O . PHE A 1 395 ? 11.794 24.600 3.471 1.00 51.00 39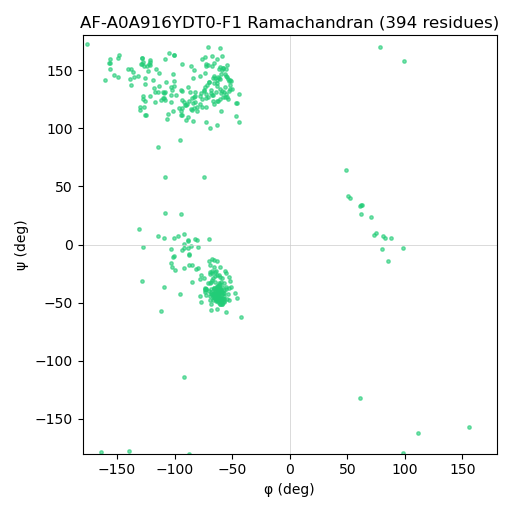5 PHE A O 1
ATOM 3067 N N . ASN A 1 396 ? 10.610 26.001 4.794 1.00 42.03 396 ASN A N 1
ATOM 3068 C CA . ASN A 1 396 ? 9.654 26.439 3.771 1.00 42.03 396 ASN A CA 1
ATOM 3069 C C . ASN A 1 396 ? 10.092 27.760 3.141 1.00 42.03 396 ASN A C 1
ATOM 3071 O O . ASN A 1 396 ? 10.457 28.678 3.914 1.00 42.03 396 ASN A O 1
#

Sequence (396 aa):
MRFVMIAGIAASVAACAPPPPEKAANAAAPLPTGATHGQDGFWSIGDVPAIAWPEVVPADPSIGQEDMFDKYARENGLTREQAMNQINGPARLHEIMQRISEKVQREEAGNFVQFVMVRDPSVRMEVWFKRDAAATLAKYTKDPLFVPREGGLSQEERDRIQSEWNRRLSDAGLSFSSYGMEREGVVKFDLGVTEAHFRKIAQEKGWNRDAPVRFDFARPQPPAFADEALASGVRIFAREHMEPGARHMALYHDTIVLKDGCFKTKGSGDLVMFAYDAQLSKDDEGYLTVISPHGREPYRIGEPGNWGGPNGVDEKNPDVIALRKACGDGGIMNVANPSSARLFALPAPQWVTNYADAKGLTRQKAWDDVTDCMKAEEAEGRTGLDARDVCIRQFN

Mean predicted aligned error: 10.22 Å

Secondary structure (DSSP, 8-state):
-PPPPPPPP-------PPPPP------PPPPPBT-EE-TTS-EEB---PPPPPPSSPPP-TTTT---HHHHHHHHHT--HHHHHHHHH--HHHHHHHHHHHHHHHHHTTTTEEEEEEE-SSS-EEEEEESS-HHHHHTTT---TTEEEEE----HHHHHHHHHHHHHHHHHTT--EEEEEEGGGTEEEEEESS-HHHHHHHHHHTT----SSEEEEEPPPPPPSBSSGGGGGG-S---B-SS--SS---PEEEEEEEEETTEEEETTT-PEEEE-TT-EEEE-TT-BEEEE-TT-SS-EETTSEEEEE-PPP--TT-HHHHHHHHHH-S--EEEEEEEEEHHHHTSPPHHHHHHHHHHHT--HHHHHHHHHHHHHHHHHTT--THHHHHHH--TT-